Protein AF-0000000074258467 (afdb_homodimer)

pLDDT: mean 89.32, std 15.72, range [19.66, 98.88]

Organism: NCBI:txid2743089

Structure (mmCIF, N/CA/C/O backbone):
data_AF-0000000074258467-model_v1
#
loop_
_entity.id
_entity.type
_entity.pdbx_description
1 polymer 'ABC transporter permease'
#
loop_
_atom_site.group_PDB
_atom_site.id
_atom_site.type_symbol
_atom_site.label_atom_id
_atom_site.label_alt_id
_atom_site.label_comp_id
_atom_site.label_asym_id
_atom_site.label_entity_id
_atom_site.label_seq_id
_atom_site.pdbx_PDB_ins_code
_atom_site.Cartn_x
_atom_site.Cartn_y
_atom_site.Cartn_z
_atom_site.occupancy
_atom_site.B_iso_or_equiv
_atom_site.auth_seq_id
_atom_site.auth_comp_id
_atom_site.auth_asym_id
_atom_site.auth_atom_id
_atom_site.pdbx_PDB_model_num
ATOM 1 N N . MET A 1 1 ? -0.937 32.625 4.477 1 19.66 1 MET A N 1
ATOM 2 C CA . MET A 1 1 ? -0.033 31.562 4.922 1 19.66 1 MET A CA 1
ATOM 3 C C . MET A 1 1 ? -0.543 30.188 4.492 1 19.66 1 MET A C 1
ATOM 5 O O . MET A 1 1 ? -1.487 29.656 5.078 1 19.66 1 MET A O 1
ATOM 9 N N . ALA A 1 2 ? -0.554 29.953 3.209 1 28.67 2 ALA A N 1
ATOM 10 C CA . ALA A 1 2 ? -1.091 28.781 2.52 1 28.67 2 ALA A CA 1
ATOM 11 C C . ALA A 1 2 ? -0.522 27.484 3.105 1 28.67 2 ALA A C 1
ATOM 13 O O . ALA A 1 2 ? 0.697 27.312 3.154 1 28.67 2 ALA A O 1
ATOM 14 N N . GLN A 1 3 ? -1.176 26.891 4.039 1 26.72 3 GLN A N 1
ATOM 15 C CA . GLN A 1 3 ? -0.869 25.609 4.664 1 26.72 3 GLN A CA 1
ATOM 16 C C . GLN A 1 3 ? -0.52 24.547 3.617 1 26.72 3 GLN A C 1
ATOM 18 O O . GLN A 1 3 ? -1.345 24.219 2.762 1 26.72 3 GLN A O 1
ATOM 23 N N . ARG A 1 4 ? 0.768 24.656 3.139 1 30.53 4 ARG A N 1
ATOM 24 C CA . ARG A 1 4 ? 1.252 23.562 2.289 1 30.53 4 ARG A CA 1
ATOM 25 C C . ARG A 1 4 ? 0.864 22.203 2.859 1 30.53 4 ARG A C 1
ATOM 27 O O . ARG A 1 4 ? 1.354 21.812 3.92 1 30.53 4 ARG A O 1
ATOM 34 N N . THR A 1 5 ? -0.295 21.781 2.672 1 30.36 5 THR A N 1
ATOM 35 C CA . THR A 1 5 ? -0.769 20.438 2.941 1 30.36 5 THR A CA 1
ATOM 36 C C . THR A 1 5 ? 0.168 19.391 2.324 1 30.36 5 THR A C 1
ATOM 38 O O . THR A 1 5 ? 0.217 19.25 1.103 1 30.36 5 THR A O 1
ATOM 41 N N . ASP A 1 6 ? 1.406 19.266 2.797 1 30.64 6 ASP A N 1
ATOM 42 C CA . ASP A 1 6 ? 2.406 18.281 2.398 1 30.64 6 ASP A CA 1
ATOM 43 C C . ASP A 1 6 ? 1.812 16.875 2.385 1 30.64 6 ASP A C 1
ATOM 45 O O . ASP A 1 6 ? 1.466 16.328 3.436 1 30.64 6 ASP A O 1
ATOM 49 N N . SER A 1 7 ? 1.067 16.562 1.477 1 33.28 7 SER A N 1
ATOM 50 C CA . SER A 1 7 ? 0.47 15.273 1.165 1 33.28 7 SER A CA 1
ATOM 51 C C . SER A 1 7 ? 1.535 14.188 1.043 1 33.28 7 SER A C 1
ATOM 53 O O . SER A 1 7 ? 2.434 14.289 0.204 1 33.28 7 SER A O 1
ATOM 55 N N . THR A 1 8 ? 1.963 13.539 2.057 1 32.81 8 THR A N 1
ATOM 56 C CA . THR A 1 8 ? 3.012 12.562 2.314 1 32.81 8 THR A CA 1
ATOM 57 C C . THR A 1 8 ? 3.107 11.555 1.169 1 32.81 8 THR A C 1
ATOM 59 O O . THR A 1 8 ? 4.125 11.492 0.476 1 32.81 8 THR A O 1
ATOM 62 N N . TRP A 1 9 ? 2.627 10.289 1.35 1 34.16 9 TRP A N 1
ATOM 63 C CA . TRP A 1 9 ? 3.082 9.086 0.654 1 34.16 9 TRP A CA 1
ATOM 64 C C . TRP A 1 9 ? 2.752 9.164 -0.833 1 34.16 9 TRP A C 1
ATOM 66 O O . TRP A 1 9 ? 3.535 8.711 -1.673 1 34.16 9 TRP A O 1
ATOM 76 N N . GLY A 1 10 ? 1.455 9.57 -1.103 1 39.47 10 GLY A N 1
ATOM 77 C CA . GLY A 1 10 ? 0.885 9.359 -2.424 1 39.47 10 GLY A CA 1
ATOM 78 C C . GLY A 1 10 ? 1.323 10.406 -3.434 1 39.47 10 GLY A C 1
ATOM 79 O O . GLY A 1 10 ? 1.029 10.289 -4.625 1 39.47 10 GLY A O 1
ATOM 80 N N . ASN A 1 11 ? 1.818 11.555 -2.934 1 43.28 11 ASN A N 1
ATOM 81 C CA . ASN A 1 11 ? 1.979 12.602 -3.938 1 43.28 11 ASN A CA 1
ATOM 82 C C . ASN A 1 11 ? 3.424 12.711 -4.414 1 43.28 11 ASN A C 1
ATOM 84 O O . ASN A 1 11 ? 4.344 12.828 -3.605 1 43.28 11 ASN A O 1
ATOM 88 N N . VAL A 1 12 ? 3.645 12.094 -5.496 1 45.22 12 VAL A N 1
ATOM 89 C CA . VAL A 1 12 ? 4.945 12.344 -6.109 1 45.22 12 VAL A CA 1
ATOM 90 C C . VAL A 1 12 ? 5.191 13.844 -6.207 1 45.22 12 VAL A C 1
ATOM 92 O O . VAL A 1 12 ? 4.406 14.57 -6.82 1 45.22 12 VAL A O 1
ATOM 95 N N . PRO A 1 13 ? 6.094 14.32 -5.266 1 49.44 13 PRO A N 1
ATOM 96 C CA . PRO A 1 13 ? 6.371 15.734 -5.523 1 49.44 13 PRO A CA 1
ATOM 97 C C . PRO A 1 13 ? 6.668 16.016 -6.996 1 49.44 13 PRO A C 1
ATOM 99 O O . PRO A 1 13 ? 7.18 15.148 -7.703 1 49.44 13 PRO A O 1
ATOM 102 N N . ASP A 1 14 ? 6.098 17 -7.527 1 52.34 14 ASP A N 1
ATOM 103 C CA . ASP A 1 14 ? 6.367 17.406 -8.898 1 52.34 14 ASP A CA 1
ATOM 104 C C . ASP A 1 14 ? 7.871 17.438 -9.18 1 52.34 14 ASP A C 1
ATOM 106 O O . ASP A 1 14 ? 8.648 17.938 -8.367 1 52.34 14 ASP A O 1
ATOM 110 N N . ALA A 1 15 ? 8.227 16.5 -10.008 1 50.5 15 ALA A N 1
ATOM 111 C CA . ALA A 1 15 ? 9.609 16.641 -10.469 1 50.5 15 ALA A CA 1
ATOM 112 C C . ALA A 1 15 ? 9.945 18.109 -10.75 1 50.5 15 ALA A C 1
ATOM 114 O O . ALA A 1 15 ? 9.266 18.766 -11.539 1 50.5 15 ALA A O 1
ATOM 115 N N . VAL A 1 16 ? 10.648 18.75 -9.875 1 61.91 16 VAL A N 1
ATOM 116 C CA . VAL A 1 16 ? 11.031 20.125 -10.188 1 61.91 16 VAL A CA 1
ATOM 117 C C . VAL A 1 16 ? 12.273 20.141 -11.062 1 61.91 16 VAL A C 1
ATOM 119 O O . VAL A 1 16 ? 13.359 19.75 -10.625 1 61.91 16 VAL A O 1
ATOM 122 N N . TRP A 1 17 ? 11.992 20.047 -12.359 1 69.19 17 TRP A N 1
ATOM 123 C CA . TRP A 1 17 ? 13.094 20.25 -13.297 1 69.19 17 TRP A CA 1
ATOM 124 C C . TRP A 1 17 ? 13.57 21.703 -13.273 1 69.19 17 TRP A C 1
ATOM 126 O O . TRP A 1 17 ? 12.758 22.625 -13.297 1 69.19 17 TRP A O 1
ATOM 136 N N . ASP A 1 18 ? 14.695 21.797 -12.805 1 68.94 18 ASP A N 1
ATOM 137 C CA . ASP A 1 18 ? 15.25 23.141 -12.781 1 68.94 18 ASP A CA 1
ATOM 138 C C . ASP A 1 18 ? 15.523 23.656 -14.188 1 68.94 18 ASP A C 1
ATOM 140 O O . ASP A 1 18 ? 16.688 23.812 -14.586 1 68.94 18 ASP A O 1
ATOM 144 N N . LEU A 1 19 ? 14.516 23.922 -14.828 1 69.56 19 LEU A N 1
ATOM 145 C CA . LEU A 1 19 ? 14.648 24.297 -16.234 1 69.56 19 LEU A CA 1
ATOM 146 C C . LEU A 1 19 ? 15.297 25.672 -16.375 1 69.56 19 LEU A C 1
ATOM 148 O O . LEU A 1 19 ? 15.867 26 -17.406 1 69.56 19 LEU A O 1
ATOM 152 N N . ASP A 1 20 ? 15.195 26.39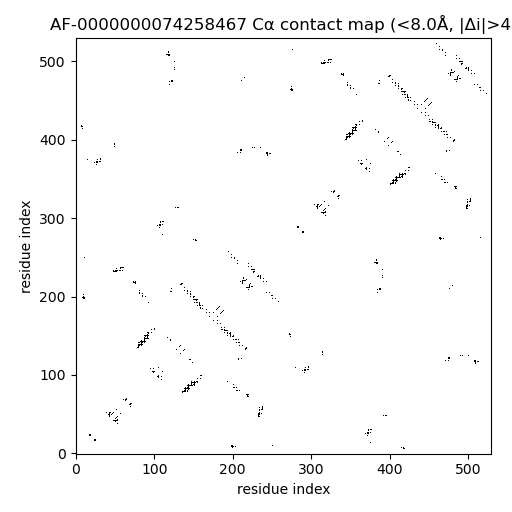1 -15.438 1 74.06 20 ASP A N 1
ATOM 153 C CA . ASP A 1 20 ? 15.688 27.75 -15.523 1 74.06 20 ASP A CA 1
ATOM 154 C C . ASP A 1 20 ? 17.188 27.828 -15.195 1 74.06 20 ASP A C 1
ATOM 156 O O . ASP A 1 20 ? 17.844 28.812 -15.516 1 74.06 20 ASP A O 1
ATOM 160 N N . ASP A 1 21 ? 17.562 26.734 -14.633 1 83.38 21 ASP A N 1
ATOM 161 C CA . ASP A 1 21 ? 18.984 26.672 -14.281 1 83.38 21 ASP A CA 1
ATOM 162 C C . ASP A 1 21 ? 19.688 25.578 -15.062 1 83.38 21 ASP A C 1
ATOM 164 O O . ASP A 1 21 ? 19.531 24.391 -14.766 1 83.38 21 ASP A O 1
ATOM 168 N N . VAL A 1 22 ? 20.469 26 -16.109 1 87.69 22 VAL A N 1
ATOM 169 C CA . VAL A 1 22 ? 21.141 25.078 -17.016 1 87.69 22 VAL A CA 1
ATOM 170 C C . VAL A 1 22 ? 22 24.094 -16.203 1 87.69 22 VAL A C 1
ATOM 172 O O . VAL A 1 22 ? 22.109 22.922 -16.547 1 87.69 22 VAL A O 1
ATOM 175 N N . HIS A 1 23 ? 22.609 24.516 -15.195 1 89.62 23 HIS A N 1
ATOM 176 C CA . HIS A 1 23 ? 23.422 23.656 -14.344 1 89.62 23 HIS A CA 1
ATOM 177 C C . HIS A 1 23 ? 22.578 22.578 -13.688 1 89.62 23 HIS A C 1
ATOM 179 O O . HIS A 1 23 ? 23 21.422 -13.617 1 89.62 23 HIS A O 1
ATOM 185 N N . GLY A 1 24 ? 21.484 23 -13.211 1 91.12 24 GLY A N 1
ATOM 186 C CA . GLY A 1 24 ? 20.562 22.031 -12.617 1 91.12 24 GLY A CA 1
ATOM 187 C C . GLY A 1 24 ? 20.062 21 -13.609 1 91.12 24 GLY A C 1
ATOM 188 O O . GLY A 1 24 ? 20.031 19.797 -13.297 1 91.12 24 GLY A O 1
ATOM 189 N N . LEU A 1 25 ? 19.781 21.453 -14.734 1 91.81 25 LEU A N 1
ATOM 190 C CA . LEU A 1 25 ? 19.297 20.562 -15.781 1 91.81 25 LEU A CA 1
ATOM 191 C C . LEU A 1 25 ? 20.375 19.562 -16.188 1 91.81 25 LEU A C 1
ATOM 193 O O . LEU A 1 25 ? 20.078 18.391 -16.422 1 91.81 25 LEU A O 1
ATOM 197 N N . LEU A 1 26 ? 21.562 20.031 -16.266 1 93.38 26 LEU A N 1
ATOM 198 C CA . LEU A 1 26 ? 22.672 19.156 -16.641 1 93.38 26 LEU A CA 1
ATOM 199 C C . LEU A 1 26 ? 22.906 18.094 -15.57 1 93.38 26 LEU A C 1
ATOM 201 O O . LEU A 1 26 ? 23.219 16.953 -15.898 1 93.38 26 LEU A O 1
ATOM 205 N N . LEU A 1 27 ? 22.734 18.469 -14.383 1 92.88 27 LEU A N 1
ATOM 206 C CA . LEU A 1 27 ? 22.891 17.5 -13.297 1 92.88 27 LEU A CA 1
ATOM 207 C C . LEU A 1 27 ? 21.781 16.453 -13.336 1 92.88 27 LEU A C 1
ATOM 209 O O . LEU A 1 27 ? 22.031 15.273 -13.102 1 92.88 27 LEU A O 1
ATOM 213 N N . GLN A 1 28 ? 20.656 16.875 -13.586 1 93.19 28 GLN A N 1
ATOM 214 C CA . GLN A 1 28 ? 19.516 15.977 -13.633 1 93.19 28 GLN A CA 1
ATOM 215 C C . GLN A 1 28 ? 19.625 15.008 -14.805 1 93.19 28 GLN A C 1
ATOM 217 O O . GLN A 1 28 ? 19.469 13.797 -14.633 1 93.19 28 GLN A O 1
ATOM 222 N N . VAL A 1 29 ? 19.906 15.539 -15.945 1 94.69 29 VAL A N 1
ATOM 223 C CA . VAL A 1 29 ? 20.062 14.711 -17.125 1 94.69 29 VAL A CA 1
ATOM 224 C C . VAL A 1 29 ? 21.281 13.805 -16.969 1 94.69 29 VAL A C 1
ATOM 226 O O . VAL A 1 29 ? 21.266 12.633 -17.344 1 94.69 29 VAL A O 1
ATOM 229 N N . GLY A 1 30 ? 22.297 14.391 -16.406 1 96.19 30 GLY A N 1
ATOM 230 C CA . GLY A 1 30 ? 23.484 13.609 -16.125 1 96.19 30 GLY A CA 1
ATOM 231 C C . GLY A 1 30 ? 23.25 12.469 -15.156 1 96.19 30 GLY A C 1
ATOM 232 O O . GLY A 1 30 ? 23.797 11.375 -15.328 1 96.19 30 GLY A O 1
ATOM 233 N N . ALA A 1 31 ? 22.469 12.734 -14.18 1 95.62 31 ALA A N 1
ATOM 234 C CA . ALA A 1 31 ? 22.141 11.703 -13.195 1 95.62 31 ALA A CA 1
ATOM 235 C C . ALA A 1 31 ? 21.359 10.562 -13.828 1 95.62 31 ALA A C 1
ATOM 237 O O . ALA A 1 31 ? 21.609 9.391 -13.531 1 95.62 31 ALA A O 1
ATOM 238 N N . LEU A 1 32 ? 20.438 10.883 -14.656 1 96.19 32 LEU A N 1
ATOM 239 C CA . LEU A 1 32 ? 19.656 9.867 -15.344 1 96.19 32 LEU A CA 1
ATOM 240 C C . LEU A 1 32 ? 20.516 9.062 -16.297 1 96.19 32 LEU A C 1
ATOM 242 O O . LEU A 1 32 ? 20.406 7.84 -16.375 1 96.19 32 LEU A O 1
ATOM 246 N N . ALA A 1 33 ? 21.359 9.789 -17 1 97.5 33 ALA A N 1
ATOM 247 C CA . ALA A 1 33 ? 22.281 9.117 -17.906 1 97.5 33 ALA A CA 1
ATOM 248 C C . ALA A 1 33 ? 23.234 8.188 -17.156 1 97.5 33 ALA A C 1
ATOM 250 O O . ALA A 1 33 ? 23.5 7.074 -17.609 1 97.5 33 ALA A O 1
ATOM 251 N N . ALA A 1 34 ? 23.688 8.688 -16.047 1 97.69 34 ALA A N 1
ATOM 252 C CA . ALA A 1 34 ? 24.562 7.867 -15.227 1 97.69 34 ALA A CA 1
ATOM 253 C C . ALA A 1 34 ? 23.844 6.625 -14.711 1 97.69 34 ALA A C 1
ATOM 255 O O . ALA A 1 34 ? 24.422 5.539 -14.664 1 97.69 34 ALA A O 1
ATOM 256 N N . PHE A 1 35 ? 22.672 6.781 -14.273 1 97.19 35 PHE A N 1
ATOM 257 C CA . PHE A 1 35 ? 21.875 5.656 -13.805 1 97.19 35 PHE A CA 1
ATOM 258 C C . PHE A 1 35 ? 21.719 4.609 -14.898 1 97.19 35 PHE A C 1
ATOM 260 O O . PHE A 1 35 ? 21.938 3.42 -14.664 1 97.19 35 PHE A O 1
ATOM 267 N N . VAL A 1 36 ? 21.344 5.016 -16.094 1 97.44 36 VAL A N 1
ATOM 268 C CA . VAL A 1 36 ? 21.156 4.105 -17.219 1 97.44 36 VAL A CA 1
ATOM 269 C C . VAL A 1 36 ? 22.484 3.457 -17.594 1 97.44 36 VAL A C 1
ATOM 271 O O . VAL A 1 36 ? 22.531 2.27 -17.922 1 97.44 36 VAL A O 1
ATOM 274 N N . ALA A 1 37 ? 23.547 4.242 -17.578 1 97.88 37 ALA A N 1
ATOM 275 C CA . ALA A 1 37 ? 24.875 3.719 -17.906 1 97.88 37 ALA A CA 1
ATOM 276 C C . ALA A 1 37 ? 25.297 2.639 -16.906 1 97.88 37 ALA A C 1
ATOM 278 O O . ALA A 1 37 ? 25.797 1.587 -17.312 1 97.88 37 ALA A O 1
ATOM 279 N N . VAL A 1 38 ? 25.078 2.91 -15.68 1 97.44 38 VAL A N 1
ATOM 280 C CA . VAL A 1 38 ? 25.406 1.924 -14.664 1 97.44 38 VAL A CA 1
ATOM 281 C C . VAL A 1 38 ? 24.562 0.67 -14.852 1 97.44 38 VAL A C 1
ATOM 283 O O . VAL A 1 38 ? 25.078 -0.45 -14.781 1 97.44 38 VAL A O 1
ATOM 286 N N . TRP A 1 39 ? 23.281 0.861 -15.062 1 97.12 39 TRP A N 1
ATOM 287 C CA . TRP A 1 39 ? 22.375 -0.248 -15.367 1 97.12 39 TRP A CA 1
ATOM 288 C C . TRP A 1 39 ? 22.891 -1.062 -16.547 1 97.12 39 TRP A C 1
ATOM 290 O O . TRP A 1 39 ? 22.984 -2.289 -16.469 1 97.12 39 TRP A O 1
ATOM 300 N N . TRP A 1 40 ? 23.297 -0.391 -17.516 1 97.5 40 TRP A N 1
ATOM 301 C CA . TRP A 1 40 ? 23.75 -1.05 -18.734 1 97.5 40 TRP A CA 1
ATOM 302 C C . TRP A 1 40 ? 25.031 -1.841 -18.484 1 97.5 40 TRP A C 1
ATOM 304 O O . TRP A 1 40 ? 25.156 -2.99 -18.906 1 97.5 40 TRP A O 1
ATOM 314 N N . VAL A 1 41 ? 25.922 -1.305 -17.766 1 97.81 41 VAL A N 1
ATOM 315 C CA . VAL A 1 41 ? 27.188 -1.96 -17.469 1 97.81 41 VAL A CA 1
ATOM 316 C C . VAL A 1 41 ? 26.938 -3.211 -16.625 1 97.81 41 VAL A C 1
ATOM 318 O O . VAL A 1 41 ? 27.516 -4.27 -16.891 1 97.81 41 VAL A O 1
ATOM 321 N N . VAL A 1 42 ? 26.047 -3.084 -15.672 1 97.12 42 VAL A N 1
ATOM 322 C CA . VAL A 1 42 ? 25.734 -4.23 -14.828 1 97.12 42 VAL A CA 1
ATOM 323 C C . VAL A 1 42 ? 25.047 -5.312 -15.648 1 97.12 42 VAL A C 1
ATOM 325 O O . VAL A 1 42 ? 25.312 -6.504 -15.477 1 97.12 42 VAL A O 1
ATOM 328 N N 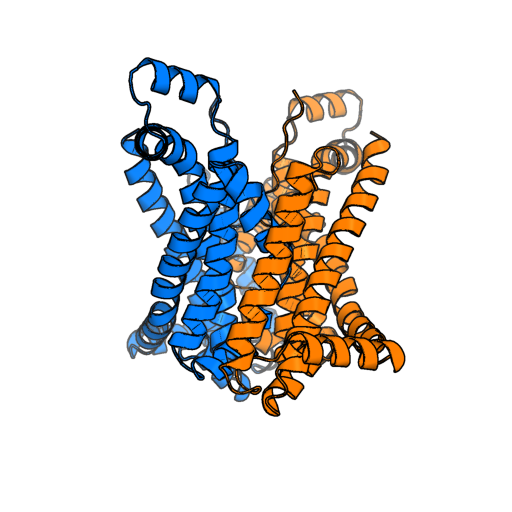. ALA A 1 43 ? 24.156 -4.871 -16.516 1 97.38 43 ALA A N 1
ATOM 329 C CA . ALA A 1 43 ? 23.438 -5.809 -17.375 1 97.38 43 ALA A CA 1
ATOM 330 C C . ALA A 1 43 ? 24.391 -6.551 -18.297 1 97.38 43 ALA A C 1
ATOM 332 O O . ALA A 1 43 ? 24.172 -7.73 -18.609 1 97.38 43 ALA A O 1
ATOM 333 N N . LEU A 1 44 ? 25.438 -5.805 -18.734 1 96.38 44 LEU A N 1
ATOM 334 C CA . LEU A 1 44 ? 26.406 -6.418 -19.641 1 96.38 44 LEU A CA 1
ATOM 335 C C . LEU A 1 44 ? 27.234 -7.473 -18.906 1 96.38 44 LEU A C 1
ATOM 337 O O . LEU A 1 44 ? 27.719 -8.43 -19.516 1 96.38 44 LEU A O 1
ATOM 341 N N . ALA A 1 45 ? 27.344 -7.332 -17.625 1 96.69 45 ALA A N 1
ATOM 342 C CA . ALA A 1 45 ? 28.141 -8.234 -16.812 1 96.69 45 ALA A CA 1
ATOM 343 C C . ALA A 1 45 ? 27.297 -9.359 -16.234 1 96.69 45 ALA A C 1
ATOM 345 O O . ALA A 1 45 ? 27.797 -10.203 -15.484 1 96.69 45 ALA A O 1
ATOM 346 N N . SER A 1 46 ? 26.031 -9.383 -16.578 1 95.88 46 SER A N 1
ATOM 347 C CA . SER A 1 46 ? 25.109 -10.383 -16.047 1 95.88 46 SER A CA 1
ATOM 348 C C . SER A 1 46 ? 24.328 -11.07 -17.141 1 95.88 46 SER A C 1
ATOM 350 O O . SER A 1 46 ? 24.109 -10.484 -18.219 1 95.88 46 SER A O 1
ATOM 352 N N . PRO A 1 47 ? 23.969 -12.305 -16.844 1 96 47 PRO A N 1
ATOM 353 C CA . PRO A 1 47 ? 23.062 -12.938 -17.812 1 96 47 PRO A CA 1
ATOM 354 C C . PRO A 1 47 ? 21.766 -12.156 -18.016 1 96 47 PRO A C 1
ATOM 356 O O . PRO A 1 47 ? 21.266 -11.547 -17.078 1 96 47 PRO A O 1
ATOM 359 N N . ALA A 1 48 ? 21.234 -12.234 -19.203 1 94 48 ALA A N 1
ATOM 360 C CA . ALA A 1 48 ? 20.031 -11.5 -19.578 1 94 48 ALA A CA 1
ATOM 361 C C . ALA A 1 48 ? 18.844 -11.906 -18.703 1 94 48 ALA A C 1
ATOM 363 O O . ALA A 1 48 ? 17.938 -11.109 -18.469 1 94 48 ALA A O 1
ATOM 364 N N . ARG A 1 49 ? 18.875 -13.117 -18.234 1 93.88 49 ARG A N 1
ATOM 365 C CA . ARG A 1 49 ? 17.781 -13.609 -17.406 1 93.88 49 ARG A CA 1
ATOM 366 C C . ARG A 1 49 ? 17.781 -12.938 -16.047 1 93.88 49 ARG A C 1
ATOM 368 O O . ARG A 1 49 ? 16.766 -12.938 -15.344 1 93.88 49 ARG A O 1
ATOM 375 N N . ILE A 1 50 ? 18.906 -12.398 -15.703 1 95.62 50 ILE A N 1
ATOM 376 C CA . ILE A 1 50 ? 19.031 -11.75 -14.406 1 95.62 50 ILE A CA 1
ATOM 377 C C . ILE A 1 50 ? 18.719 -10.258 -14.539 1 95.62 50 ILE A C 1
ATOM 379 O O . ILE A 1 50 ? 18.031 -9.688 -13.695 1 95.62 50 ILE A O 1
ATOM 383 N N . LEU A 1 51 ? 19.25 -9.625 -15.516 1 97.06 51 LEU A N 1
ATOM 384 C CA . LEU A 1 51 ? 19.062 -8.203 -15.766 1 97.06 51 LEU A CA 1
ATOM 385 C C . LEU A 1 51 ? 19.141 -7.895 -17.25 1 97.06 51 LEU A C 1
ATOM 387 O O . LEU A 1 51 ? 20.172 -8.141 -17.891 1 97.06 51 LEU A O 1
ATOM 391 N N . PRO A 1 52 ? 18.062 -7.352 -17.719 1 97.81 52 PRO A N 1
ATOM 392 C CA . PRO A 1 52 ? 18.094 -7.047 -19.156 1 97.81 52 PRO A CA 1
ATOM 393 C C . PRO A 1 52 ? 18.859 -5.766 -19.469 1 97.81 52 PRO A C 1
ATOM 395 O O . PRO A 1 52 ? 19.016 -4.906 -18.594 1 97.81 52 PRO A O 1
ATOM 398 N N . GLU A 1 53 ? 19.25 -5.719 -20.703 1 98.12 53 GLU A N 1
ATOM 399 C CA . GLU A 1 53 ? 19.891 -4.496 -21.188 1 98.12 53 GLU A CA 1
ATOM 400 C C . GLU A 1 53 ? 18.859 -3.434 -21.531 1 98.12 53 GLU A C 1
ATOM 402 O O . GLU A 1 53 ? 17.781 -3.756 -22.047 1 98.12 53 GLU A O 1
ATOM 407 N N . PRO A 1 54 ? 19.266 -2.172 -21.312 1 97.94 54 PRO A N 1
ATOM 408 C CA . PRO A 1 54 ? 18.328 -1.093 -21.625 1 97.94 54 PRO A CA 1
ATOM 409 C C . PRO A 1 54 ? 17.844 -1.123 -23.062 1 97.94 54 PRO A C 1
ATOM 411 O O . PRO A 1 54 ? 16.656 -0.948 -23.328 1 97.94 54 PRO A O 1
ATOM 414 N N . PRO A 1 55 ? 18.672 -1.44 -24.047 1 97.75 55 PRO A N 1
ATOM 415 C CA . PRO A 1 55 ? 18.156 -1.478 -25.422 1 97.75 55 PRO A CA 1
ATOM 416 C C . PRO A 1 55 ? 17.141 -2.586 -25.641 1 97.75 55 PRO A C 1
ATOM 418 O O . PRO A 1 55 ? 16.203 -2.428 -26.438 1 97.75 55 PRO A O 1
ATOM 421 N N . ALA A 1 56 ? 17.312 -3.713 -25.016 1 98.25 56 ALA A N 1
ATOM 422 C CA . ALA A 1 56 ? 16.328 -4.797 -25.125 1 98.25 56 ALA A CA 1
ATOM 423 C C . ALA A 1 56 ? 14.969 -4.367 -24.594 1 98.25 56 ALA A C 1
ATOM 425 O O . ALA A 1 56 ? 13.938 -4.707 -25.172 1 98.25 56 ALA A O 1
ATOM 426 N N . VAL A 1 57 ? 14.984 -3.676 -23.516 1 98.5 57 VAL A N 1
ATOM 427 C CA . VAL A 1 57 ? 13.758 -3.164 -22.922 1 98.5 57 VAL A CA 1
ATOM 428 C C . VAL A 1 57 ? 13.086 -2.188 -23.891 1 98.5 57 VAL A C 1
ATOM 430 O O . VAL A 1 57 ? 11.867 -2.25 -24.094 1 98.5 57 VAL A O 1
ATOM 433 N N . ALA A 1 58 ? 13.906 -1.328 -24.484 1 98.25 58 ALA A N 1
ATOM 434 C CA . ALA A 1 58 ? 13.383 -0.34 -25.422 1 98.25 58 ALA A CA 1
ATOM 435 C C . ALA A 1 58 ? 12.766 -1.016 -26.641 1 98.25 58 ALA A C 1
ATOM 437 O O . ALA A 1 58 ? 11.758 -0.55 -27.172 1 98.25 58 ALA A O 1
ATOM 438 N N . ARG A 1 59 ? 13.328 -2.082 -27.078 1 98.31 59 ARG A N 1
ATOM 439 C CA . ARG A 1 59 ? 12.82 -2.811 -28.234 1 98.31 59 ARG A CA 1
ATOM 440 C C . ARG A 1 59 ? 11.469 -3.443 -27.938 1 98.31 59 ARG A C 1
ATOM 442 O O . ARG A 1 59 ? 10.578 -3.445 -28.781 1 98.31 59 ARG A O 1
ATOM 449 N N . VAL A 1 60 ? 11.367 -3.994 -26.719 1 98.5 60 VAL A N 1
ATOM 450 C CA . VAL A 1 60 ? 10.094 -4.586 -26.312 1 98.5 60 VAL A CA 1
ATOM 451 C C . VAL A 1 60 ? 9 -3.52 -26.328 1 98.5 60 VAL A C 1
ATOM 453 O O . VAL A 1 60 ? 7.914 -3.74 -26.875 1 98.5 60 VAL A O 1
ATOM 456 N N . LEU A 1 61 ? 9.312 -2.383 -25.781 1 98.56 61 LEU A N 1
ATOM 457 C CA . LEU A 1 61 ? 8.336 -1.301 -25.719 1 98.56 61 LEU A CA 1
ATOM 458 C C . LEU A 1 61 ? 7.957 -0.822 -27.109 1 98.56 61 LEU A C 1
ATOM 460 O O . LEU A 1 61 ? 6.773 -0.64 -27.406 1 98.56 61 LEU A O 1
ATOM 464 N N . ALA A 1 62 ? 8.961 -0.686 -27.938 1 98.38 62 ALA A N 1
ATOM 465 C CA . ALA A 1 62 ? 8.711 -0.226 -29.297 1 98.38 62 ALA A CA 1
ATOM 466 C C . ALA A 1 62 ? 7.844 -1.222 -30.062 1 98.38 62 ALA A C 1
ATOM 468 O O . ALA A 1 62 ? 6.906 -0.83 -30.766 1 98.38 62 ALA A O 1
ATOM 469 N N . SER A 1 63 ? 8.148 -2.441 -29.969 1 98.31 63 SER A N 1
ATOM 470 C CA . SER A 1 63 ? 7.406 -3.494 -30.656 1 98.31 63 SER A CA 1
ATOM 471 C C . SER A 1 63 ? 5.969 -3.582 -30.156 1 98.31 63 SER A C 1
ATOM 473 O O . SER A 1 63 ? 5.039 -3.723 -30.953 1 98.31 63 SER A O 1
ATOM 475 N N . ASP A 1 64 ? 5.816 -3.518 -28.812 1 98.38 64 ASP A N 1
ATOM 476 C CA . ASP A 1 64 ? 4.488 -3.699 -28.234 1 98.38 64 ASP A CA 1
ATOM 477 C C . ASP A 1 64 ? 3.615 -2.469 -28.469 1 98.38 64 ASP A C 1
ATOM 479 O O . ASP A 1 64 ? 2.389 -2.574 -28.531 1 98.38 64 ASP A O 1
ATOM 483 N N . VAL A 1 65 ? 4.227 -1.318 -28.625 1 98.31 65 VAL A N 1
ATOM 484 C CA . VAL A 1 65 ? 3.479 -0.127 -29.016 1 98.31 65 VAL A CA 1
ATOM 485 C C . VAL A 1 65 ? 3.02 -0.256 -30.469 1 98.31 65 VAL A C 1
ATOM 487 O O . VAL A 1 65 ? 1.855 -0.001 -30.781 1 98.31 65 VAL A O 1
ATOM 490 N N . ALA A 1 66 ? 3.943 -0.665 -31.312 1 98.06 66 ALA A N 1
ATOM 491 C CA . ALA A 1 66 ? 3.664 -0.778 -32.75 1 98.06 66 ALA A CA 1
ATOM 492 C C . ALA A 1 66 ? 2.59 -1.829 -33 1 98.06 66 ALA A C 1
ATOM 494 O O . ALA A 1 66 ? 1.722 -1.636 -33.875 1 98.06 66 ALA A O 1
ATOM 495 N N . SER A 1 67 ? 2.576 -2.891 -32.312 1 98 67 SER A N 1
ATOM 496 C CA . SER A 1 67 ? 1.634 -3.984 -32.531 1 98 67 SER A CA 1
ATOM 497 C C . SER A 1 67 ? 0.298 -3.705 -31.844 1 98 67 SER A C 1
ATOM 499 O O . SER A 1 67 ? -0.698 -4.375 -32.125 1 98 67 SER A O 1
ATOM 501 N N . GLY A 1 68 ? 0.311 -2.764 -30.875 1 98.25 68 GLY A N 1
ATOM 502 C CA . GLY A 1 68 ? -0.901 -2.459 -30.141 1 98.25 68 GLY A CA 1
ATOM 503 C C . GLY A 1 68 ? -1.048 -3.279 -28.875 1 98.25 68 GLY A C 1
ATOM 504 O O . GLY A 1 68 ? -1.966 -3.051 -28.078 1 98.25 68 GLY A O 1
ATOM 505 N N . GLN A 1 69 ? -0.14 -4.188 -28.641 1 98.19 69 GLN A N 1
ATOM 506 C CA . GLN A 1 69 ? -0.187 -5.055 -27.469 1 98.19 69 GLN A CA 1
ATOM 507 C C . GLN A 1 69 ? -0.171 -4.242 -26.188 1 98.19 69 GLN A C 1
ATOM 509 O O . GLN A 1 69 ? -0.884 -4.562 -25.234 1 98.19 69 GLN A O 1
ATOM 514 N N . LEU A 1 70 ? 0.653 -3.232 -26.172 1 98.5 70 LEU A N 1
ATOM 515 C CA . LEU A 1 70 ? 0.749 -2.377 -25 1 98.5 70 LEU A CA 1
ATOM 516 C C . LEU A 1 70 ? -0.613 -1.79 -24.641 1 98.5 70 LEU A C 1
ATOM 518 O O . LEU A 1 70 ? -1.03 -1.841 -23.484 1 98.5 70 LEU A O 1
ATOM 522 N N . PHE A 1 71 ? -1.351 -1.325 -25.562 1 98.38 71 PHE A N 1
ATOM 523 C CA . PHE A 1 71 ? -2.625 -0.657 -25.328 1 98.38 71 PHE A CA 1
ATOM 524 C C . PHE A 1 71 ? -3.693 -1.66 -24.922 1 98.38 71 PHE A C 1
ATOM 526 O O . PHE A 1 71 ? -4.578 -1.34 -24.125 1 98.38 71 PHE A O 1
ATOM 533 N N . LEU A 1 72 ? -3.576 -2.836 -25.484 1 98.38 72 LEU A N 1
ATOM 534 C CA . LEU A 1 72 ? -4.492 -3.9 -25.094 1 98.38 72 LEU A CA 1
ATOM 535 C C . LEU A 1 72 ? -4.328 -4.238 -23.609 1 98.38 72 LEU A C 1
ATOM 537 O O . LEU A 1 72 ? -5.312 -4.375 -22.891 1 98.38 72 LEU A O 1
ATOM 541 N N . LEU A 1 73 ? -3.129 -4.367 -23.188 1 98.56 73 LEU A N 1
ATOM 542 C CA . LEU A 1 73 ? -2.828 -4.707 -21.797 1 98.56 73 LEU A CA 1
ATOM 543 C C . LEU A 1 73 ? -3.23 -3.57 -20.859 1 98.56 73 LEU A C 1
ATOM 545 O O . LEU A 1 73 ? -3.773 -3.814 -19.781 1 98.56 73 LEU A O 1
ATOM 549 N N . VAL A 1 74 ? -2.973 -2.365 -21.297 1 98.62 74 VAL A N 1
ATOM 550 C CA . VAL A 1 74 ? -3.377 -1.2 -20.516 1 98.62 74 VAL A CA 1
ATOM 551 C C . VAL A 1 74 ? -4.898 -1.183 -20.359 1 98.62 74 VAL A C 1
ATOM 553 O O . VAL A 1 74 ? -5.414 -0.928 -19.266 1 98.62 74 VAL A O 1
ATOM 556 N N . GLY A 1 75 ? -5.578 -1.448 -21.406 1 98.56 75 GLY A N 1
ATOM 557 C CA . GLY A 1 75 ? -7.031 -1.504 -21.359 1 98.56 75 GLY A CA 1
ATOM 558 C C . GLY A 1 75 ? -7.559 -2.549 -20.406 1 98.56 75 GLY A C 1
ATOM 559 O O . GLY A 1 75 ? -8.539 -2.309 -19.703 1 98.56 75 GLY A O 1
ATOM 560 N N . GLN A 1 76 ? -6.934 -3.654 -20.391 1 98.56 76 GLN A N 1
ATOM 561 C CA . GLN A 1 76 ? -7.332 -4.73 -19.484 1 98.56 76 GLN A CA 1
ATOM 562 C C . GLN A 1 76 ? -7.145 -4.32 -18.031 1 98.56 76 GLN A C 1
ATOM 564 O O . GLN A 1 76 ? -8.023 -4.543 -17.188 1 98.56 76 GLN A O 1
ATOM 569 N N . SER A 1 77 ? -6.02 -3.721 -17.703 1 98.75 77 SER A N 1
ATOM 570 C CA . SER A 1 77 ? -5.773 -3.27 -16.344 1 98.75 77 SER A CA 1
ATOM 571 C C . SER A 1 77 ? -6.754 -2.17 -15.93 1 98.75 77 SER A C 1
ATOM 573 O O . SER A 1 77 ? -7.25 -2.158 -14.805 1 98.75 77 SER A O 1
ATOM 575 N N . LEU A 1 78 ? -7.082 -1.266 -16.906 1 98.62 78 LEU A N 1
ATOM 576 C CA . LEU A 1 78 ? -7.973 -0.152 -16.594 1 98.62 78 LEU A CA 1
ATOM 577 C C . LEU A 1 78 ? -9.398 -0.644 -16.359 1 98.62 78 LEU A C 1
ATOM 579 O O . LEU A 1 78 ? -10.156 -0.017 -15.617 1 98.62 78 LEU A O 1
ATOM 583 N N . ARG A 1 79 ? -9.703 -1.753 -16.906 1 98.44 79 ARG A N 1
ATOM 584 C CA . ARG A 1 79 ? -11.047 -2.307 -16.812 1 98.44 79 ARG A CA 1
ATOM 585 C C . ARG A 1 79 ? -11.406 -2.629 -15.367 1 98.44 79 ARG A C 1
ATOM 587 O O . ARG A 1 79 ? -12.578 -2.551 -14.984 1 98.44 79 ARG A O 1
ATOM 594 N N . HIS A 1 80 ? -10.516 -3.049 -14.602 1 98.75 80 HIS A N 1
ATOM 595 C CA . HIS A 1 80 ? -10.812 -3.312 -13.195 1 98.75 80 HIS A CA 1
ATOM 596 C C . HIS A 1 80 ? -10.281 -2.197 -12.305 1 98.75 80 HIS A C 1
ATOM 598 O O . HIS A 1 80 ? -10.82 -1.956 -11.219 1 98.75 80 HIS A O 1
ATOM 604 N N . TYR A 1 81 ? -9.281 -1.439 -12.766 1 98.69 81 TYR A N 1
ATOM 605 C CA . TYR A 1 81 ? -8.727 -0.33 -11.992 1 98.69 81 TYR A CA 1
ATOM 606 C C . TYR A 1 81 ? -9.773 0.757 -11.781 1 98.69 81 TYR A C 1
ATOM 608 O O . TYR A 1 81 ? -10.008 1.188 -10.648 1 98.69 81 TYR A O 1
ATOM 616 N N . VAL A 1 82 ? -10.414 1.173 -12.836 1 98.62 82 VAL A N 1
ATOM 617 C CA . VAL A 1 82 ? -11.289 2.344 -12.812 1 98.62 82 VAL A CA 1
ATOM 618 C C . VAL A 1 82 ? -12.531 2.051 -11.984 1 98.62 82 VAL A C 1
ATOM 620 O O . VAL A 1 82 ? -12.844 2.775 -11.039 1 98.62 82 VAL A O 1
ATOM 623 N N . PRO A 1 83 ? -13.234 0.969 -12.25 1 98.69 83 PRO A N 1
ATOM 624 C CA . PRO A 1 83 ? -14.414 0.726 -11.422 1 98.69 83 PRO A CA 1
ATOM 625 C C . PRO A 1 83 ? -14.062 0.465 -9.953 1 98.69 83 PRO A C 1
ATOM 627 O O . PRO A 1 83 ? -14.789 0.9 -9.055 1 98.69 83 PRO A O 1
ATOM 630 N N . GLY A 1 84 ? -13 -0.263 -9.711 1 98.81 84 GLY A N 1
ATOM 631 C CA . GLY A 1 84 ? -12.594 -0.486 -8.336 1 98.81 84 GLY A CA 1
ATOM 632 C C . GLY A 1 84 ? -12.289 0.799 -7.586 1 98.81 84 GLY A C 1
ATOM 633 O O . GLY A 1 84 ? -12.727 0.977 -6.445 1 98.81 84 GLY A O 1
ATOM 634 N N . LEU A 1 85 ? -11.578 1.683 -8.258 1 98.62 85 LEU A N 1
ATOM 635 C CA . LEU A 1 85 ? -11.219 2.967 -7.676 1 98.62 85 LEU A CA 1
ATOM 636 C C . LEU A 1 85 ? -12.461 3.805 -7.383 1 98.62 85 LEU A C 1
ATOM 638 O O . LEU A 1 85 ? -12.594 4.363 -6.293 1 98.62 85 LEU A O 1
ATOM 642 N N . LEU A 1 86 ? -13.359 3.83 -8.328 1 98.62 86 LEU A N 1
ATOM 643 C CA . LEU A 1 86 ? -14.539 4.684 -8.211 1 98.62 86 LEU A CA 1
ATOM 644 C C . LEU A 1 86 ? -15.508 4.133 -7.168 1 98.62 86 LEU A C 1
ATOM 646 O O . LEU A 1 86 ? -16 4.879 -6.324 1 98.62 86 LEU A O 1
ATOM 650 N N . VAL A 1 87 ? -15.742 2.875 -7.188 1 98.69 87 VAL A N 1
ATOM 651 C CA . VAL A 1 87 ? -16.672 2.26 -6.242 1 98.69 87 VAL A CA 1
ATOM 652 C C . VAL A 1 87 ? -16.094 2.324 -4.832 1 98.69 87 VAL A C 1
ATOM 654 O O . VAL A 1 87 ? -16.766 2.732 -3.893 1 98.69 87 VAL A O 1
ATOM 657 N N . GLY A 1 88 ? -14.828 1.938 -4.703 1 98.81 88 GLY A N 1
ATOM 658 C CA . GLY A 1 88 ? -14.18 1.977 -3.402 1 98.81 88 GLY A CA 1
ATOM 659 C C . GLY A 1 88 ? -14.117 3.371 -2.807 1 98.81 88 GLY A C 1
ATOM 660 O O . GLY A 1 88 ? -14.477 3.57 -1.644 1 98.81 88 GLY A O 1
ATOM 661 N N . SER A 1 89 ? -13.719 4.293 -3.607 1 98.62 89 SER A N 1
ATOM 662 C CA . SER A 1 89 ? -13.609 5.668 -3.135 1 98.62 89 SER A CA 1
ATOM 663 C C . SER A 1 89 ? -14.977 6.246 -2.791 1 98.62 89 SER A C 1
ATOM 665 O O . SER A 1 89 ? -15.133 6.926 -1.773 1 98.62 89 SER A O 1
ATOM 667 N N . GLY A 1 90 ? -15.93 5.961 -3.656 1 98.38 90 GLY A N 1
ATOM 668 C CA . GLY A 1 90 ? -17.281 6.445 -3.389 1 98.38 90 GLY A CA 1
ATOM 669 C C . GLY A 1 90 ? -17.844 5.93 -2.08 1 98.38 90 GLY A C 1
ATOM 670 O O . GLY A 1 90 ? -18.344 6.707 -1.269 1 98.38 90 GLY A O 1
ATOM 671 N N . LEU A 1 91 ? -17.734 4.668 -1.863 1 98.62 91 LEU A N 1
ATOM 672 C CA . LEU A 1 91 ? -18.234 4.055 -0.64 1 98.62 91 LEU A CA 1
ATOM 673 C C . LEU A 1 91 ? -17.422 4.504 0.57 1 98.62 91 LEU A C 1
ATOM 675 O O . LEU A 1 91 ? -17.984 4.719 1.65 1 98.62 91 LEU A O 1
ATOM 679 N N . GLY A 1 92 ? -16.125 4.633 0.399 1 98.62 92 GLY A N 1
ATOM 680 C CA . GLY A 1 92 ? -15.273 5.121 1.47 1 98.62 92 GLY A CA 1
ATOM 681 C C . GLY A 1 92 ? -15.594 6.539 1.895 1 98.62 92 GLY A C 1
ATOM 682 O O . GLY A 1 92 ? -15.68 6.832 3.09 1 98.62 92 GLY A O 1
ATOM 683 N N . ILE A 1 93 ? -15.797 7.344 0.929 1 97.5 93 ILE A N 1
ATOM 684 C CA . ILE A 1 93 ? -16.141 8.734 1.201 1 97.5 93 ILE A CA 1
ATOM 685 C C . ILE A 1 93 ? -17.484 8.805 1.927 1 97.5 93 ILE A C 1
ATOM 687 O O . ILE A 1 93 ? -17.609 9.5 2.938 1 97.5 93 ILE A O 1
ATOM 691 N N . ALA A 1 94 ? -18.453 8.047 1.421 1 97.12 94 ALA A N 1
ATOM 692 C CA . ALA A 1 94 ? -19.766 8.039 2.041 1 97.12 94 ALA A CA 1
ATOM 693 C C . ALA A 1 94 ? -19.688 7.594 3.5 1 97.12 94 ALA A C 1
ATOM 695 O O . ALA A 1 94 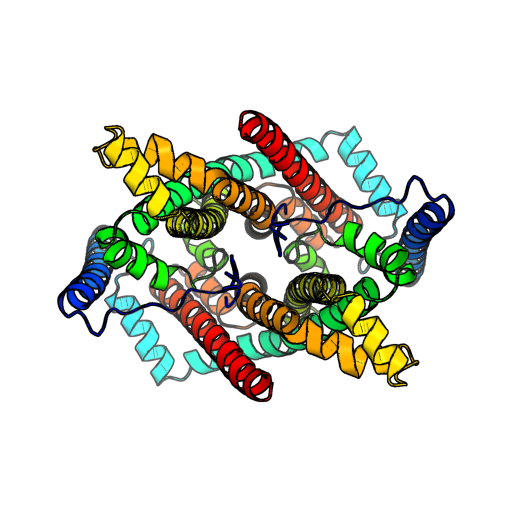? -20.234 8.258 4.387 1 97.12 94 ALA A O 1
ATOM 696 N N . ALA A 1 95 ? -18.984 6.566 3.754 1 97.94 95 ALA A N 1
ATOM 697 C CA . ALA A 1 95 ? -18.859 6.039 5.109 1 97.94 95 ALA A CA 1
ATOM 698 C C . ALA A 1 95 ? -18.031 6.984 5.984 1 97.94 95 ALA A C 1
ATOM 700 O O . ALA A 1 95 ? -18.375 7.215 7.148 1 97.94 95 ALA A O 1
ATOM 701 N N . GLY A 1 96 ? -16.938 7.52 5.426 1 97.25 96 GLY A N 1
ATOM 702 C CA . GLY A 1 96 ? -16.094 8.438 6.172 1 97.25 96 GLY A CA 1
ATOM 703 C C . GLY A 1 96 ? -16.812 9.711 6.574 1 97.25 96 GLY A C 1
ATOM 704 O O . GLY A 1 96 ? -16.656 10.195 7.695 1 97.25 96 GLY A O 1
ATOM 705 N N . VAL A 1 97 ? -17.594 10.203 5.691 1 94.75 97 VAL A N 1
ATOM 706 C CA . VAL A 1 97 ? -18.375 11.398 5.984 1 94.75 97 VAL A CA 1
ATOM 707 C C . VAL A 1 97 ? -19.406 11.094 7.066 1 94.75 97 VAL A C 1
ATOM 709 O O . VAL A 1 97 ? -19.578 11.875 8.008 1 94.75 97 VAL A O 1
ATOM 712 N N . ALA A 1 98 ? -20.062 9.961 6.93 1 94.81 98 ALA A N 1
ATOM 713 C CA . ALA A 1 98 ? -21.047 9.57 7.926 1 94.81 98 ALA A CA 1
ATOM 714 C C . ALA A 1 98 ? -20.422 9.453 9.312 1 94.81 98 ALA A C 1
ATOM 716 O O . ALA A 1 98 ? -20.969 9.961 10.289 1 94.81 98 ALA A O 1
ATOM 717 N N . VAL A 1 99 ? -19.312 8.875 9.43 1 95.19 99 VAL A N 1
ATOM 718 C CA . VAL A 1 99 ? -18.625 8.656 10.703 1 95.19 99 VAL A CA 1
ATOM 719 C C . VAL A 1 99 ? -18.078 9.977 11.234 1 95.19 99 VAL A C 1
ATOM 721 O O . VAL A 1 99 ? -18.109 10.227 12.438 1 95.19 99 VAL A O 1
ATOM 724 N N . GLY A 1 100 ? -17.609 10.766 10.336 1 91.88 100 GLY A N 1
ATOM 725 C CA . GLY A 1 100 ? -17.094 12.062 10.75 1 91.88 100 GLY A CA 1
ATOM 726 C C . GLY A 1 100 ? -18.188 13.016 11.211 1 91.88 100 GLY A C 1
ATOM 727 O O . GLY A 1 100 ? -17.938 13.898 12.031 1 91.88 100 GLY A O 1
ATOM 728 N N . TRP A 1 101 ? -19.375 12.789 10.766 1 89.5 101 TRP A N 1
ATOM 729 C CA . TRP A 1 101 ? -20.469 13.727 10.984 1 89.5 101 TRP A CA 1
ATOM 730 C C . TRP A 1 101 ? -21.281 13.336 12.211 1 89.5 101 TRP A C 1
ATOM 732 O O . TRP A 1 101 ? -21.797 14.203 12.922 1 89.5 101 TRP A O 1
ATOM 742 N N . SER A 1 102 ? -21.438 12.133 12.414 1 90.94 102 SER A N 1
ATOM 743 C CA . SER A 1 102 ? -22.344 11.625 13.438 1 90.94 102 SER A CA 1
ATOM 744 C C . SER A 1 102 ? -21.578 10.875 14.523 1 90.94 102 SER A C 1
ATOM 746 O O . SER A 1 102 ? -20.828 9.945 14.234 1 90.94 102 SER A O 1
ATOM 748 N N . ARG A 1 103 ? -21.906 11.25 15.711 1 90.06 103 ARG A N 1
ATOM 749 C CA . ARG A 1 103 ? -21.297 10.555 16.844 1 90.06 103 ARG A CA 1
ATOM 750 C C . ARG A 1 103 ? -21.766 9.102 16.891 1 90.06 103 ARG A C 1
ATOM 752 O O . ARG A 1 103 ? -20.969 8.211 17.234 1 90.06 103 ARG A O 1
ATOM 759 N N . THR A 1 104 ? -22.969 8.922 16.578 1 92.69 104 THR A N 1
ATOM 760 C CA . THR A 1 104 ? -23.5 7.566 16.562 1 92.69 104 THR A CA 1
ATOM 761 C C . THR A 1 104 ? -22.781 6.719 15.508 1 92.69 104 THR A C 1
ATOM 763 O O . THR A 1 104 ? -22.406 5.574 15.773 1 92.69 104 THR A O 1
ATOM 766 N N . ALA A 1 105 ? -22.562 7.277 14.352 1 95.25 105 ALA A N 1
ATOM 767 C CA . ALA A 1 105 ? -21.844 6.559 13.305 1 95.25 105 ALA A CA 1
ATOM 768 C C . ALA A 1 105 ? -20.406 6.285 13.711 1 95.25 105 ALA A C 1
ATOM 770 O O . ALA A 1 105 ? -19.844 5.23 13.398 1 95.25 105 ALA A O 1
ATOM 771 N N . GLU A 1 106 ? -19.859 7.191 14.352 1 94.62 106 GLU A N 1
ATOM 772 C CA . GLU A 1 106 ? -18.484 7.035 14.852 1 94.62 106 GLU A CA 1
ATOM 773 C C . GLU A 1 106 ? -18.391 5.867 15.828 1 94.62 106 GLU A C 1
ATOM 775 O O . GLU A 1 106 ? -17.469 5.055 15.742 1 94.62 106 GLU A O 1
ATOM 780 N N . LEU A 1 107 ? -19.344 5.766 16.688 1 94.44 107 LEU A N 1
ATOM 781 C CA . LEU A 1 107 ? -19.297 4.758 17.734 1 94.44 107 LEU A CA 1
ATOM 782 C C . LEU A 1 107 ? -19.766 3.4 17.203 1 94.44 107 LEU A C 1
ATOM 784 O O . LEU A 1 107 ? -19.547 2.373 17.859 1 94.44 107 LEU A O 1
ATOM 788 N N . THR A 1 108 ? -20.359 3.361 16.078 1 95.44 108 THR A N 1
ATOM 789 C CA . THR A 1 108 ? -20.812 2.1 15.516 1 95.44 108 THR A CA 1
ATOM 790 C C . THR A 1 108 ? -19.953 1.708 14.312 1 95.44 108 THR A C 1
ATOM 792 O O . THR A 1 108 ? -18.984 0.953 14.461 1 95.44 108 THR A O 1
ATOM 795 N N . LEU A 1 109 ? -20.172 2.441 13.195 1 96.5 109 LEU A N 1
ATOM 796 C CA . LEU A 1 109 ? -19.422 2.152 11.984 1 96.5 109 LEU A CA 1
ATOM 797 C C . LEU A 1 109 ? -17.922 2.389 12.195 1 96.5 109 LEU A C 1
ATOM 799 O O . LEU A 1 109 ? -17.094 1.646 11.672 1 96.5 109 LEU A O 1
ATOM 803 N N . GLY A 1 110 ? -17.672 3.4 12.898 1 95.94 110 GLY A N 1
ATOM 804 C CA . GLY A 1 110 ? -16.281 3.691 13.203 1 95.94 110 GLY A CA 1
ATOM 805 C C . GLY A 1 110 ? -15.594 2.588 13.984 1 95.94 110 GLY A C 1
ATOM 806 O O . GLY A 1 110 ? -14.438 2.252 13.719 1 95.94 110 GLY A O 1
ATOM 807 N N . THR A 1 111 ? -16.281 2.029 14.891 1 94.69 111 THR A N 1
ATOM 808 C CA . THR A 1 111 ? -15.734 0.953 15.719 1 94.69 111 THR A CA 1
ATOM 809 C C . THR A 1 111 ? -15.492 -0.298 14.875 1 94.69 111 THR A C 1
ATOM 811 O O . THR A 1 111 ? -14.445 -0.945 15.008 1 94.69 111 THR A O 1
ATOM 814 N N . VAL A 1 112 ? -16.359 -0.628 14.016 1 95.69 112 VAL A N 1
ATOM 815 C CA . VAL A 1 112 ? -16.219 -1.779 13.133 1 95.69 112 VAL A CA 1
ATOM 816 C C . VAL A 1 112 ? -15.047 -1.548 12.18 1 95.69 112 VAL A C 1
ATOM 818 O O . VAL A 1 112 ? -14.242 -2.455 11.93 1 95.69 112 VAL A O 1
ATOM 821 N N . ALA A 1 113 ? -14.977 -0.338 11.68 1 95.38 113 ALA A N 1
ATOM 822 C CA . ALA A 1 113 ? -13.891 0.023 10.773 1 95.38 113 ALA A CA 1
ATOM 823 C C . ALA A 1 113 ? -12.531 -0.141 11.453 1 95.38 113 ALA A C 1
ATOM 825 O O . ALA A 1 113 ? -11.57 -0.6 10.828 1 95.38 113 ALA A O 1
ATOM 826 N N . GLN A 1 114 ? -12.484 0.156 12.656 1 91.5 114 GLN A N 1
ATOM 827 C CA . GLN A 1 114 ? -11.234 0.069 13.406 1 91.5 114 GLN A CA 1
ATOM 828 C C . GLN A 1 114 ? -10.766 -1.377 13.523 1 91.5 114 GLN A C 1
ATOM 830 O O . GLN A 1 114 ? -9.555 -1.639 13.578 1 91.5 114 GLN A O 1
ATOM 835 N N . VAL A 1 115 ? -11.656 -2.268 13.523 1 90.44 115 VAL A N 1
ATOM 836 C CA . VAL A 1 115 ? -11.328 -3.682 13.664 1 90.44 115 VAL A CA 1
ATOM 837 C C . VAL A 1 115 ? -10.945 -4.262 12.305 1 90.44 115 VAL A C 1
ATOM 839 O O . VAL A 1 115 ? -10.07 -5.129 12.219 1 90.44 115 VAL A O 1
ATOM 842 N N . LEU A 1 116 ? -11.523 -3.811 11.266 1 94.25 116 LEU A N 1
ATOM 843 C CA . LEU A 1 116 ? -11.352 -4.402 9.945 1 94.25 116 LEU A CA 1
ATOM 844 C C . LEU A 1 116 ? -10.188 -3.752 9.203 1 94.25 116 LEU A C 1
ATOM 846 O O . LEU A 1 116 ? -9.562 -4.383 8.344 1 94.25 116 LEU A O 1
ATOM 850 N N . ARG A 1 117 ? -9.867 -2.572 9.555 1 92.81 117 ARG A N 1
ATOM 851 C CA . ARG A 1 117 ? -8.914 -1.75 8.82 1 92.81 117 ARG A CA 1
ATOM 852 C C . ARG A 1 117 ? -7.531 -2.389 8.82 1 92.81 117 ARG A C 1
ATOM 854 O O . ARG A 1 117 ? -6.82 -2.344 7.812 1 92.81 117 ARG A O 1
ATOM 861 N N . PRO A 1 118 ? -7.145 -3.018 9.891 1 93.25 118 PRO A N 1
ATOM 862 C CA . PRO A 1 118 ? -5.781 -3.547 9.953 1 93.25 118 PRO A CA 1
ATOM 863 C C . PRO A 1 118 ? -5.57 -4.742 9.023 1 93.25 118 PRO A C 1
ATOM 865 O O . PRO A 1 118 ? -4.43 -5.133 8.766 1 93.25 118 PRO A O 1
ATOM 868 N N . VAL A 1 119 ? -6.605 -5.328 8.562 1 94.81 119 VAL A N 1
ATOM 869 C CA . VAL A 1 119 ? -6.473 -6.438 7.625 1 94.81 119 VAL A CA 1
ATOM 870 C C . VAL A 1 119 ? -5.996 -5.91 6.27 1 94.81 119 VAL A C 1
ATOM 872 O O . VAL A 1 119 ? -6.688 -5.117 5.629 1 94.81 119 VAL A O 1
ATOM 875 N N . PRO A 1 120 ? -4.871 -6.363 5.836 1 94.69 120 PRO A N 1
ATOM 876 C CA . PRO A 1 120 ? -4.367 -5.867 4.551 1 94.69 120 PRO A CA 1
ATOM 877 C C . PRO A 1 120 ? -5.297 -6.207 3.385 1 94.69 120 PRO A C 1
ATOM 879 O O . PRO A 1 120 ? -5.84 -7.316 3.326 1 94.69 120 PRO A O 1
ATOM 882 N N . PRO A 1 121 ? -5.398 -5.273 2.49 1 95.5 121 PRO A N 1
ATOM 883 C CA . PRO A 1 121 ? -6.277 -5.508 1.343 1 95.5 121 PRO A CA 1
ATOM 884 C C . PRO A 1 121 ? -5.898 -6.762 0.559 1 95.5 121 PRO A C 1
ATOM 886 O O . PRO A 1 121 ? -6.777 -7.484 0.078 1 95.5 121 PRO A O 1
ATOM 889 N N . LEU A 1 122 ? -4.668 -7.109 0.535 1 96.5 122 LEU A N 1
ATOM 890 C CA . LEU A 1 122 ? -4.227 -8.234 -0.288 1 96.5 122 LEU A CA 1
ATOM 891 C C . LEU A 1 122 ? -4.527 -9.562 0.397 1 96.5 122 LEU A C 1
ATOM 893 O O . LEU A 1 122 ? -4.48 -10.617 -0.238 1 96.5 122 LEU A O 1
ATOM 897 N N . ALA A 1 123 ? -4.82 -9.539 1.67 1 97 123 ALA A N 1
ATOM 898 C CA . ALA A 1 123 ? -5.234 -10.75 2.371 1 97 123 ALA A CA 1
ATOM 899 C C . ALA A 1 123 ? -6.598 -11.227 1.884 1 97 123 ALA A C 1
ATOM 901 O O . ALA A 1 123 ? -6.996 -12.367 2.145 1 97 123 ALA A O 1
ATOM 902 N N . TRP A 1 124 ? -7.285 -10.406 1.145 1 97.62 124 TRP A N 1
ATOM 903 C CA . TRP A 1 124 ? -8.617 -10.727 0.644 1 97.62 124 TRP A CA 1
ATOM 904 C C . TRP A 1 124 ? -8.539 -11.445 -0.699 1 97.62 124 TRP A C 1
ATOM 906 O O . TRP A 1 124 ? -9.562 -11.844 -1.259 1 97.62 124 TRP A O 1
ATOM 916 N N . ILE A 1 125 ? -7.383 -11.703 -1.222 1 97.44 125 ILE A N 1
ATOM 917 C CA . ILE A 1 125 ? -7.195 -12.297 -2.539 1 97.44 125 ILE A CA 1
ATOM 918 C C . ILE A 1 125 ? -7.914 -13.648 -2.6 1 97.44 125 ILE A C 1
ATOM 920 O O . ILE A 1 125 ? -8.664 -13.914 -3.539 1 97.44 125 ILE A O 1
ATOM 924 N N . PRO A 1 126 ? -7.773 -14.508 -1.593 1 97.06 126 PRO A N 1
ATOM 925 C CA . PRO A 1 126 ? -8.484 -15.789 -1.657 1 97.06 126 PRO A CA 1
ATOM 926 C C . PRO A 1 126 ? -9.992 -15.617 -1.792 1 97.06 126 PRO A C 1
ATOM 928 O O . PRO A 1 126 ? -10.625 -16.281 -2.615 1 97.06 126 PRO A O 1
ATOM 931 N N . PHE A 1 127 ? -10.547 -14.719 -1.057 1 97.38 127 PHE A N 1
ATOM 932 C CA . PHE A 1 127 ? -11.984 -14.5 -1.119 1 97.38 127 PHE A CA 1
ATOM 933 C C . PHE A 1 127 ? -12.383 -13.852 -2.445 1 97.38 127 PHE A C 1
ATOM 935 O O . PHE A 1 127 ? -13.445 -14.141 -2.986 1 97.38 127 PHE A O 1
ATOM 942 N N . ALA A 1 128 ? -11.539 -12.953 -2.926 1 97.75 128 ALA A N 1
ATOM 943 C CA . ALA A 1 128 ? -11.789 -12.383 -4.246 1 97.75 128 ALA A CA 1
ATOM 944 C C . ALA A 1 128 ? -11.914 -13.477 -5.305 1 97.75 128 ALA A C 1
ATOM 946 O O . ALA A 1 128 ? -12.82 -13.438 -6.137 1 97.75 128 ALA A O 1
ATOM 947 N N . ILE A 1 129 ? -11.031 -14.438 -5.203 1 96.69 129 ILE A N 1
ATOM 948 C CA . ILE A 1 129 ? -11.008 -15.523 -6.176 1 96.69 129 ILE A CA 1
ATOM 949 C C . ILE A 1 129 ? -12.203 -16.438 -5.961 1 96.69 129 ILE A C 1
ATOM 951 O O . ILE A 1 129 ? -12.875 -16.828 -6.918 1 96.69 129 ILE A O 1
ATOM 955 N N . ILE A 1 130 ? -12.508 -16.734 -4.727 1 95.81 130 ILE A N 1
ATOM 956 C CA . ILE A 1 130 ? -13.602 -17.641 -4.391 1 95.81 130 ILE A CA 1
ATOM 957 C C . ILE A 1 130 ? -14.93 -17.016 -4.828 1 95.81 130 ILE A C 1
ATOM 959 O O . ILE A 1 130 ? -15.789 -17.719 -5.383 1 95.81 130 ILE A O 1
ATOM 963 N N . TRP A 1 131 ? -15.094 -15.703 -4.645 1 96.75 131 TRP A N 1
ATOM 964 C CA . TRP A 1 131 ? -16.375 -15.039 -4.875 1 96.75 131 TRP A CA 1
ATOM 965 C C . TRP A 1 131 ? -16.547 -14.672 -6.348 1 96.75 131 TRP A C 1
ATOM 967 O O . TRP A 1 131 ? -17.656 -14.703 -6.879 1 96.75 131 TRP A O 1
ATOM 977 N N . PHE A 1 132 ? -15.398 -14.359 -7.043 1 97 132 PHE A N 1
ATOM 978 C CA . PHE A 1 132 ? -15.562 -13.727 -8.344 1 97 132 PHE A CA 1
ATOM 979 C C . PHE A 1 132 ? -14.75 -14.461 -9.406 1 97 132 PHE A C 1
ATOM 981 O O . PHE A 1 132 ? -14.844 -14.141 -10.594 1 97 132 PHE A O 1
ATOM 988 N N . GLY A 1 133 ? -13.953 -15.438 -9.023 1 95.38 133 GLY A N 1
ATOM 989 C CA . GLY A 1 133 ? -13.055 -16.062 -9.977 1 95.38 133 GLY A CA 1
ATOM 990 C C . GLY A 1 133 ? -11.852 -15.203 -10.32 1 95.38 133 GLY A C 1
ATOM 991 O O . GLY A 1 133 ? -11.672 -14.125 -9.75 1 95.38 133 GLY A O 1
ATOM 992 N N . LEU A 1 134 ? -11.023 -15.734 -11.164 1 94.38 134 LEU A N 1
ATOM 993 C CA . LEU A 1 134 ? -9.836 -15.023 -11.625 1 94.38 134 LEU A CA 1
ATOM 994 C C . LEU A 1 134 ? -10.164 -14.133 -12.82 1 94.38 134 LEU A C 1
ATOM 996 O O . LEU A 1 134 ? -9.812 -14.461 -13.953 1 94.38 134 LEU A O 1
ATOM 1000 N N . ASP A 1 135 ? -10.789 -12.992 -12.492 1 96.5 135 ASP A N 1
ATOM 1001 C CA . ASP A 1 135 ? -11.266 -12.109 -13.555 1 96.5 135 ASP A CA 1
ATOM 1002 C C . ASP A 1 135 ? -11.195 -10.648 -13.125 1 96.5 135 ASP A C 1
ATOM 1004 O O . ASP A 1 135 ? -10.555 -10.32 -12.125 1 96.5 135 ASP A O 1
ATOM 1008 N N . HIS A 1 136 ? -11.789 -9.805 -13.977 1 98.25 136 HIS A N 1
ATOM 1009 C CA . HIS A 1 136 ? -11.781 -8.367 -13.719 1 98.25 136 HIS A CA 1
ATOM 1010 C C . HIS A 1 136 ? -12.516 -8.039 -12.422 1 98.25 136 HIS A C 1
ATOM 1012 O O . HIS A 1 136 ? -12.141 -7.109 -11.703 1 98.25 136 HIS A O 1
ATOM 1018 N N . ALA A 1 137 ? -13.469 -8.812 -12.094 1 98.38 137 ALA A N 1
ATOM 1019 C CA . ALA A 1 137 ? -14.281 -8.539 -10.922 1 98.38 137 ALA A CA 1
ATOM 1020 C C . ALA A 1 137 ? -13.484 -8.734 -9.633 1 98.38 137 ALA A C 1
ATOM 1022 O O . ALA A 1 137 ? -13.602 -7.949 -8.695 1 98.38 137 ALA A O 1
ATOM 1023 N N . SER A 1 138 ? -12.719 -9.844 -9.586 1 98.31 138 SER A N 1
ATOM 1024 C CA . SER A 1 138 ? -11.898 -10.078 -8.406 1 98.31 138 SER A CA 1
ATOM 1025 C C . SER A 1 138 ? -10.859 -8.977 -8.234 1 98.31 138 SER A C 1
ATOM 1027 O O . SER A 1 138 ? -10.641 -8.492 -7.117 1 98.31 138 SER A O 1
ATOM 1029 N N . ALA A 1 139 ? -10.273 -8.539 -9.344 1 98.62 139 ALA A N 1
ATOM 1030 C CA . ALA A 1 139 ? -9.297 -7.453 -9.289 1 98.62 139 ALA A CA 1
ATOM 1031 C C . ALA A 1 139 ? -9.953 -6.145 -8.852 1 98.62 139 ALA A C 1
ATOM 1033 O O . ALA A 1 139 ? -9.406 -5.418 -8.016 1 98.62 139 ALA A O 1
ATOM 1034 N N . ALA A 1 140 ? -11.094 -5.852 -9.367 1 98.88 140 ALA A N 1
ATOM 1035 C CA . ALA A 1 140 ? -11.812 -4.629 -9.016 1 98.88 140 ALA A CA 1
ATOM 1036 C C . ALA A 1 140 ? -12.195 -4.629 -7.539 1 98.88 140 ALA A C 1
ATOM 1038 O O . ALA A 1 140 ? -12.156 -3.588 -6.879 1 98.88 140 ALA A O 1
ATOM 1039 N N . PHE A 1 141 ? -12.609 -5.762 -7.105 1 98.75 141 PHE A N 1
ATOM 1040 C CA . PHE A 1 141 ? -12.961 -5.91 -5.699 1 98.75 141 PHE A CA 1
ATOM 1041 C C . PHE A 1 141 ? -11.781 -5.551 -4.805 1 98.75 141 PHE A C 1
ATOM 1043 O O . PHE A 1 141 ? -11.922 -4.77 -3.861 1 98.75 141 PHE A O 1
ATOM 1050 N N . LEU A 1 142 ? -10.609 -6.07 -5.09 1 98.56 142 LEU A N 1
ATOM 1051 C CA . LEU A 1 142 ? -9.414 -5.793 -4.309 1 98.56 142 LEU A CA 1
ATOM 1052 C C . LEU A 1 142 ? -9.047 -4.316 -4.383 1 98.56 142 LEU A C 1
ATOM 1054 O O . LEU A 1 142 ? -8.711 -3.703 -3.365 1 98.56 142 LEU A O 1
ATOM 1058 N N . VAL A 1 143 ? -9.094 -3.742 -5.547 1 98.75 143 VAL A N 1
ATOM 1059 C CA . VAL A 1 143 ? -8.82 -2.322 -5.746 1 98.75 143 VAL A CA 1
ATOM 1060 C C . VAL A 1 143 ? -9.797 -1.489 -4.918 1 98.75 143 VAL A C 1
ATOM 1062 O O . VAL A 1 143 ? -9.414 -0.488 -4.312 1 98.75 143 VAL A O 1
ATOM 1065 N N . SER A 1 144 ? -11.047 -1.94 -4.898 1 98.81 144 SER A N 1
ATOM 1066 C CA . SER A 1 144 ? -12.062 -1.194 -4.164 1 98.81 144 SER A CA 1
ATOM 1067 C C . SER A 1 144 ? -11.773 -1.19 -2.666 1 98.81 144 SER A C 1
ATOM 1069 O O . SER A 1 144 ? -12.062 -0.213 -1.973 1 98.81 144 SER A O 1
ATOM 1071 N N . ILE A 1 145 ? -11.211 -2.217 -2.168 1 98.38 145 ILE A N 1
ATOM 1072 C CA . ILE A 1 145 ? -10.922 -2.309 -0.742 1 98.38 145 ILE A CA 1
ATOM 1073 C C . ILE A 1 145 ? -9.875 -1.266 -0.355 1 98.38 145 ILE A C 1
ATOM 1075 O O . ILE A 1 145 ? -10.062 -0.522 0.612 1 98.38 145 ILE A O 1
ATOM 1079 N N . VAL A 1 146 ? -8.805 -1.217 -1.111 1 97.5 146 VAL A N 1
ATOM 1080 C CA . VAL A 1 146 ? -7.754 -0.259 -0.791 1 97.5 146 VAL A CA 1
ATOM 1081 C C . VAL A 1 146 ? -8.281 1.164 -0.951 1 97.5 146 VAL A C 1
ATOM 1083 O O . VAL A 1 146 ? -8.039 2.023 -0.099 1 97.5 146 VAL A O 1
ATOM 1086 N N . ALA A 1 147 ? -9 1.386 -1.981 1 98.5 147 ALA A N 1
ATOM 1087 C CA . ALA A 1 147 ? -9.57 2.705 -2.23 1 98.5 147 ALA A CA 1
ATOM 1088 C C . ALA A 1 147 ? -10.57 3.084 -1.136 1 98.5 147 ALA A C 1
ATOM 1090 O O . ALA A 1 147 ? -10.641 4.246 -0.73 1 98.5 147 ALA A O 1
ATOM 1091 N N . PHE A 1 148 ? -11.328 2.139 -0.675 1 98.62 148 PHE A N 1
ATOM 1092 C CA . PHE A 1 148 ? -12.32 2.369 0.371 1 98.62 148 PHE A CA 1
ATOM 1093 C C . PHE A 1 148 ? -11.656 2.895 1.638 1 98.62 148 PHE A C 1
ATOM 1095 O O . PHE A 1 148 ? -12.047 3.943 2.158 1 98.62 148 PHE A O 1
ATOM 1102 N N . TRP A 1 149 ? -10.703 2.213 2.059 1 97.62 149 TRP A N 1
ATOM 1103 C CA . TRP A 1 149 ? -10.117 2.549 3.354 1 97.62 149 TRP A CA 1
ATOM 1104 C C . TRP A 1 149 ? -9.398 3.889 3.293 1 97.62 149 TRP A C 1
ATOM 1106 O O . TRP A 1 149 ? -9.516 4.707 4.207 1 97.62 149 TRP A O 1
ATOM 1116 N N . ILE A 1 150 ? -8.695 4.117 2.25 1 96.81 150 ILE A N 1
ATOM 1117 C CA . ILE A 1 150 ? -7.98 5.379 2.102 1 96.81 150 ILE A CA 1
ATOM 1118 C C . ILE A 1 150 ? -8.977 6.535 2.037 1 96.81 150 ILE A C 1
ATOM 1120 O O . ILE A 1 150 ? -8.828 7.535 2.742 1 96.81 150 ILE A O 1
ATOM 1124 N N . SER A 1 151 ? -9.969 6.344 1.273 1 97.69 151 SER A N 1
ATOM 1125 C CA . SER A 1 151 ? -10.992 7.379 1.123 1 97.69 151 SE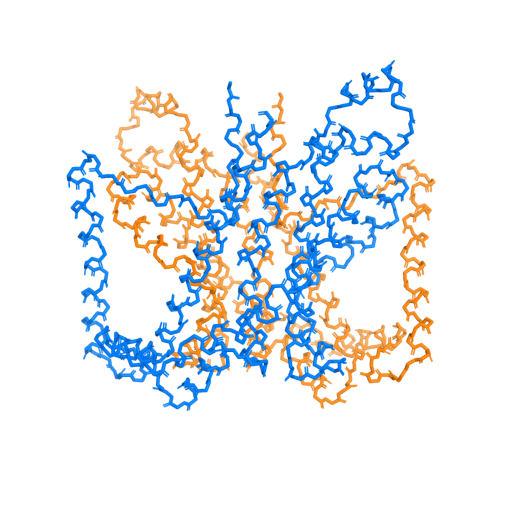R A CA 1
ATOM 1126 C C . SER A 1 151 ? -11.773 7.57 2.414 1 97.69 151 SER A C 1
ATOM 1128 O O . SER A 1 151 ? -12.133 8.695 2.768 1 97.69 151 SER A O 1
ATOM 1130 N N . TYR A 1 152 ? -12.055 6.523 3.131 1 97.88 152 TYR A N 1
ATOM 1131 C CA . TYR A 1 152 ? -12.773 6.551 4.398 1 97.88 152 TYR A CA 1
ATOM 1132 C C . TYR A 1 152 ? -12.055 7.438 5.41 1 97.88 152 TYR A C 1
ATOM 1134 O O . TYR A 1 152 ? -12.656 8.359 5.973 1 97.88 152 TYR A O 1
ATOM 1142 N N . TYR A 1 153 ? -10.836 7.266 5.555 1 95 153 TYR A N 1
ATOM 1143 C CA . TYR A 1 153 ? -10.117 7.957 6.617 1 95 153 TYR A CA 1
ATOM 1144 C C . TYR A 1 153 ? -9.844 9.406 6.238 1 95 153 TYR A C 1
ATOM 1146 O O . TYR A 1 153 ? -9.836 10.289 7.102 1 95 153 TYR A O 1
ATOM 1154 N N . ASN A 1 154 ? -9.602 9.641 4.961 1 95.69 154 ASN A N 1
ATOM 1155 C CA . ASN A 1 154 ? -9.438 11.023 4.535 1 95.69 154 ASN A CA 1
ATOM 1156 C C . ASN A 1 154 ? -10.734 11.812 4.672 1 95.69 154 ASN A C 1
ATOM 1158 O O . ASN A 1 154 ? -10.727 12.969 5.098 1 95.69 154 ASN A O 1
ATOM 1162 N N . ALA A 1 155 ? -11.789 11.125 4.352 1 96.31 155 ALA A N 1
ATOM 1163 C CA . ALA A 1 155 ? -13.094 11.773 4.48 1 96.31 155 ALA A CA 1
ATOM 1164 C C . ALA A 1 155 ? -13.438 12.031 5.941 1 96.31 155 ALA A C 1
ATOM 1166 O O . ALA A 1 155 ? -13.883 13.125 6.301 1 96.31 155 ALA A O 1
ATOM 1167 N N . GLU A 1 156 ? -13.281 11.031 6.734 1 95.5 156 GLU A N 1
ATOM 1168 C CA . GLU A 1 156 ? -13.539 11.172 8.164 1 95.5 156 GLU A CA 1
ATOM 1169 C C . GLU A 1 156 ? -12.703 12.305 8.758 1 95.5 156 GLU A C 1
ATOM 1171 O O . GLU A 1 156 ? -13.227 13.156 9.484 1 95.5 156 GLU A O 1
ATOM 1176 N N . GLY A 1 157 ? -11.445 12.32 8.438 1 93.38 157 GLY A N 1
ATOM 1177 C CA . GLY A 1 157 ? -10.562 13.375 8.914 1 93.38 157 GLY A CA 1
ATOM 1178 C C . GLY A 1 157 ? -10.961 14.75 8.406 1 93.38 157 GLY A C 1
ATOM 1179 O O . GLY A 1 157 ? -10.906 15.734 9.148 1 93.38 157 GLY A O 1
ATOM 1180 N N . GLY A 1 158 ? -11.289 14.812 7.188 1 91.62 158 GLY A N 1
ATOM 1181 C CA . GLY A 1 158 ? -11.734 16.078 6.602 1 91.62 158 GLY A CA 1
ATOM 1182 C C . GLY A 1 158 ? -12.961 16.641 7.285 1 91.62 158 GLY A C 1
ATOM 1183 O O . GLY A 1 158 ? -13.047 17.859 7.5 1 91.62 158 GLY A O 1
ATOM 1184 N N . VAL A 1 159 ? -13.844 15.82 7.602 1 91.5 159 VAL A N 1
ATOM 1185 C CA . VAL A 1 159 ? -15.07 16.25 8.266 1 91.5 159 VAL A CA 1
ATOM 1186 C C . VAL A 1 159 ? -14.758 16.703 9.695 1 91.5 159 VAL A C 1
ATOM 1188 O O . VAL A 1 159 ? -15.242 17.734 10.156 1 91.5 159 VAL A O 1
ATOM 1191 N N . HIS A 1 160 ? -13.938 15.93 10.383 1 89.94 160 HIS A N 1
ATOM 1192 C CA . HIS A 1 160 ? -13.555 16.266 11.75 1 89.94 160 HIS A CA 1
ATOM 1193 C C . HIS A 1 160 ? -12.766 17.562 11.812 1 89.94 160 HIS A C 1
ATOM 1195 O O . HIS A 1 160 ? -12.781 18.266 12.828 1 89.94 160 HIS A O 1
ATOM 1201 N N . GLY A 1 161 ? -12.188 17.844 10.734 1 86.94 161 GLY A N 1
ATOM 1202 C CA . GLY A 1 161 ? -11.336 19.031 10.703 1 86.94 161 GLY A CA 1
ATOM 1203 C C . GLY A 1 161 ? -12.117 20.312 10.453 1 86.94 161 GLY A C 1
ATOM 1204 O O . GLY A 1 161 ? -11.555 21.406 10.539 1 86.94 161 GLY A O 1
ATOM 1205 N N . ILE A 1 162 ? -13.352 20.188 10.242 1 85.19 162 ILE A N 1
ATOM 1206 C CA . ILE A 1 162 ? -14.156 21.359 9.953 1 85.19 162 ILE A CA 1
ATOM 1207 C C . ILE A 1 162 ? -14.383 22.156 11.242 1 85.19 162 ILE A C 1
ATOM 1209 O O . ILE A 1 162 ? -14.727 21.578 12.281 1 85.19 162 ILE A O 1
ATOM 1213 N N . ASP A 1 163 ? -14.156 23.422 11.164 1 78.5 163 ASP A N 1
ATOM 1214 C CA . ASP A 1 163 ? -14.336 24.344 12.281 1 78.5 163 ASP A CA 1
ATOM 1215 C C . ASP A 1 163 ? -15.781 24.359 12.766 1 78.5 163 ASP A C 1
ATOM 1217 O O . ASP A 1 163 ? -16.703 24.672 12 1 78.5 163 ASP A O 1
ATOM 1221 N N . PRO A 1 164 ? -15.891 24.109 13.984 1 79.81 164 PRO A N 1
ATOM 1222 C CA . PRO A 1 164 ? -17.25 24.125 14.531 1 79.81 164 PRO A CA 1
ATOM 1223 C C . PRO A 1 164 ? -17.922 25.484 14.383 1 79.81 164 PRO A C 1
ATOM 1225 O O . PRO A 1 164 ? -19.156 25.562 14.289 1 79.81 164 PRO A O 1
ATOM 1228 N N . GLU A 1 165 ? -17.141 26.469 14.312 1 76.44 165 GLU A N 1
ATOM 1229 C CA . GLU A 1 165 ? -17.688 27.812 14.156 1 76.44 165 GLU A CA 1
ATOM 1230 C C . GLU A 1 165 ? -18.375 27.984 12.805 1 76.44 165 GLU A C 1
ATOM 1232 O O . GLU A 1 165 ? -19.375 28.672 12.703 1 76.44 165 GLU A O 1
ATOM 1237 N N . LEU A 1 166 ? -17.844 27.328 11.812 1 75.25 166 LEU A N 1
ATOM 1238 C CA . LEU A 1 166 ? -18.453 27.391 10.484 1 75.25 166 LEU A CA 1
ATOM 1239 C C . LEU A 1 166 ? -19.797 26.688 10.461 1 75.25 166 LEU A C 1
ATOM 1241 O O . LEU A 1 166 ? -20.719 27.125 9.773 1 75.25 166 LEU A O 1
ATOM 1245 N N . LEU A 1 167 ? -19.906 25.734 11.25 1 75.38 167 LEU A N 1
ATOM 1246 C CA . LEU A 1 167 ? -21.172 24.984 11.328 1 75.38 167 LEU A CA 1
ATOM 1247 C C . LEU A 1 167 ? -22.234 25.797 12.07 1 75.38 167 LEU A C 1
ATOM 1249 O O . LEU A 1 167 ? -23.391 25.797 11.672 1 75.38 167 LEU A O 1
ATOM 1253 N N . GLU A 1 168 ? -21.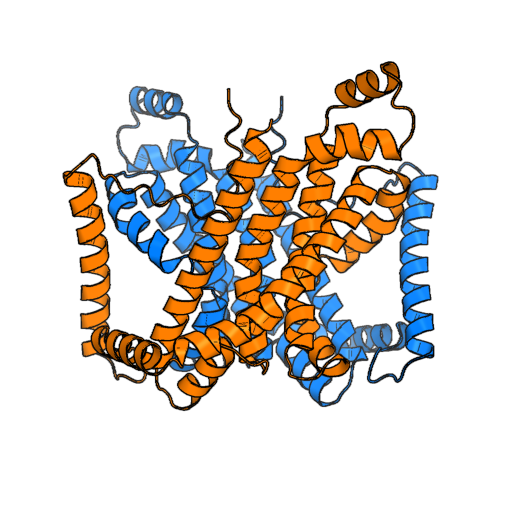812 26.516 13.008 1 75.88 168 GLU A N 1
ATOM 1254 C CA . GLU A 1 168 ? -22.719 27.359 13.773 1 75.88 168 GLU A CA 1
ATOM 1255 C C . GLU A 1 168 ? -23.25 28.516 12.922 1 75.88 168 GLU A C 1
ATOM 1257 O O . GLU A 1 168 ? -24.422 28.844 13 1 75.88 168 GLU A O 1
ATOM 1262 N N . VAL A 1 169 ? -22.344 28.938 12.172 1 72 169 VAL A N 1
ATOM 1263 C CA . VAL A 1 169 ? -22.734 30.047 11.297 1 72 169 VAL A CA 1
ATOM 1264 C C . VAL A 1 169 ? -23.734 29.562 10.266 1 72 169 VAL A C 1
ATOM 1266 O O . VAL A 1 169 ? -24.734 30.234 9.992 1 72 169 VAL A O 1
ATOM 1269 N N . ALA A 1 170 ? -23.516 28.406 9.766 1 72.19 170 ALA A N 1
ATOM 1270 C CA . ALA A 1 170 ? -24.422 27.859 8.758 1 72.19 170 ALA A CA 1
ATOM 1271 C C . ALA A 1 170 ? -25.812 27.594 9.344 1 72.19 170 ALA A C 1
ATOM 1273 O O . ALA A 1 170 ? -26.828 27.844 8.688 1 72.19 170 ALA A O 1
ATOM 1274 N N . ARG A 1 171 ? -25.797 27.172 10.539 1 72.94 171 ARG A N 1
ATOM 1275 C CA . ARG A 1 171 ? -27.062 26.938 11.219 1 72.94 171 ARG A CA 1
ATOM 1276 C C . ARG A 1 171 ? -27.812 28.25 11.461 1 72.94 171 ARG A C 1
ATOM 1278 O O . ARG A 1 171 ? -29.047 28.297 11.328 1 72.94 171 ARG A O 1
ATOM 1285 N N . SER A 1 172 ? -27.031 29.172 11.773 1 75.88 172 SER A N 1
ATOM 1286 C CA . SER A 1 172 ? -27.625 30.484 12.016 1 75.88 172 SER A CA 1
ATOM 1287 C C . SER A 1 172 ? -28.203 31.062 10.734 1 75.88 172 SER A C 1
ATOM 1289 O O . SER A 1 172 ? -29.156 31.859 10.781 1 75.88 172 SER A O 1
ATOM 1291 N N . LEU A 1 173 ? -27.688 30.672 9.633 1 74.69 173 LEU A N 1
ATOM 1292 C CA . LEU A 1 173 ? -28.125 31.203 8.352 1 74.69 173 LEU A CA 1
ATOM 1293 C C . LEU A 1 173 ? -29.25 30.344 7.773 1 74.69 173 LEU A C 1
ATOM 1295 O O . LEU A 1 173 ? -29.703 30.578 6.645 1 74.69 173 LEU A O 1
ATOM 1299 N N . GLY A 1 174 ? -29.719 29.406 8.609 1 71.56 174 GLY A N 1
ATOM 1300 C CA . GLY A 1 174 ? -30.938 28.719 8.234 1 71.56 174 GLY A CA 1
ATOM 1301 C C . GLY A 1 174 ? -30.688 27.297 7.738 1 71.56 174 GLY A C 1
ATOM 1302 O O . GLY A 1 174 ? -31.625 26.625 7.301 1 71.56 174 GLY A O 1
ATOM 1303 N N . THR A 1 175 ? -29.484 27.031 7.543 1 67.31 175 THR A N 1
ATOM 1304 C CA . THR A 1 175 ? -29.25 25.656 7.152 1 67.31 175 THR A CA 1
ATOM 1305 C C . THR A 1 175 ? -29.328 24.719 8.359 1 67.31 175 THR A C 1
ATOM 1307 O O . THR A 1 175 ? -28.344 24.578 9.102 1 67.31 175 THR A O 1
ATOM 1310 N N . ASN A 1 176 ? -30.531 24.219 8.672 1 67.06 176 ASN A N 1
ATOM 1311 C CA . ASN A 1 176 ? -30.719 23.531 9.945 1 67.06 176 ASN A CA 1
ATOM 1312 C C . ASN A 1 176 ? -30.75 22.016 9.758 1 67.06 176 ASN A C 1
ATOM 1314 O O . ASN A 1 176 ? -30.609 21.266 10.727 1 67.06 176 ASN A O 1
ATOM 1318 N N . SER A 1 177 ? -30.922 21.688 8.5 1 72.19 177 SER A N 1
ATOM 1319 C CA . SER A 1 177 ? -31.031 20.25 8.359 1 72.19 177 SER A CA 1
ATOM 1320 C C . SER A 1 177 ? -29.641 19.609 8.227 1 72.19 177 SER A C 1
ATOM 1322 O O . SER A 1 177 ? -28.719 20.219 7.688 1 72.19 177 SER A O 1
ATOM 1324 N N . GLY A 1 178 ? -29.484 18.422 8.875 1 73.44 178 GLY A N 1
ATOM 1325 C CA . GLY A 1 178 ? -28.25 17.656 8.781 1 73.44 178 GLY A CA 1
ATOM 1326 C C . GLY A 1 178 ? -27.766 17.484 7.348 1 73.44 178 GLY A C 1
ATOM 1327 O O . GLY A 1 178 ? -26.578 17.672 7.066 1 73.44 178 GLY A O 1
ATOM 1328 N N . GLN A 1 179 ? -28.688 17.312 6.535 1 76.06 179 GLN A N 1
ATOM 1329 C CA . GLN A 1 179 ? -28.344 17.094 5.133 1 76.06 179 GLN A CA 1
ATOM 1330 C C . GLN A 1 179 ? -27.875 18.391 4.477 1 76.06 179 GLN A C 1
ATOM 1332 O O . GLN A 1 179 ? -26.953 18.375 3.656 1 76.06 179 GLN A O 1
ATOM 1337 N N . GLY A 1 180 ? -28.578 19.453 4.867 1 77 180 GLY A N 1
ATOM 1338 C CA . GLY A 1 180 ? -28.172 20.75 4.336 1 77 180 GLY A CA 1
ATOM 1339 C C . GLY A 1 180 ? -26.766 21.156 4.766 1 77 180 GLY A C 1
ATOM 1340 O O . GLY A 1 180 ? -25.984 21.656 3.955 1 77 180 GLY A O 1
ATOM 1341 N N . LEU A 1 181 ? -26.516 20.891 5.945 1 76.88 181 LEU A N 1
ATOM 1342 C CA . LEU A 1 181 ? -25.219 21.25 6.48 1 76.88 181 LEU A CA 1
ATOM 1343 C C . LEU A 1 181 ? -24.109 20.406 5.852 1 76.88 181 LEU A C 1
ATOM 1345 O O . LEU A 1 181 ? -23.031 20.922 5.539 1 76.88 181 LEU A O 1
ATOM 1349 N N . ILE A 1 182 ? -24.438 19.172 5.668 1 75.81 182 ILE A N 1
ATOM 1350 C CA . ILE A 1 182 ? -23.453 18.281 5.059 1 75.81 182 ILE A CA 1
ATOM 1351 C C . ILE A 1 182 ? -23.141 18.75 3.641 1 75.81 182 ILE A C 1
ATOM 1353 O O . ILE A 1 182 ? -21.969 18.875 3.266 1 75.81 182 ILE A O 1
ATOM 1357 N N . ARG A 1 183 ? -24.094 19.062 2.922 1 79.25 183 ARG A N 1
ATOM 1358 C CA . ARG A 1 183 ? -23.938 19.391 1.51 1 79.25 183 ARG A CA 1
ATOM 1359 C C . ARG A 1 183 ? -23.328 20.781 1.341 1 79.25 183 ARG A C 1
ATOM 1361 O O . ARG A 1 183 ? -22.531 21.016 0.426 1 79.25 183 ARG A O 1
ATOM 1368 N N . ARG A 1 184 ? -23.625 21.688 2.273 1 78.5 184 ARG A N 1
ATOM 1369 C CA . ARG A 1 184 ? -23.281 23.078 2.031 1 78.5 184 ARG A CA 1
ATOM 1370 C C . ARG A 1 184 ? -22.031 23.469 2.816 1 78.5 184 ARG A C 1
ATOM 1372 O O . ARG A 1 184 ? -21.344 24.438 2.465 1 78.5 184 ARG A O 1
ATOM 1379 N N . VAL A 1 185 ? -21.766 22.719 3.781 1 78.5 185 VAL A N 1
ATOM 1380 C CA . VAL A 1 185 ? -20.656 23.156 4.617 1 78.5 185 VAL A CA 1
ATOM 1381 C C . VAL A 1 185 ? -19.641 22.031 4.75 1 78.5 185 VAL A C 1
ATOM 1383 O O . VAL A 1 185 ? -18.469 22.203 4.414 1 78.5 185 VAL A O 1
ATOM 1386 N N . VAL A 1 186 ? -20.109 20.906 5.062 1 82.38 186 VAL A N 1
ATOM 1387 C CA . VAL A 1 186 ? -19.219 19.812 5.43 1 82.38 186 VAL A CA 1
ATOM 1388 C C . VAL A 1 186 ? -18.484 19.312 4.188 1 82.38 186 VAL A C 1
ATOM 1390 O O . VAL A 1 186 ? -17.25 19.234 4.172 1 82.38 186 VAL A O 1
ATOM 1393 N N . LEU A 1 187 ? -19.25 19.047 3.16 1 84.75 187 LEU A N 1
ATOM 1394 C CA . LEU A 1 187 ? -18.641 18.453 1.967 1 84.75 187 LEU A CA 1
ATOM 1395 C C . LEU A 1 187 ? -17.703 19.438 1.281 1 84.75 187 LEU A C 1
ATOM 1397 O O . LEU A 1 187 ? -16.562 19.094 0.968 1 84.75 187 LEU A O 1
ATOM 1401 N N . PRO A 1 188 ? -18.172 20.641 1.145 1 82.5 188 PRO A N 1
ATOM 1402 C CA . PRO A 1 188 ? -17.25 21.625 0.56 1 82.5 188 PRO A CA 1
ATOM 1403 C C . PRO A 1 188 ? -16.016 21.875 1.434 1 82.5 188 PRO A C 1
ATOM 1405 O O . PRO A 1 188 ? -14.922 22.078 0.916 1 82.5 188 PRO A O 1
ATOM 1408 N N . GLY A 1 189 ? -16.219 21.875 2.695 1 83.44 189 GLY A N 1
ATOM 1409 C CA . GLY A 1 189 ? -15.102 22.078 3.609 1 83.44 189 GLY A CA 1
ATOM 1410 C C . GLY A 1 189 ? -14.125 20.906 3.629 1 83.44 189 GLY A C 1
ATOM 1411 O O . GLY A 1 189 ? -12.938 21.094 3.898 1 83.44 189 GLY A O 1
ATOM 1412 N N . ALA A 1 190 ? -14.641 19.719 3.299 1 89.44 190 ALA A N 1
ATOM 1413 C CA . ALA A 1 190 ? -13.82 18.516 3.354 1 89.44 190 ALA A CA 1
ATOM 1414 C C . ALA A 1 190 ? -13.25 18.172 1.979 1 89.44 190 ALA A C 1
ATOM 1416 O O . ALA A 1 190 ? -12.492 17.219 1.834 1 89.44 190 ALA A O 1
ATOM 1417 N N . LEU A 1 191 ? -13.516 18.953 0.979 1 89.06 191 LEU A N 1
ATOM 1418 C CA . LEU A 1 191 ? -13.188 18.641 -0.409 1 89.06 191 LEU A CA 1
ATOM 1419 C C . LEU A 1 191 ? -11.688 18.453 -0.583 1 89.06 191 LEU A C 1
ATOM 1421 O O . LEU A 1 191 ? -11.25 17.516 -1.252 1 89.06 191 LEU A O 1
ATOM 1425 N N . PRO A 1 192 ? -10.867 19.328 0.026 1 88.19 192 PRO A N 1
ATOM 1426 C CA . PRO A 1 192 ? -9.43 19.109 -0.122 1 88.19 192 PRO A CA 1
ATOM 1427 C C . PRO A 1 192 ? -8.977 17.75 0.4 1 88.19 192 PRO A C 1
ATOM 1429 O O . PRO A 1 192 ? -8.18 17.078 -0.248 1 88.19 192 PRO A O 1
ATOM 1432 N N . ASP A 1 193 ? -9.547 17.344 1.475 1 91.62 193 ASP A N 1
ATOM 1433 C CA . ASP A 1 193 ? -9.203 16.047 2.049 1 91.62 193 ASP A CA 1
ATOM 1434 C C . ASP A 1 193 ? -9.758 14.906 1.195 1 91.62 193 ASP A C 1
ATOM 1436 O O . ASP A 1 193 ? -9.133 13.844 1.095 1 91.62 193 ASP A O 1
ATOM 1440 N N . LEU A 1 194 ? -10.914 15.148 0.665 1 94.19 194 LEU A N 1
ATOM 1441 C CA . LEU A 1 194 ? -11.492 14.133 -0.209 1 94.19 194 LEU A CA 1
ATOM 1442 C C . LEU A 1 194 ? -10.625 13.93 -1.45 1 94.19 194 LEU A C 1
ATOM 1444 O O . LEU A 1 194 ? -10.406 12.797 -1.879 1 94.19 194 LEU A O 1
ATOM 1448 N N . PHE A 1 195 ? -10.133 15 -2.021 1 92.69 195 PHE A N 1
ATOM 1449 C CA . PHE A 1 195 ? -9.273 14.906 -3.197 1 92.69 195 PHE A CA 1
ATOM 1450 C C . PHE A 1 195 ? -7.938 14.273 -2.844 1 92.69 195 PHE A C 1
ATOM 1452 O O . PHE A 1 195 ? -7.395 13.477 -3.613 1 92.69 195 PHE A O 1
ATOM 1459 N N . THR A 1 196 ? -7.438 14.672 -1.699 1 91.88 196 THR A N 1
ATOM 1460 C CA . THR A 1 196 ? -6.195 14.062 -1.236 1 91.88 196 THR A CA 1
ATOM 1461 C C . THR A 1 196 ? -6.363 12.555 -1.083 1 91.88 196 THR A C 1
ATOM 1463 O O . THR A 1 196 ? -5.5 11.781 -1.504 1 91.88 196 THR A O 1
ATOM 1466 N N . GLY A 1 197 ? -7.477 12.18 -0.504 1 95 197 GLY A N 1
ATOM 1467 C CA . GLY A 1 197 ? -7.777 10.758 -0.367 1 95 197 GLY A CA 1
ATOM 1468 C C . GLY A 1 197 ? -7.918 10.047 -1.699 1 95 197 GLY A C 1
ATOM 1469 O O . GLY A 1 197 ? -7.375 8.953 -1.884 1 95 197 GLY A O 1
ATOM 1470 N N . PHE A 1 198 ? -8.578 10.695 -2.604 1 96.38 198 PHE A N 1
ATOM 1471 C CA . PHE A 1 198 ? -8.789 10.086 -3.912 1 96.38 198 PHE A CA 1
ATOM 1472 C C . PHE A 1 198 ? -7.465 9.945 -4.66 1 96.38 198 PHE A C 1
ATOM 1474 O O . PHE A 1 198 ? -7.211 8.914 -5.285 1 96.38 198 PHE A O 1
ATOM 1481 N N . ARG A 1 199 ? -6.672 10.945 -4.641 1 95.06 199 ARG A N 1
ATOM 1482 C CA . ARG A 1 199 ? -5.371 10.914 -5.301 1 95.06 199 ARG A CA 1
ATOM 1483 C C . ARG A 1 199 ? -4.484 9.82 -4.711 1 95.06 199 ARG A C 1
ATOM 1485 O O . ARG A 1 199 ? -3.857 9.055 -5.449 1 95.06 199 ARG A O 1
ATOM 1492 N N . THR A 1 200 ? -4.5 9.727 -3.424 1 94.06 200 THR A N 1
ATOM 1493 C CA . THR A 1 200 ? -3.723 8.703 -2.742 1 94.06 200 THR A CA 1
ATOM 1494 C C . THR A 1 200 ? -4.227 7.309 -3.109 1 94.06 200 THR A C 1
ATOM 1496 O O . THR A 1 200 ? -3.432 6.41 -3.387 1 94.06 200 THR A O 1
ATOM 1499 N N . ALA A 1 201 ? -5.496 7.191 -3.098 1 97.31 201 ALA A N 1
ATOM 1500 C CA . ALA A 1 201 ? -6.098 5.914 -3.465 1 97.31 201 ALA A CA 1
ATOM 1501 C C . ALA A 1 201 ? -5.754 5.539 -4.906 1 97.31 201 ALA A C 1
ATOM 1503 O O . ALA A 1 201 ? -5.445 4.383 -5.195 1 97.31 201 ALA A O 1
ATOM 1504 N N . ALA A 1 202 ? -5.832 6.551 -5.758 1 97.19 202 ALA A N 1
ATOM 1505 C CA . ALA A 1 202 ? -5.543 6.312 -7.172 1 97.19 202 ALA A CA 1
ATOM 1506 C C . ALA A 1 202 ? -4.113 5.809 -7.359 1 97.19 202 ALA A C 1
ATOM 1508 O O . ALA A 1 202 ? -3.865 4.934 -8.195 1 97.19 202 ALA A O 1
ATOM 1509 N N . GLY A 1 203 ? -3.234 6.344 -6.645 1 94.44 203 GLY A N 1
ATOM 1510 C CA . GLY A 1 203 ? -1.851 5.902 -6.715 1 94.44 203 GLY A CA 1
ATOM 1511 C C . GLY A 1 203 ? -1.635 4.523 -6.125 1 94.44 203 GLY A C 1
ATOM 1512 O O . GLY A 1 203 ? -1.035 3.656 -6.762 1 94.44 203 GLY A O 1
ATOM 1513 N N . GLN A 1 204 ? -2.178 4.273 -4.934 1 94.12 204 GLN A N 1
ATOM 1514 C CA . GLN A 1 204 ? -1.968 3.02 -4.215 1 94.12 204 GLN A CA 1
ATOM 1515 C C . GLN A 1 204 ? -2.689 1.863 -4.898 1 94.12 204 GLN A C 1
ATOM 1517 O O . GLN A 1 204 ? -2.268 0.71 -4.793 1 94.12 204 GLN A O 1
ATOM 1522 N N . ALA A 1 205 ? -3.688 2.18 -5.578 1 97.44 205 ALA A N 1
ATOM 1523 C CA . ALA A 1 205 ? -4.484 1.162 -6.258 1 97.44 205 ALA A CA 1
ATOM 1524 C C . ALA A 1 205 ? -3.652 0.424 -7.305 1 97.44 205 ALA A C 1
ATOM 1526 O O . ALA A 1 205 ? -3.896 -0.753 -7.582 1 97.44 205 ALA A O 1
ATOM 1527 N N . TRP A 1 206 ? -2.693 1.068 -7.887 1 96.62 206 TRP A N 1
ATOM 1528 C CA . TRP A 1 206 ? -1.868 0.421 -8.898 1 96.62 206 TRP A CA 1
ATOM 1529 C C . TRP A 1 206 ? -1.075 -0.735 -8.297 1 96.62 206 TRP A C 1
ATOM 1531 O O . TRP A 1 206 ? -0.83 -1.741 -8.969 1 96.62 206 TRP A O 1
ATOM 1541 N N . MET A 1 207 ? -0.646 -0.606 -7.066 1 95.12 207 MET A N 1
ATOM 1542 C CA . MET A 1 207 ? 0.039 -1.702 -6.387 1 95.12 207 MET A CA 1
ATOM 1543 C C . MET A 1 207 ? -0.875 -2.914 -6.254 1 95.12 207 MET A C 1
ATOM 1545 O O . MET A 1 207 ? -0.447 -4.051 -6.477 1 95.12 207 MET A O 1
ATOM 1549 N N . VAL A 1 208 ? -2.098 -2.652 -5.934 1 97.12 208 VAL A N 1
ATOM 1550 C CA . VAL A 1 208 ? -3.074 -3.719 -5.746 1 97.12 208 VAL A CA 1
ATOM 1551 C C . VAL A 1 208 ? -3.424 -4.344 -7.094 1 97.12 208 VAL A C 1
ATOM 1553 O O . VAL A 1 208 ? -3.605 -5.559 -7.195 1 97.12 208 VAL A O 1
ATOM 1556 N N . VAL A 1 209 ? -3.488 -3.525 -8.125 1 97.69 209 VAL A N 1
ATOM 1557 C CA . VAL A 1 209 ? -3.742 -4.012 -9.477 1 97.69 209 VAL A CA 1
ATOM 1558 C C . VAL A 1 209 ? -2.646 -4.996 -9.891 1 97.69 209 VAL A C 1
ATOM 1560 O O . VAL A 1 209 ? -2.936 -6.09 -10.383 1 97.69 209 VAL A O 1
ATOM 1563 N N . VAL A 1 210 ? -1.442 -4.59 -9.664 1 96.94 210 VAL A N 1
ATOM 1564 C CA . VAL A 1 210 ? -0.317 -5.449 -10.016 1 96.94 210 VAL A CA 1
ATOM 1565 C C . VAL A 1 210 ? -0.425 -6.773 -9.266 1 96.94 210 VAL A C 1
ATOM 1567 O O . VAL A 1 210 ? -0.28 -7.844 -9.859 1 96.94 210 VAL A O 1
ATOM 1570 N N . ALA A 1 211 ? -0.718 -6.711 -8 1 96.44 211 ALA A N 1
ATOM 1571 C CA . ALA A 1 211 ? -0.83 -7.922 -7.188 1 96.44 211 ALA A CA 1
ATOM 1572 C C . ALA A 1 211 ? -1.934 -8.836 -7.715 1 96.44 211 ALA A C 1
ATOM 1574 O O . ALA A 1 211 ? -1.728 -10.039 -7.875 1 96.44 211 ALA A O 1
ATOM 1575 N N . ALA A 1 212 ? -3.066 -8.273 -7.996 1 97.25 212 ALA A N 1
ATOM 1576 C CA . ALA A 1 212 ? -4.207 -9.039 -8.492 1 97.25 212 ALA A CA 1
ATOM 1577 C C . ALA A 1 212 ? -3.879 -9.711 -9.82 1 97.25 212 ALA A C 1
ATOM 1579 O O . ALA A 1 212 ? -4.266 -10.859 -10.062 1 97.25 212 ALA A O 1
ATOM 1580 N N . GLU A 1 213 ? -3.191 -9.016 -10.625 1 97.88 213 GLU A N 1
ATOM 1581 C CA . GLU A 1 213 ? -2.883 -9.508 -11.969 1 97.88 213 GLU A CA 1
ATOM 1582 C C . GLU A 1 213 ? -1.772 -10.555 -11.93 1 97.88 213 GLU A C 1
ATOM 1584 O O . GLU A 1 213 ? -1.745 -11.469 -12.758 1 97.88 213 GLU A O 1
ATOM 1589 N N . LEU A 1 214 ? -0.864 -10.445 -11 1 96.12 214 LEU A N 1
ATOM 1590 C CA . LEU A 1 214 ? 0.169 -11.461 -10.828 1 96.12 214 LEU A CA 1
ATOM 1591 C C . LEU A 1 214 ? -0.445 -12.805 -10.422 1 96.12 214 LEU A C 1
ATOM 1593 O O . LEU A 1 214 ? 0.092 -13.859 -10.758 1 96.12 214 LEU A O 1
ATOM 1597 N N . ILE A 1 215 ? -1.541 -12.688 -9.758 1 92.94 215 ILE A N 1
ATOM 1598 C CA . ILE A 1 215 ? -2.16 -13.906 -9.25 1 92.94 215 ILE A CA 1
ATOM 1599 C C . ILE A 1 215 ? -3.088 -14.492 -10.305 1 92.94 215 ILE A C 1
ATOM 1601 O O . ILE A 1 215 ? -3.303 -15.703 -10.344 1 92.94 215 ILE A O 1
ATOM 1605 N N . GLY A 1 216 ? -3.684 -13.547 -11.18 1 92.31 216 GLY A N 1
ATOM 1606 C CA . GLY A 1 216 ? -4.434 -14.25 -12.211 1 92.31 216 GLY A CA 1
ATOM 1607 C C . GLY A 1 216 ? -5.34 -13.336 -13.008 1 92.31 216 GLY A C 1
ATOM 1608 O O . GLY A 1 216 ? -5.781 -13.695 -14.109 1 92.31 216 GLY A O 1
ATOM 1609 N N . ALA A 1 217 ? -5.68 -12.219 -12.547 1 96.56 217 ALA A N 1
ATOM 1610 C CA . ALA A 1 217 ? -6.508 -11.297 -13.32 1 96.56 217 ALA A CA 1
ATOM 1611 C C . ALA A 1 217 ? -5.781 -10.836 -14.57 1 96.56 217 ALA A C 1
ATOM 1613 O O . ALA A 1 217 ? -4.555 -10.711 -14.578 1 96.56 217 ALA A O 1
ATOM 1614 N N . PRO A 1 218 ? -6.559 -10.586 -15.586 1 97.69 218 PRO A N 1
ATOM 1615 C CA . PRO A 1 218 ? -5.926 -10.133 -16.828 1 97.69 218 PRO A CA 1
ATOM 1616 C C . PRO A 1 218 ? -5.328 -8.734 -16.719 1 97.69 218 PRO A C 1
ATOM 1618 O O . PRO A 1 218 ? -5.848 -7.895 -15.969 1 97.69 218 PRO A O 1
ATOM 1621 N N . GLY A 1 219 ? -4.234 -8.469 -17.5 1 98.44 219 GLY A N 1
ATOM 1622 C CA . GLY A 1 219 ? -3.656 -7.133 -17.547 1 98.44 219 GLY A CA 1
ATOM 1623 C C . GLY A 1 219 ? -2.141 -7.141 -17.609 1 98.44 219 GLY A C 1
ATOM 1624 O O . GLY A 1 219 ? -1.535 -8.148 -17.969 1 98.44 219 GLY A O 1
ATOM 1625 N N . ILE A 1 220 ? -1.575 -6.09 -17.375 1 98.5 220 ILE A N 1
ATOM 1626 C CA . ILE A 1 220 ? -0.138 -5.855 -17.469 1 98.5 220 ILE A CA 1
ATOM 1627 C C . ILE A 1 220 ? 0.6 -6.789 -16.5 1 98.5 220 ILE A C 1
ATOM 1629 O O . ILE A 1 220 ? 1.614 -7.391 -16.875 1 98.5 220 ILE A O 1
ATOM 1633 N N . GLY A 1 221 ? 0.08 -6.906 -15.32 1 97.75 221 GLY A N 1
ATOM 1634 C CA . GLY A 1 221 ? 0.715 -7.754 -14.328 1 97.75 221 GLY A CA 1
ATOM 1635 C C . GLY A 1 221 ? 0.774 -9.211 -14.734 1 97.75 221 GLY A C 1
ATOM 1636 O O . GLY A 1 221 ? 1.772 -9.891 -14.484 1 97.75 221 GLY A O 1
ATOM 1637 N N . ARG A 1 222 ? -0.253 -9.703 -15.32 1 97.25 222 ARG A N 1
ATOM 1638 C CA . ARG A 1 222 ? -0.257 -11.078 -15.797 1 97.25 222 ARG A CA 1
ATOM 1639 C C . ARG A 1 222 ? 0.782 -11.281 -16.891 1 97.25 222 ARG A C 1
ATOM 1641 O O . ARG A 1 222 ? 1.473 -12.305 -16.922 1 97.25 222 ARG A O 1
ATOM 1648 N N . HIS A 1 223 ? 0.774 -10.32 -17.766 1 97.38 223 HIS A N 1
ATOM 1649 C CA . HIS A 1 223 ? 1.77 -10.375 -18.844 1 97.38 223 HIS A CA 1
ATOM 1650 C C . HIS A 1 223 ? 3.186 -10.375 -18.266 1 97.38 223 HIS A C 1
ATOM 1652 O O . HIS A 1 223 ? 4.043 -11.133 -18.734 1 97.38 223 HIS A O 1
ATOM 1658 N N . LEU A 1 224 ? 3.361 -9.539 -17.281 1 96.5 224 LEU A N 1
ATOM 1659 C CA . LEU A 1 224 ? 4.625 -9.484 -16.562 1 96.5 224 LEU A CA 1
ATOM 1660 C C . LEU A 1 224 ? 4.957 -10.844 -15.938 1 96.5 224 LEU A C 1
ATOM 1662 O O . LEU A 1 224 ? 6.094 -11.305 -16.031 1 96.5 224 LEU A O 1
ATOM 1666 N N . TRP A 1 225 ? 4.055 -11.469 -15.391 1 95.88 225 TRP A N 1
ATOM 1667 C CA . TRP A 1 225 ? 4.242 -12.75 -14.727 1 95.88 225 TRP A CA 1
ATOM 1668 C C . TRP A 1 225 ? 4.586 -13.844 -15.734 1 95.88 225 TRP A C 1
ATOM 1670 O O . TRP A 1 225 ? 5.5 -14.641 -15.508 1 95.88 225 TRP A O 1
ATOM 1680 N N . GLU A 1 226 ? 3.867 -13.867 -16.797 1 96.94 226 GLU A N 1
ATOM 1681 C CA . GLU A 1 226 ? 4.121 -14.844 -17.844 1 96.94 226 GLU A CA 1
ATOM 1682 C C . GLU A 1 226 ? 5.52 -14.68 -18.438 1 96.94 226 GLU A C 1
ATOM 1684 O O . GLU A 1 226 ? 6.223 -15.664 -18.672 1 96.94 226 GLU A O 1
ATOM 1689 N N . ALA A 1 227 ? 5.871 -13.445 -18.656 1 97.56 227 ALA A N 1
ATOM 1690 C CA . ALA A 1 227 ? 7.207 -13.164 -19.188 1 97.56 227 ALA A CA 1
ATOM 1691 C C . ALA A 1 227 ? 8.281 -13.625 -18.203 1 97.56 227 ALA A C 1
ATOM 1693 O O . ALA A 1 227 ? 9.328 -14.133 -18.625 1 97.56 227 ALA A O 1
ATOM 1694 N N . SER A 1 228 ? 8.008 -13.438 -16.953 1 95.94 228 SER A N 1
ATOM 1695 C CA . SER A 1 228 ? 8.953 -13.859 -15.922 1 95.94 228 SER A CA 1
ATOM 1696 C C . SER A 1 228 ? 9.141 -15.375 -15.922 1 95.94 228 SER A C 1
ATOM 1698 O O . SER A 1 228 ? 10.25 -15.867 -15.695 1 95.94 228 SER A O 1
ATOM 1700 N N . ASN A 1 229 ? 8.094 -16.125 -16.188 1 94.56 229 ASN A N 1
ATOM 1701 C CA . ASN A 1 229 ? 8.148 -17.594 -16.219 1 94.56 229 ASN A CA 1
ATOM 1702 C C . ASN A 1 229 ? 9.023 -18.094 -17.359 1 94.56 229 ASN A C 1
ATOM 1704 O O . ASN A 1 229 ? 9.555 -19.188 -17.312 1 94.56 229 ASN A O 1
ATOM 1708 N N . PHE A 1 230 ? 9.148 -17.234 -18.297 1 94.31 230 PHE A N 1
ATOM 1709 C CA . PHE A 1 230 ? 10 -17.562 -19.438 1 94.31 230 PHE A CA 1
ATOM 1710 C C . PHE A 1 230 ? 11.352 -16.859 -19.328 1 94.31 230 PHE A C 1
ATOM 1712 O O . PHE A 1 230 ? 12.141 -16.875 -20.266 1 94.31 230 PHE A O 1
ATOM 1719 N N . LEU A 1 231 ? 11.562 -16.156 -18.266 1 95.38 231 LEU A N 1
ATOM 1720 C CA . LEU A 1 231 ? 12.781 -15.438 -17.922 1 95.38 231 LEU A CA 1
ATOM 1721 C C . LEU A 1 231 ? 13.062 -14.336 -18.938 1 95.38 231 LEU A C 1
ATOM 1723 O O . LEU A 1 231 ? 14.227 -14.023 -19.219 1 95.38 231 LEU A O 1
ATOM 1727 N N . SER A 1 232 ? 11.984 -13.898 -19.562 1 97.56 232 SER A N 1
ATOM 1728 C CA . SER A 1 232 ? 12.07 -12.719 -20.406 1 97.56 232 SER A CA 1
ATOM 1729 C C . SER A 1 232 ? 12.055 -11.438 -19.578 1 97.56 232 SER A C 1
ATOM 1731 O O . SER A 1 232 ? 11.07 -10.688 -19.609 1 97.56 232 SER A O 1
ATOM 1733 N N . THR A 1 233 ? 13.219 -11.109 -19.078 1 98 233 THR A N 1
ATOM 1734 C CA . THR A 1 233 ? 13.305 -10.016 -18.125 1 98 233 THR A CA 1
ATOM 1735 C C . THR A 1 233 ? 13.195 -8.664 -18.828 1 98 233 THR A C 1
ATOM 1737 O O . THR A 1 233 ? 12.852 -7.66 -18.188 1 98 233 THR A O 1
ATOM 1740 N N . ASP A 1 234 ? 13.477 -8.648 -20.094 1 98.38 234 ASP A N 1
ATOM 1741 C CA . ASP A 1 234 ? 13.289 -7.414 -20.859 1 98.38 234 ASP A CA 1
ATOM 1742 C C . ASP A 1 234 ? 11.828 -6.992 -20.875 1 98.38 234 ASP A C 1
ATOM 1744 O O . ASP A 1 234 ? 11.508 -5.82 -20.672 1 98.38 234 ASP A O 1
ATOM 1748 N N . VAL A 1 235 ? 10.961 -8.008 -21.031 1 98.44 235 VAL A N 1
ATOM 1749 C CA . VAL A 1 235 ? 9.523 -7.742 -21 1 98.44 235 VAL A CA 1
ATOM 1750 C C . VAL A 1 235 ? 9.102 -7.316 -19.594 1 98.44 235 VAL A C 1
ATOM 1752 O O . VAL A 1 235 ? 8.297 -6.398 -19.438 1 98.44 235 VAL A O 1
ATOM 1755 N N . VAL A 1 236 ? 9.664 -7.902 -18.594 1 98.31 236 VAL A N 1
ATOM 1756 C CA . VAL A 1 236 ? 9.32 -7.605 -17.219 1 98.31 236 VAL A CA 1
ATOM 1757 C C . VAL A 1 236 ? 9.648 -6.145 -16.906 1 98.31 236 VAL A C 1
ATOM 1759 O O . VAL A 1 236 ? 8.789 -5.395 -16.438 1 98.31 236 VAL A O 1
ATOM 1762 N N . VAL A 1 237 ? 10.844 -5.707 -17.203 1 98.25 237 VAL A N 1
ATOM 1763 C CA . VAL A 1 237 ? 11.266 -4.34 -16.922 1 98.25 237 VAL A CA 1
ATOM 1764 C C . VAL A 1 237 ? 10.453 -3.357 -17.766 1 98.25 237 VAL A C 1
ATOM 1766 O O . VAL A 1 237 ? 10.062 -2.295 -17.281 1 98.25 237 VAL A O 1
ATOM 1769 N N . ALA A 1 238 ? 10.242 -3.719 -19.016 1 98.44 238 ALA A N 1
ATOM 1770 C CA . ALA A 1 238 ? 9.453 -2.857 -19.906 1 98.44 238 ALA A CA 1
ATOM 1771 C C . ALA A 1 238 ? 8.094 -2.547 -19.297 1 98.44 238 ALA A C 1
ATOM 1773 O O . ALA A 1 238 ? 7.68 -1.386 -19.25 1 98.44 238 ALA A O 1
ATOM 1774 N N . TYR A 1 239 ? 7.461 -3.527 -18.766 1 98.31 239 TYR A N 1
ATOM 1775 C CA . TYR A 1 239 ? 6.094 -3.33 -18.297 1 98.31 239 TYR A CA 1
ATOM 1776 C C . TYR A 1 239 ? 6.074 -2.814 -16.859 1 98.31 239 TYR A C 1
ATOM 1778 O O . TYR A 1 239 ? 5.078 -2.238 -16.422 1 98.31 239 TYR A O 1
ATOM 1786 N N . MET A 1 240 ? 7.168 -3 -16.094 1 97.94 240 MET A N 1
ATOM 1787 C CA . MET A 1 240 ? 7.336 -2.242 -14.859 1 97.94 240 MET A CA 1
ATOM 1788 C C . MET A 1 240 ? 7.34 -0.742 -15.141 1 97.94 240 MET A C 1
ATOM 1790 O O . MET A 1 240 ? 6.703 0.029 -14.414 1 97.94 240 MET A O 1
ATOM 1794 N N . LEU A 1 241 ? 8.031 -0.384 -16.172 1 97.31 241 LEU A N 1
ATOM 1795 C CA . LEU A 1 241 ? 8.102 1.021 -16.562 1 97.31 241 LEU A CA 1
ATOM 1796 C C . LEU A 1 241 ? 6.738 1.525 -17.031 1 97.31 241 LEU A C 1
ATOM 1798 O O . LEU A 1 241 ? 6.355 2.658 -16.719 1 97.31 241 LEU A O 1
ATOM 1802 N N . VAL A 1 242 ? 6.023 0.697 -17.734 1 98.12 242 VAL A N 1
ATOM 1803 C CA . VAL A 1 242 ? 4.699 1.075 -18.203 1 98.12 242 VAL A CA 1
ATOM 1804 C C . VAL A 1 242 ? 3.785 1.355 -17.016 1 98.12 242 VAL A C 1
ATOM 1806 O O . VAL A 1 242 ? 3.064 2.357 -17 1 98.12 242 VAL A O 1
ATOM 1809 N N . ILE A 1 243 ? 3.812 0.512 -16.031 1 97.56 243 ILE A N 1
ATOM 1810 C CA . ILE A 1 243 ? 2.992 0.712 -14.844 1 97.56 243 ILE A CA 1
ATOM 1811 C C . ILE A 1 243 ? 3.393 2.014 -14.156 1 97.56 243 ILE A C 1
ATOM 1813 O O . ILE A 1 243 ? 2.535 2.752 -13.664 1 97.56 243 ILE A O 1
ATOM 1817 N N . GLY A 1 244 ? 4.684 2.258 -14.07 1 96.62 244 GLY A N 1
ATOM 1818 C CA . GLY A 1 244 ? 5.152 3.521 -13.523 1 96.62 244 GLY A CA 1
ATOM 1819 C C . GLY A 1 244 ? 4.605 4.73 -14.258 1 96.62 244 GLY A C 1
ATOM 1820 O O . GLY A 1 244 ? 4.172 5.699 -13.633 1 96.62 244 GLY A O 1
ATOM 1821 N N . VAL A 1 245 ? 4.602 4.652 -15.555 1 96.31 245 VAL A N 1
ATOM 1822 C CA . VAL A 1 245 ? 4.082 5.738 -16.375 1 96.31 245 VAL A CA 1
ATOM 1823 C C . VAL A 1 245 ? 2.584 5.906 -16.125 1 96.31 245 VAL A C 1
ATOM 1825 O O . VAL A 1 245 ? 2.086 7.031 -16.047 1 96.31 245 VAL A O 1
ATOM 1828 N N . LEU A 1 246 ? 1.883 4.82 -16.031 1 96.75 246 LEU A N 1
ATOM 1829 C CA . LEU A 1 246 ? 0.451 4.875 -15.758 1 96.75 246 LEU A CA 1
ATOM 1830 C C . LEU A 1 246 ? 0.184 5.504 -14.398 1 96.75 246 LEU A C 1
ATOM 1832 O O . LEU A 1 246 ? -0.77 6.27 -14.242 1 96.75 246 LEU A O 1
ATOM 1836 N N . PHE A 1 247 ? 0.982 5.16 -13.516 1 94.31 247 PHE A N 1
ATOM 1837 C CA . PHE A 1 247 ? 0.892 5.781 -12.195 1 94.31 247 PHE A CA 1
ATOM 1838 C C . PHE A 1 247 ? 1.039 7.297 -12.305 1 94.31 247 PHE A C 1
ATOM 1840 O O . PHE A 1 247 ? 0.225 8.047 -11.758 1 94.31 247 PHE A O 1
ATOM 1847 N N . LEU A 1 248 ? 2.016 7.746 -13.016 1 93.56 248 LEU A N 1
ATOM 1848 C CA . LEU A 1 248 ? 2.275 9.172 -13.18 1 93.56 248 LEU A CA 1
ATOM 1849 C C . LEU A 1 248 ? 1.134 9.852 -13.922 1 93.56 248 LEU A C 1
ATOM 1851 O O . LEU A 1 248 ? 0.73 10.961 -13.57 1 93.56 248 LEU A O 1
ATOM 1855 N N . LEU A 1 249 ? 0.677 9.172 -14.891 1 95.19 249 LEU A N 1
ATOM 1856 C CA . LEU A 1 249 ? -0.423 9.727 -15.672 1 95.19 249 LEU A CA 1
ATOM 1857 C C . LEU A 1 249 ? -1.68 9.867 -14.82 1 95.19 249 LEU A C 1
ATOM 1859 O O . LEU A 1 249 ? -2.393 10.867 -14.914 1 95.19 249 LEU A O 1
ATOM 1863 N N . THR A 1 250 ? -1.952 8.875 -14.047 1 95.38 250 THR A N 1
ATOM 1864 C CA . THR A 1 250 ? -3.115 8.922 -13.164 1 95.38 250 THR A CA 1
ATOM 1865 C C . THR A 1 250 ? -2.973 10.039 -12.141 1 95.38 250 THR A C 1
ATOM 1867 O O . THR A 1 250 ? -3.93 10.773 -11.867 1 95.38 250 THR A O 1
ATOM 1870 N N . ASP A 1 251 ? -1.838 10.125 -11.617 1 92.44 251 ASP A N 1
ATOM 1871 C CA . ASP A 1 251 ? -1.565 11.188 -10.656 1 92.44 251 ASP A CA 1
ATOM 1872 C C . ASP A 1 251 ? -1.804 12.57 -11.273 1 92.44 251 ASP A C 1
ATOM 1874 O O . ASP A 1 251 ? -2.424 13.43 -10.656 1 92.44 251 ASP A O 1
ATOM 1878 N N . ARG A 1 252 ? -1.347 12.781 -12.461 1 91.38 252 ARG A N 1
ATOM 1879 C CA . ARG A 1 252 ? -1.505 14.055 -13.164 1 91.38 252 ARG A CA 1
ATOM 1880 C C . ARG A 1 252 ? -2.971 14.32 -13.484 1 91.38 252 ARG A C 1
ATOM 1882 O O . ARG A 1 252 ? -3.438 15.461 -13.383 1 91.38 252 ARG A O 1
ATOM 1889 N N . LEU A 1 253 ? -3.615 13.305 -13.867 1 93.62 253 LEU A N 1
ATOM 1890 C CA . LEU A 1 253 ? -5.027 13.445 -14.211 1 93.62 253 LEU A CA 1
ATOM 1891 C C . LEU A 1 253 ? -5.844 13.867 -12.992 1 93.62 253 LEU A C 1
ATOM 1893 O O . LEU A 1 253 ? -6.711 14.734 -13.094 1 93.62 253 LEU A O 1
ATOM 1897 N N . VAL A 1 254 ? -5.562 13.266 -11.859 1 92.31 254 VAL A N 1
ATOM 1898 C CA . VAL A 1 254 ? -6.289 13.609 -10.641 1 92.31 254 VAL A CA 1
ATOM 1899 C C . VAL A 1 254 ? -5.977 15.047 -10.234 1 92.31 254 VAL A C 1
ATOM 1901 O O . VAL A 1 254 ? -6.875 15.789 -9.836 1 92.31 254 VAL A O 1
ATOM 1904 N N . LEU A 1 255 ? -4.785 15.477 -10.43 1 89.19 255 LEU A N 1
ATOM 1905 C CA . LEU A 1 255 ? -4.395 16.844 -10.094 1 89.19 255 LEU A CA 1
ATOM 1906 C C . LEU A 1 255 ? -5.102 17.844 -10.992 1 89.19 255 LEU A C 1
ATOM 1908 O O . LEU A 1 255 ? -5.5 18.922 -10.531 1 89.19 255 LEU A O 1
ATOM 1912 N N . LEU A 1 256 ? -5.234 17.5 -12.203 1 88.75 256 LEU A N 1
ATOM 1913 C CA . LEU A 1 256 ? -5.914 18.375 -13.148 1 88.75 256 LEU A CA 1
ATOM 1914 C C . LEU A 1 256 ? -7.383 18.547 -12.773 1 88.75 256 LEU A C 1
ATOM 1916 O O . LEU A 1 256 ? -7.922 19.656 -12.844 1 88.75 256 LEU A O 1
ATOM 1920 N N . VAL A 1 257 ? -7.922 17.469 -12.336 1 87.56 257 VAL A N 1
ATOM 1921 C CA . VAL A 1 257 ? -9.32 17.516 -11.93 1 87.56 257 VAL A CA 1
ATOM 1922 C C . VAL A 1 257 ? -9.461 18.328 -10.641 1 87.56 257 VAL A C 1
ATOM 1924 O O . VAL A 1 257 ? -10.406 19.109 -10.5 1 87.56 257 VAL A O 1
ATOM 1927 N N . GLN A 1 258 ? -8.57 18.125 -9.766 1 87.06 258 GLN A N 1
ATOM 1928 C CA . GLN A 1 258 ? -8.57 18.875 -8.508 1 87.06 258 GLN A CA 1
ATOM 1929 C C . GLN A 1 258 ? -8.469 20.375 -8.75 1 87.06 258 GLN A C 1
ATOM 1931 O O . GLN A 1 258 ? -9.188 21.156 -8.141 1 87.06 258 GLN A O 1
ATOM 1936 N N . ARG A 1 259 ? -7.656 20.812 -9.609 1 85.5 259 ARG A N 1
ATOM 1937 C CA . ARG A 1 259 ? -7.445 22.219 -9.914 1 85.5 259 ARG A CA 1
ATOM 1938 C C . ARG A 1 259 ? -8.695 22.844 -10.523 1 85.5 259 ARG A C 1
ATOM 1940 O O . ARG A 1 259 ? -9.047 23.984 -10.211 1 85.5 259 ARG A O 1
ATOM 1947 N N . ARG A 1 260 ? -9.328 22.156 -11.25 1 83.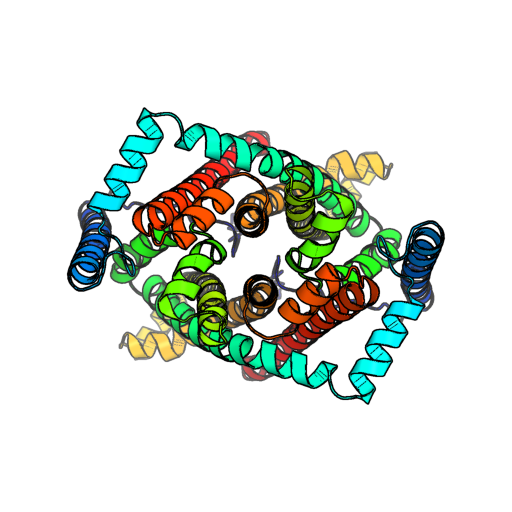44 260 ARG A N 1
ATOM 1948 C CA . ARG A 1 260 ? -10.531 22.656 -11.906 1 83.44 260 ARG A CA 1
ATOM 1949 C C . ARG A 1 260 ? -11.695 22.734 -10.914 1 83.44 260 ARG A C 1
ATOM 1951 O O . ARG A 1 260 ? -12.492 23.672 -10.969 1 83.44 260 ARG A O 1
ATOM 1958 N N . ALA A 1 261 ? -11.688 21.766 -10.07 1 78.88 261 ALA A N 1
ATOM 1959 C CA . ALA A 1 261 ? -12.781 21.703 -9.102 1 78.88 261 ALA A CA 1
ATOM 1960 C C . ALA A 1 261 ? -12.594 22.734 -7.996 1 78.88 261 ALA A C 1
ATOM 1962 O O . ALA A 1 261 ? -13.562 23.297 -7.484 1 78.88 261 ALA A O 1
ATOM 1963 N N . LEU A 1 262 ? -11.383 23 -7.656 1 71.62 262 LEU A N 1
ATOM 1964 C CA . LEU A 1 262 ? -11.117 23.906 -6.547 1 71.62 262 LEU A CA 1
ATOM 1965 C C . LEU A 1 262 ? -10.961 25.344 -7.039 1 71.62 262 LEU A C 1
ATOM 1967 O O . LEU A 1 262 ? -10.945 26.281 -6.238 1 71.62 262 LEU A O 1
ATOM 1971 N N . ARG A 1 263 ? -10.758 25.594 -8.227 1 63.97 263 ARG A N 1
ATOM 1972 C CA . ARG A 1 263 ? -10.742 26.953 -8.766 1 63.97 263 ARG A CA 1
ATOM 1973 C C . ARG A 1 263 ? -12.094 27.625 -8.562 1 63.97 263 ARG A C 1
ATOM 1975 O O . ARG A 1 263 ? -12.164 28.859 -8.477 1 63.97 263 ARG A O 1
ATOM 1982 N N . TRP A 1 264 ? -12.992 26.859 -8.547 1 50.66 264 TRP A N 1
ATOM 1983 C CA . TRP A 1 264 ? -14.273 27.531 -8.344 1 50.66 264 TRP A CA 1
ATOM 1984 C C . TRP A 1 264 ? -14.445 27.969 -6.891 1 50.66 264 TRP A C 1
ATOM 1986 O O . TRP A 1 264 ? -15.438 28.594 -6.531 1 50.66 264 TRP A O 1
ATOM 1996 N N . ARG A 1 265 ? -13.344 27.672 -6.086 1 49.69 265 ARG A N 1
ATOM 1997 C CA . ARG A 1 265 ? -13.5 28.219 -4.738 1 49.69 265 ARG A CA 1
ATOM 1998 C C . ARG A 1 265 ? -12.672 29.484 -4.559 1 49.69 265 ARG A C 1
ATOM 2000 O O . ARG A 1 265 ? -11.617 29.641 -5.18 1 49.69 265 ARG A O 1
ATOM 2007 N N . MET B 1 1 ? 0.244 25.422 20.625 1 20.05 1 MET B N 1
ATOM 2008 C CA . MET B 1 1 ? -0.674 24.984 19.578 1 20.05 1 MET B CA 1
ATOM 2009 C C . MET B 1 1 ? -0.124 23.75 18.859 1 20.05 1 MET B C 1
ATOM 2011 O O . MET B 1 1 ? 0.812 23.859 18.062 1 20.05 1 MET B O 1
ATOM 2015 N N . ALA B 1 2 ? -0.078 22.641 19.547 1 28.97 2 ALA B N 1
ATOM 2016 C CA . ALA B 1 2 ? 0.52 21.375 19.156 1 28.97 2 ALA B CA 1
ATOM 2017 C C . ALA B 1 2 ? -0.001 20.922 17.797 1 28.97 2 ALA B C 1
ATOM 2019 O O . ALA B 1 2 ? -1.212 20.797 17.609 1 28.97 2 ALA B O 1
ATOM 2020 N N . GLN B 1 3 ? 0.66 21.203 16.75 1 26.72 3 GLN B N 1
ATOM 2021 C CA . GLN B 1 3 ? 0.396 20.766 15.391 1 26.72 3 GLN B CA 1
ATOM 2022 C C . GLN B 1 3 ? 0.095 19.266 15.336 1 26.72 3 GLN B C 1
ATOM 2024 O O . GLN B 1 3 ? 0.939 18.453 15.695 1 26.72 3 GLN B O 1
ATOM 2029 N N . ARG B 1 4 ? -1.19 18.953 15.719 1 30.58 4 ARG B N 1
ATOM 2030 C CA . ARG B 1 4 ? -1.62 17.578 15.5 1 30.58 4 ARG B CA 1
ATOM 2031 C C . ARG B 1 4 ? -1.209 17.094 14.117 1 30.58 4 ARG B C 1
ATOM 2033 O O . ARG B 1 4 ? -1.743 17.547 13.109 1 30.58 4 ARG B O 1
ATOM 2040 N N . THR B 1 5 ? -0.038 16.719 13.938 1 30.45 5 THR B N 1
ATOM 2041 C CA . THR B 1 5 ? 0.48 16.016 12.766 1 30.45 5 THR B CA 1
ATOM 2042 C C . THR B 1 5 ? -0.398 14.82 12.414 1 30.45 5 THR B C 1
ATOM 2044 O O . THR B 1 5 ? -0.385 13.805 13.117 1 30.45 5 THR B O 1
ATOM 2047 N N . ASP B 1 6 ? -1.66 15.016 12.008 1 30.8 6 ASP B N 1
ATOM 2048 C CA . ASP B 1 6 ? -2.615 14.008 11.562 1 30.8 6 ASP B CA 1
ATOM 2049 C C . ASP B 1 6 ? -1.993 13.094 10.508 1 30.8 6 ASP B C 1
ATOM 2051 O O . ASP B 1 6 ? -1.667 13.539 9.406 1 30.8 6 ASP B O 1
ATOM 2055 N N . SER B 1 7 ? -1.193 12.266 10.875 1 33.19 7 SER B N 1
ATOM 2056 C CA . SER B 1 7 ? -0.546 11.203 10.102 1 33.19 7 SER B CA 1
ATOM 2057 C C . SER B 1 7 ? -1.574 10.336 9.383 1 33.19 7 SER B C 1
ATOM 2059 O O . SER B 1 7 ? -2.449 9.75 10.023 1 33.19 7 SER B O 1
ATOM 2061 N N . THR B 1 8 ? -1.99 10.625 8.227 1 32.88 8 THR B N 1
ATOM 2062 C CA . THR B 1 8 ? -3.006 10.109 7.312 1 32.88 8 THR B CA 1
ATOM 2063 C C . THR B 1 8 ? -3.061 8.586 7.375 1 32.88 8 THR B C 1
ATOM 2065 O O . THR B 1 8 ? -4.055 8.008 7.824 1 32.88 8 THR B O 1
ATOM 2068 N N . TRP B 1 9 ? -2.557 7.84 6.312 1 34.56 9 TRP B N 1
ATOM 2069 C CA . TRP B 1 9 ? -2.957 6.492 5.914 1 34.56 9 TRP B CA 1
ATOM 2070 C C . TRP B 1 9 ? -2.572 5.473 6.977 1 34.56 9 TRP B C 1
ATOM 2072 O O . TRP B 1 9 ? -3.307 4.508 7.219 1 34.56 9 TRP B O 1
ATOM 2082 N N . GLY B 1 10 ? -1.297 5.621 7.473 1 39.97 10 GLY B N 1
ATOM 2083 C CA . GLY B 1 10 ? -0.676 4.539 8.227 1 39.97 10 GLY B CA 1
ATOM 2084 C C . GLY B 1 10 ? -1.109 4.496 9.68 1 39.97 10 GLY B C 1
ATOM 2085 O O . GLY B 1 10 ? -0.786 3.553 10.398 1 39.97 10 GLY B O 1
ATOM 2086 N N . ASN B 1 11 ? -1.632 5.625 10.188 1 43.38 11 ASN B N 1
ATOM 2087 C CA . ASN B 1 11 ? -1.803 5.602 11.641 1 43.38 11 ASN B CA 1
ATOM 2088 C C . ASN B 1 11 ? -3.244 5.289 12.031 1 43.38 11 ASN B C 1
ATOM 2090 O O . ASN B 1 11 ? -4.176 5.938 11.547 1 43.38 11 ASN B O 1
ATOM 2094 N N . VAL B 1 12 ? -3.445 4.07 12.32 1 45.66 12 VAL B N 1
ATOM 2095 C CA . VAL B 1 12 ? -4.746 3.758 12.906 1 45.66 12 VAL B CA 1
ATOM 2096 C C . VAL B 1 12 ? -5.035 4.703 14.07 1 45.66 12 VAL B C 1
ATOM 2098 O O . VAL B 1 12 ? -4.262 4.77 15.023 1 45.66 12 VAL B O 1
ATOM 2101 N N . PRO B 1 13 ? -5.957 5.684 13.766 1 50 13 PRO B N 1
ATOM 2102 C CA . PRO B 1 13 ? -6.273 6.449 14.977 1 50 13 PRO B CA 1
ATOM 2103 C C . PRO B 1 13 ? -6.559 5.555 16.188 1 50 13 PRO B C 1
ATOM 2105 O O . PRO B 1 13 ? -7.027 4.426 16.016 1 50 13 PRO B O 1
ATOM 2108 N N . ASP B 1 14 ? -6.016 5.863 17.281 1 52.59 14 ASP B N 1
ATOM 2109 C CA . ASP B 1 14 ? -6.277 5.121 18.5 1 52.59 14 ASP B CA 1
ATOM 2110 C C . ASP B 1 14 ? -7.773 4.875 18.688 1 52.59 14 ASP B C 1
ATOM 2112 O O . ASP B 1 14 ? -8.586 5.781 18.5 1 52.59 14 ASP B O 1
ATOM 2116 N N . ALA B 1 15 ? -8.086 3.617 18.547 1 50.97 15 ALA B N 1
ATOM 2117 C CA . ALA B 1 15 ? -9.461 3.316 18.938 1 50.97 15 ALA B CA 1
ATOM 2118 C C . ALA B 1 15 ? -9.859 4.078 20.203 1 50.97 15 ALA B C 1
ATOM 2120 O O . ALA B 1 15 ? -9.188 3.973 21.234 1 50.97 15 ALA B O 1
ATOM 2121 N N . VAL B 1 16 ? -10.609 5.121 20.078 1 62.22 16 VAL B N 1
ATOM 2122 C CA . VAL B 1 16 ? -11.031 5.812 21.297 1 62.22 16 VAL B CA 1
ATOM 2123 C C . VAL B 1 16 ? -12.266 5.125 21.875 1 62.22 16 VAL B C 1
ATOM 2125 O O . VAL B 1 16 ? -13.344 5.145 21.281 1 62.22 16 VAL B O 1
ATOM 2128 N N . TRP B 1 17 ? -11.961 4.125 22.703 1 70.06 17 TRP B N 1
ATOM 2129 C CA . TRP B 1 17 ? -13.062 3.539 23.469 1 70.06 17 TRP B CA 1
ATOM 2130 C C . TRP B 1 17 ? -13.586 4.523 24.516 1 70.06 17 TRP B C 1
ATOM 2132 O O . TRP B 1 17 ? -12.805 5.164 25.219 1 70.06 17 TRP B O 1
ATOM 2142 N N . ASP B 1 18 ? -14.719 4.883 24.266 1 69.06 18 ASP B N 1
ATOM 2143 C CA . ASP B 1 18 ? -15.32 5.801 25.219 1 69.06 18 ASP B CA 1
ATOM 2144 C C . ASP B 1 18 ? -15.586 5.109 26.562 1 69.06 18 ASP B C 1
ATOM 2146 O O . ASP B 1 18 ? -16.734 4.887 26.938 1 69.06 18 ASP B O 1
ATOM 2150 N N . LEU B 1 19 ? -14.555 4.871 27.188 1 70 19 LEU B N 1
ATOM 2151 C CA . LEU B 1 19 ? -14.672 4.098 28.422 1 70 19 LEU B CA 1
ATOM 2152 C C . LEU B 1 19 ? -15.352 4.91 29.516 1 70 19 LEU B C 1
ATOM 2154 O O . LEU B 1 19 ? -15.906 4.344 30.469 1 70 19 LEU B O 1
ATOM 2158 N N . ASP B 1 20 ? -15.297 6.082 29.406 1 74.69 20 ASP B N 1
ATOM 2159 C CA . ASP B 1 20 ? -15.828 6.938 30.469 1 74.69 20 ASP B CA 1
ATOM 2160 C C . ASP B 1 20 ? -17.328 7.168 30.281 1 74.69 20 ASP B C 1
ATOM 2162 O O . ASP B 1 20 ? -18.016 7.586 31.203 1 74.69 20 ASP B O 1
ATOM 2166 N N . ASP B 1 21 ? -17.703 6.816 29.109 1 83.62 21 ASP B N 1
ATOM 2167 C CA . ASP B 1 21 ? -19.109 6.98 28.797 1 83.62 21 ASP B CA 1
ATOM 2168 C C . ASP B 1 21 ? -19.781 5.633 28.516 1 83.62 21 ASP B C 1
ATOM 2170 O O . ASP B 1 21 ? -19.578 5.051 27.453 1 83.62 21 ASP B O 1
ATOM 2174 N N . VAL B 1 22 ? -20.562 5.129 29.531 1 87.88 22 VAL B N 1
ATOM 2175 C CA . VAL B 1 22 ? -21.188 3.82 29.453 1 87.88 22 VAL B CA 1
ATOM 2176 C C . VAL B 1 22 ? -22.031 3.725 28.172 1 87.88 22 VAL B C 1
ATOM 2178 O O . VAL B 1 22 ? -22.094 2.666 27.547 1 87.88 22 VAL B O 1
ATOM 2181 N N . HIS B 1 23 ? -22.672 4.73 27.797 1 89.88 23 HIS B N 1
ATOM 2182 C CA . HIS B 1 23 ? -23.469 4.738 26.578 1 89.88 23 HIS B CA 1
ATOM 2183 C C . HIS B 1 23 ? -22.594 4.52 25.344 1 89.88 23 HIS B C 1
ATOM 2185 O O . HIS B 1 23 ? -22.969 3.773 24.438 1 89.88 23 HIS B O 1
ATOM 2191 N N . GLY B 1 24 ? -21.5 5.184 25.344 1 91.25 24 GLY B N 1
ATOM 2192 C CA . GLY B 1 24 ? -20.562 5 24.25 1 91.25 24 GLY B CA 1
ATOM 2193 C C . GLY B 1 24 ? -20.016 3.588 24.172 1 91.25 24 GLY B C 1
ATOM 2194 O O . GLY B 1 24 ? -19.953 3.01 23.078 1 91.25 24 GLY B O 1
ATOM 2195 N N . LEU B 1 25 ? -19.734 3.084 25.266 1 92 25 LEU B N 1
ATOM 2196 C CA . LEU B 1 25 ? -19.203 1.727 25.328 1 92 25 LEU B CA 1
ATOM 2197 C C . LEU B 1 25 ? -20.25 0.716 24.859 1 92 25 LEU B C 1
ATOM 2199 O O . LEU B 1 25 ? -19.906 -0.24 24.141 1 92 25 LEU B O 1
ATOM 2203 N N . LEU B 1 26 ? -21.438 0.932 25.234 1 93.5 26 LEU B N 1
ATOM 2204 C CA . LEU B 1 26 ? -22.516 0.033 24.844 1 93.5 26 LEU B CA 1
ATOM 2205 C C . LEU B 1 26 ? -22.734 0.083 23.328 1 93.5 26 LEU B C 1
ATOM 2207 O O . LEU B 1 26 ? -23 -0.944 22.703 1 93.5 26 LEU B O 1
ATOM 2211 N N . LEU B 1 27 ? -22.609 1.209 22.797 1 93 27 LEU B N 1
ATOM 2212 C CA . LEU B 1 27 ? -22.75 1.347 21.344 1 93 27 LEU B CA 1
ATOM 2213 C C . LEU B 1 27 ? -21.594 0.659 20.625 1 93 27 LEU B C 1
ATOM 2215 O O . LEU B 1 27 ? -21.812 0.015 19.594 1 93 27 LEU B O 1
ATOM 2219 N N . GLN B 1 28 ? -20.484 0.799 21.109 1 93.31 28 GLN B N 1
ATOM 2220 C CA . GLN B 1 28 ? -19.297 0.193 20.5 1 93.31 28 GLN B CA 1
ATOM 2221 C C . GLN B 1 28 ? -19.359 -1.329 20.578 1 93.31 28 GLN B C 1
ATOM 2223 O O . GLN B 1 28 ? -19.172 -2.016 19.562 1 93.31 28 GLN B O 1
ATOM 2228 N N . VAL B 1 29 ? -19.641 -1.811 21.734 1 94.75 29 VAL B N 1
ATOM 2229 C CA . VAL B 1 29 ? -19.766 -3.252 21.922 1 94.75 29 VAL B CA 1
ATOM 2230 C C . VAL B 1 29 ? -20.953 -3.783 21.141 1 94.75 29 VAL B C 1
ATOM 2232 O O . VAL B 1 29 ? -20.875 -4.855 20.531 1 94.75 29 VAL B O 1
ATOM 2235 N N . GLY B 1 30 ? -22 -3.016 21.172 1 96.25 30 GLY B N 1
ATOM 2236 C CA . GLY B 1 30 ? -23.172 -3.383 20.391 1 96.25 30 GLY B CA 1
ATOM 2237 C C . GLY B 1 30 ? -22.906 -3.434 18.906 1 96.25 30 GLY B C 1
ATOM 2238 O O . GLY B 1 30 ? -23.406 -4.316 18.203 1 96.25 30 GLY B O 1
ATOM 2239 N N . ALA B 1 31 ? -22.156 -2.51 18.453 1 95.62 31 ALA B N 1
ATOM 2240 C CA . ALA B 1 31 ? -21.812 -2.467 17.031 1 95.62 31 ALA B CA 1
ATOM 2241 C C . ALA B 1 31 ? -20.984 -3.68 16.625 1 95.62 31 ALA B C 1
ATOM 2243 O O . ALA B 1 31 ? -21.203 -4.266 15.562 1 95.62 31 ALA B O 1
ATOM 2244 N N . LEU B 1 32 ? -20.062 -4.043 17.438 1 96.19 32 LEU B N 1
ATOM 2245 C CA . LEU B 1 32 ? -19.219 -5.211 17.156 1 96.19 32 LEU B CA 1
ATOM 2246 C C . LEU B 1 32 ? -20.047 -6.492 17.203 1 96.19 32 LEU B C 1
ATOM 2248 O O . LEU B 1 32 ? -19.891 -7.371 16.359 1 96.19 32 LEU B O 1
ATOM 2252 N N . ALA B 1 33 ? -20.906 -6.535 18.203 1 97.5 33 ALA B N 1
ATOM 2253 C CA . ALA B 1 33 ? -21.797 -7.688 18.312 1 97.5 33 ALA B CA 1
ATOM 2254 C C . ALA B 1 33 ? -22.719 -7.793 17.109 1 97.5 33 ALA B C 1
ATOM 2256 O O . ALA B 1 33 ? -22.953 -8.891 16.594 1 97.5 33 ALA B O 1
ATOM 2257 N N . ALA B 1 34 ? -23.203 -6.664 16.719 1 97.75 34 ALA B N 1
ATOM 2258 C CA . ALA B 1 34 ? -24.078 -6.641 15.547 1 97.75 34 ALA B CA 1
ATOM 2259 C C . ALA B 1 34 ? -23.328 -7.078 14.297 1 97.75 34 ALA B C 1
ATOM 2261 O O . ALA B 1 34 ? -23.859 -7.801 13.461 1 97.75 34 ALA B O 1
ATOM 2262 N N . PHE B 1 35 ? -22.156 -6.609 14.125 1 97.19 35 PHE B N 1
ATOM 2263 C CA . PHE B 1 35 ? -21.344 -6.996 12.992 1 97.19 35 PHE B CA 1
ATOM 2264 C C . PHE B 1 35 ? -21.125 -8.508 12.961 1 97.19 35 PHE B C 1
ATOM 2266 O O . PHE B 1 35 ? -21.312 -9.141 11.922 1 97.19 35 PHE B O 1
ATOM 2273 N N . VAL B 1 36 ? -20.75 -9.094 14.07 1 97.44 36 VAL B N 1
ATOM 2274 C CA . VAL B 1 36 ? -20.5 -10.531 14.164 1 97.44 36 VAL B CA 1
ATOM 2275 C C . VAL B 1 36 ? -21.797 -11.297 13.93 1 97.44 36 VAL B C 1
ATOM 2277 O O . VAL B 1 36 ? -21.812 -12.336 13.273 1 97.44 36 VAL B O 1
ATOM 2280 N N . ALA B 1 37 ? -22.906 -10.781 14.477 1 97.94 37 ALA B N 1
ATOM 2281 C CA . ALA B 1 37 ? -24.203 -11.422 14.297 1 97.94 37 ALA B CA 1
ATOM 2282 C C . ALA B 1 37 ? -24.609 -11.438 12.828 1 97.94 37 ALA B C 1
ATOM 2284 O O . ALA B 1 37 ? -25.078 -12.461 12.32 1 97.94 37 ALA B O 1
ATOM 2285 N N . VAL B 1 38 ? -24.422 -10.344 12.195 1 97.44 38 VAL B N 1
ATOM 2286 C CA . VAL B 1 38 ? -24.75 -10.266 10.773 1 97.44 38 VAL B CA 1
ATOM 2287 C C . VAL B 1 38 ? -23.844 -11.219 9.992 1 97.44 38 VAL B C 1
ATOM 2289 O O . VAL B 1 38 ? -24.328 -11.945 9.109 1 97.44 38 VAL B O 1
ATOM 2292 N N . TRP B 1 39 ? -22.578 -11.203 10.289 1 97.12 39 TRP B N 1
ATOM 2293 C CA . TRP B 1 39 ? -21.625 -12.141 9.688 1 97.12 39 TRP B CA 1
ATOM 2294 C C . TRP B 1 39 ? -22.094 -13.578 9.875 1 97.12 39 TRP B C 1
ATOM 2296 O O . TRP B 1 39 ? -22.156 -14.359 8.922 1 97.12 39 TRP B O 1
ATOM 2306 N N . TRP B 1 40 ? -22.5 -13.867 11.031 1 97.56 40 TRP B N 1
ATOM 2307 C CA . TRP B 1 40 ? -22.906 -15.227 11.359 1 97.56 40 TRP B CA 1
ATOM 2308 C C . TRP B 1 40 ? -24.172 -15.617 10.586 1 97.56 40 TRP B C 1
ATOM 2310 O O . TRP B 1 40 ? -24.25 -16.719 10.031 1 97.56 40 TRP B O 1
ATOM 2320 N N . VAL B 1 41 ? -25.094 -14.758 10.492 1 97.81 41 VAL B N 1
ATOM 2321 C CA . VAL B 1 41 ? -26.344 -15.023 9.789 1 97.81 41 VAL B CA 1
ATOM 2322 C C . VAL B 1 41 ? -26.062 -15.242 8.305 1 97.81 41 VAL B C 1
ATOM 2324 O O . VAL B 1 41 ? -26.609 -16.172 7.695 1 97.81 41 VAL B O 1
ATOM 2327 N N . VAL B 1 42 ? -25.188 -14.422 7.77 1 97.12 42 VAL B N 1
ATOM 2328 C CA . VAL B 1 42 ? -24.859 -14.562 6.355 1 97.12 42 VAL B CA 1
ATOM 2329 C C . VAL B 1 42 ? -24.109 -15.875 6.125 1 97.12 42 VAL B C 1
ATOM 2331 O O . VAL B 1 42 ? -24.344 -16.562 5.125 1 97.12 42 VAL B O 1
ATOM 2334 N N . ALA B 1 43 ? -23.219 -16.188 7.055 1 97.38 43 ALA B N 1
ATOM 2335 C CA . ALA B 1 43 ? -22.453 -17.422 6.953 1 97.38 43 ALA B CA 1
ATOM 2336 C C . ALA B 1 43 ? -23.375 -18.656 7.016 1 97.38 43 ALA B C 1
ATOM 2338 O O . ALA B 1 43 ? -23.109 -19.656 6.352 1 97.38 43 ALA B O 1
ATOM 2339 N N . LEU B 1 44 ? -24.453 -18.5 7.84 1 96.38 44 LEU B N 1
ATOM 2340 C CA . LEU B 1 44 ? -25.391 -19.609 7.98 1 96.38 44 LEU B CA 1
ATOM 2341 C C . LEU B 1 44 ? -26.188 -19.812 6.695 1 96.38 44 LEU B C 1
ATOM 2343 O O . LEU B 1 44 ? -26.625 -20.922 6.402 1 96.38 44 LEU B O 1
ATOM 2347 N N . ALA B 1 45 ? -26.312 -18.781 5.934 1 96.75 45 ALA B N 1
ATOM 2348 C CA . ALA B 1 45 ? -27.109 -18.812 4.707 1 96.75 45 ALA B CA 1
ATOM 2349 C C . ALA B 1 45 ? -26.219 -19.109 3.498 1 96.75 45 ALA B C 1
ATOM 2351 O O . ALA B 1 45 ? -26.703 -19.141 2.361 1 96.75 45 ALA B O 1
ATOM 2352 N N . SER B 1 46 ? -24.953 -19.359 3.736 1 95.81 46 SER B N 1
ATOM 2353 C CA . SER B 1 46 ? -24 -19.594 2.648 1 95.81 46 SER B CA 1
ATOM 2354 C C . SER B 1 46 ? -23.172 -20.844 2.906 1 95.81 46 SER B C 1
ATOM 2356 O O . SER B 1 46 ? -22.953 -21.234 4.059 1 95.81 46 SER B O 1
ATOM 2358 N N . PRO B 1 47 ? -22.766 -21.453 1.793 1 96 47 PRO B N 1
ATOM 2359 C CA . PRO B 1 47 ? -21.844 -22.562 2 1 96 47 PRO B CA 1
ATOM 2360 C C . PRO B 1 47 ? -20.562 -22.141 2.729 1 96 47 PRO B C 1
ATOM 2362 O O . PRO B 1 47 ? -20.094 -21.016 2.547 1 96 47 PRO B O 1
ATOM 2365 N N . ALA B 1 48 ? -20.016 -23.047 3.484 1 93.94 48 ALA B N 1
ATOM 2366 C CA . ALA B 1 48 ? -18.828 -22.781 4.293 1 93.94 48 ALA B CA 1
ATOM 2367 C C . ALA B 1 48 ? -17.641 -22.375 3.416 1 93.94 48 ALA B C 1
ATOM 2369 O O . ALA B 1 48 ? -16.766 -21.625 3.857 1 93.94 48 ALA B O 1
ATOM 2370 N N . ARG B 1 49 ? -17.641 -22.844 2.209 1 93.75 49 ARG B N 1
ATOM 2371 C CA . ARG B 1 49 ? -16.547 -22.547 1.3 1 93.75 49 ARG B CA 1
ATOM 2372 C C . ARG B 1 49 ? -16.594 -21.078 0.872 1 93.75 49 ARG B C 1
ATOM 2374 O O . ARG B 1 49 ? -15.586 -20.531 0.413 1 93.75 49 ARG B O 1
ATOM 2381 N N . ILE B 1 50 ? -17.734 -20.5 1.025 1 95.5 50 ILE B N 1
ATOM 2382 C CA . ILE B 1 50 ? -17.906 -19.109 0.622 1 95.5 50 ILE B CA 1
ATOM 2383 C C . ILE B 1 50 ? -17.656 -18.188 1.812 1 95.5 50 ILE B C 1
ATOM 2385 O O . ILE B 1 50 ? -16.984 -17.156 1.673 1 95.5 50 ILE B O 1
ATOM 2389 N N . LEU B 1 51 ? -18.188 -18.484 2.93 1 97.06 51 LEU B N 1
ATOM 2390 C CA . LEU B 1 51 ? -18.031 -17.703 4.148 1 97.06 51 LEU B CA 1
ATOM 2391 C C . LEU B 1 51 ? -18.109 -18.594 5.383 1 97.06 51 LEU B C 1
ATOM 2393 O O . LEU B 1 51 ? -19.125 -19.25 5.617 1 97.06 51 LEU B O 1
ATOM 2397 N N . PRO B 1 52 ? -17.031 -18.547 6.117 1 97.81 52 PRO B N 1
ATOM 2398 C CA . PRO B 1 52 ? -17.047 -19.391 7.309 1 97.81 52 PRO B CA 1
ATOM 2399 C C . PRO B 1 52 ? -17.859 -18.781 8.461 1 97.81 52 PRO B C 1
ATOM 2401 O O . PRO B 1 52 ? -18.062 -17.578 8.5 1 97.81 52 PRO B O 1
ATOM 2404 N N . GLU B 1 53 ? -18.234 -19.672 9.328 1 98.12 53 GLU B N 1
ATOM 2405 C CA . GLU B 1 53 ? -18.906 -19.219 10.539 1 98.12 53 GLU B CA 1
ATOM 2406 C C . GLU B 1 53 ? -17.891 -18.719 11.578 1 98.12 53 GLU B C 1
ATOM 2408 O O . GLU B 1 53 ? -16.797 -19.281 11.695 1 98.12 53 GLU B O 1
ATOM 2413 N N . PRO B 1 54 ? -18.359 -17.719 12.344 1 97.94 54 PRO B N 1
ATOM 2414 C CA . PRO B 1 54 ? -17.438 -17.188 13.359 1 97.94 54 PRO B CA 1
ATOM 2415 C C . PRO B 1 54 ? -16.938 -18.25 14.328 1 97.94 54 PRO B C 1
ATOM 2417 O O . PRO B 1 54 ? -15.75 -18.297 14.648 1 97.94 54 PRO B O 1
ATOM 2420 N N . PRO B 1 55 ? -17.734 -19.219 14.742 1 97.75 55 PRO B N 1
ATOM 2421 C CA . PRO B 1 55 ? -17.203 -20.234 15.648 1 97.75 55 PRO B CA 1
ATOM 2422 C C . PRO B 1 55 ? -16.141 -21.109 14.992 1 97.75 55 PRO B C 1
ATOM 2424 O O . PRO B 1 55 ? -15.211 -21.562 15.664 1 97.75 55 PRO B O 1
ATOM 2427 N N . ALA B 1 56 ? -16.281 -21.422 13.75 1 98.25 56 ALA B N 1
ATOM 2428 C CA . ALA B 1 56 ? -15.273 -22.203 13.039 1 98.25 56 ALA B CA 1
ATOM 2429 C C . ALA B 1 56 ? -13.938 -21.469 13.008 1 98.25 56 ALA B C 1
ATOM 2431 O O . ALA B 1 56 ? -12.883 -22.094 13.164 1 98.25 56 ALA B O 1
ATOM 2432 N N . VAL B 1 57 ? -13.992 -20.203 12.789 1 98.5 57 VAL B N 1
ATOM 2433 C CA . VAL B 1 57 ? -12.789 -19.375 12.781 1 98.5 57 VAL B CA 1
ATOM 2434 C C . VAL B 1 57 ? -12.133 -19.406 14.164 1 98.5 57 VAL B C 1
ATOM 2436 O O . VAL B 1 57 ? -10.914 -19.562 14.273 1 98.5 57 VAL B O 1
ATOM 2439 N N . ALA B 1 58 ? -12.969 -19.297 15.188 1 98.25 58 ALA B N 1
ATOM 2440 C CA . ALA B 1 58 ? -12.461 -19.312 16.562 1 98.25 58 ALA B CA 1
ATOM 2441 C C . ALA B 1 58 ? -11.805 -20.641 16.891 1 98.25 58 ALA B C 1
ATOM 2443 O O . ALA B 1 58 ? -10.805 -20.688 17.609 1 98.25 58 ALA B O 1
ATOM 2444 N N . ARG B 1 59 ? -12.328 -21.703 16.391 1 98.31 59 ARG B N 1
ATOM 2445 C CA . ARG B 1 59 ? -11.781 -23.031 16.641 1 98.31 59 ARG B CA 1
ATOM 2446 C C . ARG B 1 59 ? -10.414 -23.188 15.992 1 98.31 59 ARG B C 1
ATOM 2448 O O . ARG B 1 59 ? -9.508 -23.797 16.578 1 98.31 59 ARG B O 1
ATOM 2455 N N . VAL B 1 60 ? -10.305 -22.656 14.773 1 98.5 60 VAL B N 1
ATOM 2456 C CA . VAL B 1 60 ? -9.023 -22.719 14.078 1 98.5 60 VAL B CA 1
ATOM 2457 C C . VAL B 1 60 ? -7.965 -21.969 14.891 1 98.5 60 VAL B C 1
ATOM 2459 O O . VAL B 1 60 ? -6.863 -22.484 15.109 1 98.5 60 VAL B O 1
ATOM 2462 N N . LEU B 1 61 ? -8.328 -20.812 15.359 1 98.56 61 LEU B N 1
ATOM 2463 C CA . LEU B 1 61 ? -7.391 -20 16.125 1 98.56 61 LEU B CA 1
ATOM 2464 C C . LEU B 1 61 ? -7.004 -20.688 17.422 1 98.56 61 LEU B C 1
ATOM 2466 O O . LEU B 1 61 ? -5.824 -20.75 17.781 1 98.56 61 LEU B O 1
ATOM 2470 N N . ALA B 1 62 ? -7.992 -21.234 18.062 1 98.38 62 ALA B N 1
ATOM 2471 C CA . ALA B 1 62 ? -7.742 -21.922 19.328 1 98.38 62 ALA B CA 1
ATOM 2472 C C . ALA B 1 62 ? -6.832 -23.125 19.125 1 98.38 62 ALA B C 1
ATOM 2474 O O . ALA B 1 62 ? -5.895 -23.344 19.906 1 98.38 62 ALA B O 1
ATOM 2475 N N . SER B 1 63 ? -7.098 -23.891 18.156 1 98.38 63 SER B N 1
ATOM 2476 C CA . SER B 1 63 ? -6.316 -25.078 17.859 1 98.38 63 SER B CA 1
ATOM 2477 C C . SER B 1 63 ? -4.883 -24.734 17.469 1 98.38 63 SER B C 1
ATOM 2479 O O . SER B 1 63 ? -3.936 -25.375 17.922 1 98.38 63 SER B O 1
ATOM 2481 N N . ASP B 1 64 ? -4.742 -23.688 16.609 1 98.44 64 ASP B N 1
ATOM 2482 C CA . ASP B 1 64 ? -3.42 -23.344 16.109 1 98.44 64 ASP B CA 1
ATOM 2483 C C . ASP B 1 64 ? -2.586 -22.641 17.172 1 98.44 64 ASP B C 1
ATOM 2485 O O . ASP B 1 64 ? -1.355 -22.719 17.156 1 98.44 64 ASP B O 1
ATOM 2489 N N . VAL B 1 65 ? -3.23 -22 18.141 1 98.31 65 VAL B N 1
ATOM 2490 C CA . VAL B 1 65 ? -2.52 -21.469 19.281 1 98.31 65 VAL B CA 1
ATOM 2491 C C . VAL B 1 65 ? -2.035 -22.594 20.188 1 98.31 65 VAL B C 1
ATOM 2493 O O . VAL B 1 65 ? -0.875 -22.625 20.594 1 98.31 65 VAL B O 1
ATOM 2496 N N . ALA B 1 66 ? -2.932 -23.531 20.453 1 98.06 66 ALA B N 1
ATOM 2497 C CA . ALA B 1 66 ? -2.625 -24.656 21.328 1 98.06 66 ALA B CA 1
ATOM 2498 C C . ALA B 1 66 ? -1.511 -25.516 20.766 1 98.06 66 ALA B C 1
ATOM 2500 O O . ALA B 1 66 ? -0.635 -25.984 21.5 1 98.06 66 ALA B O 1
ATOM 2501 N N . SER B 1 67 ? -1.471 -25.734 19.5 1 98 67 SER B N 1
ATOM 2502 C CA . SER B 1 67 ? -0.489 -26.594 18.859 1 98 67 SER B CA 1
ATOM 2503 C C . SER B 1 67 ? 0.825 -25.859 18.609 1 98 67 SER B C 1
ATOM 2505 O O . SER B 1 67 ? 1.848 -26.484 18.328 1 98 67 SER B O 1
ATOM 2507 N N . GLY B 1 68 ? 0.765 -24.516 18.656 1 98.25 68 GLY B N 1
ATOM 2508 C CA . GLY B 1 68 ? 1.955 -23.719 18.406 1 98.25 68 GLY B CA 1
ATOM 2509 C C . GLY B 1 68 ? 2.109 -23.344 16.938 1 98.25 68 GLY B C 1
ATOM 2510 O O . GLY B 1 68 ? 3.008 -22.578 16.578 1 98.25 68 GLY B O 1
ATOM 2511 N N . GLN B 1 69 ? 1.219 -23.812 16.109 1 98.19 69 GLN B N 1
ATOM 2512 C CA . GLN B 1 69 ? 1.277 -23.547 14.672 1 98.19 69 GLN B CA 1
ATOM 2513 C C . GLN B 1 69 ? 1.214 -22.047 14.398 1 98.19 69 GLN B C 1
ATOM 2515 O O . GLN B 1 69 ? 1.923 -21.531 13.523 1 98.19 69 GLN B O 1
ATOM 2520 N N . LEU B 1 70 ? 0.354 -21.391 15.117 1 98.5 70 LEU B N 1
ATOM 2521 C CA . LEU B 1 70 ? 0.211 -19.953 14.945 1 98.5 70 LEU B CA 1
ATOM 2522 C C . LEU B 1 70 ? 1.546 -19.25 15.156 1 98.5 70 LEU B C 1
ATOM 2524 O O . LEU B 1 70 ? 1.945 -18.406 14.344 1 98.5 70 LEU B O 1
ATOM 2528 N N . PHE B 1 71 ? 2.287 -19.594 16.141 1 98.38 71 PHE B N 1
ATOM 2529 C CA . PHE B 1 71 ? 3.533 -18.922 16.484 1 98.38 71 PHE B CA 1
ATOM 2530 C C . PHE B 1 71 ? 4.629 -19.25 15.477 1 98.38 71 PHE B C 1
ATOM 2532 O O . PHE B 1 71 ? 5.488 -18.422 15.188 1 98.38 71 PHE B O 1
ATOM 2539 N N . LEU B 1 72 ? 4.559 -20.469 15 1 98.38 72 LEU B N 1
ATOM 2540 C CA . LEU B 1 72 ? 5.504 -20.875 13.961 1 98.38 72 LEU B CA 1
ATOM 2541 C C . LEU B 1 72 ? 5.324 -20.016 12.711 1 98.38 72 LEU B C 1
ATOM 2543 O O . LEU B 1 72 ? 6.301 -19.547 12.133 1 98.38 72 LEU B O 1
ATOM 2547 N N . LEU B 1 73 ? 4.117 -19.812 12.312 1 98.62 73 LEU B N 1
ATOM 2548 C CA . LEU B 1 73 ? 3.807 -19.031 11.125 1 98.62 73 LEU B CA 1
ATOM 2549 C C . LEU B 1 73 ? 4.156 -17.562 11.328 1 98.62 73 LEU B C 1
ATOM 2551 O O . LEU B 1 73 ? 4.691 -16.922 10.43 1 98.62 73 LEU B O 1
ATOM 2555 N N . VAL B 1 74 ? 3.877 -17.078 12.508 1 98.62 74 VAL B N 1
ATOM 2556 C CA . VAL B 1 74 ? 4.23 -15.703 12.844 1 98.62 74 VAL B CA 1
ATOM 2557 C C . VAL B 1 74 ? 5.746 -15.523 12.773 1 98.62 74 VAL B C 1
ATOM 2559 O O . VAL B 1 74 ? 6.238 -14.531 12.227 1 98.62 74 VAL B O 1
ATOM 2562 N N . GLY B 1 75 ? 6.457 -16.453 13.297 1 98.56 75 GLY B N 1
ATOM 2563 C CA . GLY B 1 75 ? 7.91 -16.406 13.25 1 98.56 75 GLY B CA 1
ATOM 2564 C C . GLY B 1 75 ? 8.453 -16.391 11.836 1 98.56 75 GLY B C 1
ATOM 2565 O O . GLY B 1 75 ? 9.422 -15.672 11.547 1 98.56 75 GLY B O 1
ATOM 2566 N N . GLN B 1 76 ? 7.863 -17.156 10.992 1 98.56 76 GLN B N 1
ATOM 2567 C CA . GLN B 1 76 ? 8.281 -17.188 9.602 1 98.56 76 GLN B CA 1
ATOM 2568 C C . GLN B 1 76 ? 8.062 -15.852 8.914 1 98.56 76 GLN B C 1
ATOM 2570 O O . GLN B 1 76 ? 8.938 -15.359 8.203 1 98.56 76 GLN B O 1
ATOM 2575 N N . SER B 1 77 ? 6.91 -15.242 9.125 1 98.75 77 SER B N 1
ATOM 2576 C CA . SER B 1 77 ? 6.629 -13.938 8.531 1 98.75 77 SER B CA 1
ATOM 2577 C C . SER B 1 77 ? 7.562 -12.867 9.086 1 98.75 77 SER B C 1
ATOM 2579 O O . SER B 1 77 ? 8.039 -12.008 8.336 1 98.75 77 SER B O 1
ATOM 2581 N N . LEU B 1 78 ? 7.871 -12.961 10.406 1 98.62 78 LEU B N 1
ATOM 2582 C CA . LEU B 1 78 ? 8.719 -11.953 11.031 1 98.62 78 LEU B CA 1
ATOM 2583 C C . LEU B 1 78 ? 10.156 -12.062 10.531 1 98.62 78 LEU B C 1
ATOM 2585 O O . LEU B 1 78 ? 10.883 -11.062 10.5 1 98.62 78 LEU B O 1
ATOM 2589 N N . ARG B 1 79 ? 10.508 -13.203 10.094 1 98.44 79 ARG B N 1
ATOM 2590 C CA . ARG B 1 79 ? 11.875 -13.461 9.641 1 98.44 79 ARG B CA 1
ATOM 2591 C C . ARG B 1 79 ? 12.227 -12.602 8.43 1 98.44 79 ARG B C 1
ATOM 2593 O O . ARG B 1 79 ? 13.383 -12.219 8.25 1 98.44 79 ARG B O 1
ATOM 2600 N N . HIS B 1 80 ? 11.328 -12.359 7.594 1 98.75 80 HIS B N 1
ATOM 2601 C CA . HIS B 1 80 ? 11.617 -11.492 6.457 1 98.75 80 HIS B CA 1
ATOM 2602 C C . HIS B 1 80 ? 11.031 -10.102 6.66 1 98.75 80 HIS B C 1
ATOM 2604 O O . HIS B 1 80 ? 11.539 -9.125 6.109 1 98.75 80 HIS B O 1
ATOM 2610 N N . TYR B 1 81 ? 10.016 -9.969 7.52 1 98.69 81 TYR B N 1
ATOM 2611 C CA . TYR B 1 81 ? 9.414 -8.664 7.805 1 98.69 81 TYR B CA 1
ATOM 2612 C C . TYR B 1 81 ? 10.422 -7.738 8.477 1 98.69 81 TYR B C 1
ATOM 2614 O O . TYR B 1 81 ? 10.625 -6.605 8.031 1 98.69 81 TYR B O 1
ATOM 2622 N N . VAL B 1 82 ? 11.062 -8.211 9.5 1 98.62 82 VAL B N 1
ATOM 2623 C CA . VAL B 1 82 ? 11.891 -7.371 10.367 1 98.62 82 VAL B CA 1
ATOM 2624 C C . VAL B 1 82 ? 13.133 -6.914 9.602 1 98.62 82 VAL B C 1
ATOM 2626 O O . VAL B 1 82 ? 13.406 -5.715 9.5 1 98.62 82 VAL B O 1
ATOM 2629 N N . PRO B 1 83 ? 13.875 -7.816 8.992 1 98.69 83 PRO B N 1
ATOM 2630 C CA . PRO B 1 83 ? 15.055 -7.328 8.266 1 98.69 83 PRO B CA 1
ATOM 2631 C C . PRO B 1 83 ? 14.688 -6.438 7.082 1 98.69 83 PRO B C 1
ATOM 2633 O O . PRO B 1 83 ? 15.383 -5.457 6.805 1 98.69 83 PRO B O 1
ATOM 2636 N N . GLY B 1 84 ? 13.648 -6.789 6.359 1 98.81 84 GLY B N 1
ATOM 2637 C CA . GLY B 1 84 ? 13.227 -5.938 5.258 1 98.81 84 GLY B CA 1
ATOM 2638 C C . GLY B 1 84 ? 12.867 -4.527 5.695 1 98.81 84 GLY B C 1
ATOM 2639 O O . GLY B 1 84 ? 13.281 -3.555 5.062 1 98.81 84 GLY B O 1
ATOM 2640 N N . LEU B 1 85 ? 12.141 -4.457 6.801 1 98.62 85 LEU B N 1
ATOM 2641 C CA . LEU B 1 85 ? 11.727 -3.17 7.344 1 98.62 85 LEU B CA 1
ATOM 2642 C C . LEU B 1 85 ? 12.93 -2.35 7.785 1 98.62 85 LEU B C 1
ATOM 2644 O O . LEU B 1 85 ? 13.031 -1.163 7.461 1 98.62 85 LEU B O 1
ATOM 2648 N N . LEU B 1 86 ? 13.852 -2.99 8.445 1 98.56 86 LEU B N 1
ATOM 2649 C CA . LEU B 1 86 ? 14.992 -2.287 9.016 1 98.56 86 LEU B CA 1
ATOM 2650 C C . LEU B 1 86 ? 15.969 -1.858 7.922 1 98.56 86 LEU B C 1
ATOM 2652 O O . LEU B 1 86 ? 16.422 -0.715 7.906 1 98.56 86 LEU B O 1
ATOM 2656 N N . VAL B 1 87 ? 16.234 -2.717 7.012 1 98.69 87 VAL B N 1
ATOM 2657 C CA . VAL B 1 87 ? 17.172 -2.406 5.938 1 98.69 87 VAL B CA 1
ATOM 2658 C C . VAL B 1 87 ? 16.578 -1.341 5.023 1 98.69 87 VAL B C 1
ATOM 2660 O O . VAL B 1 87 ? 17.234 -0.349 4.695 1 98.69 87 VAL B O 1
ATOM 2663 N N . GLY B 1 88 ? 15.328 -1.55 4.633 1 98.81 88 GLY B N 1
ATOM 2664 C CA . GLY B 1 88 ? 14.656 -0.587 3.771 1 98.81 88 GLY B CA 1
ATOM 2665 C C . GLY B 1 88 ? 14.539 0.79 4.398 1 98.81 88 GLY B C 1
ATOM 2666 O O . GLY B 1 88 ? 14.867 1.796 3.764 1 98.81 88 GLY B O 1
ATOM 2667 N N . SER B 1 89 ? 14.125 0.805 5.609 1 98.62 89 SER B N 1
ATOM 2668 C CA . SER B 1 89 ? 13.961 2.078 6.305 1 98.62 89 SER B CA 1
ATOM 2669 C C . SER B 1 89 ? 15.297 2.77 6.516 1 98.62 89 SER B C 1
ATOM 2671 O O . SER B 1 89 ? 15.414 3.982 6.332 1 98.62 89 SER B O 1
ATOM 2673 N N . GLY B 1 90 ? 16.281 1.976 6.902 1 98.38 90 GLY B N 1
ATOM 2674 C CA . GLY B 1 90 ? 17.594 2.549 7.102 1 98.38 90 GLY B CA 1
ATOM 2675 C C . GLY B 1 90 ? 18.172 3.184 5.848 1 98.38 90 GLY B C 1
ATOM 2676 O O . GLY B 1 90 ? 18.641 4.324 5.879 1 98.38 90 GLY B O 1
ATOM 2677 N N . LEU B 1 91 ? 18.094 2.49 4.766 1 98.62 91 LEU B N 1
ATOM 2678 C CA . LEU B 1 91 ? 18.594 2.996 3.496 1 98.62 91 LEU B CA 1
ATOM 2679 C C . LEU B 1 91 ? 17.75 4.164 2.998 1 98.62 91 LEU B C 1
ATOM 2681 O O . LEU B 1 91 ? 18.281 5.125 2.436 1 98.62 91 LEU B O 1
ATOM 2685 N N . GLY B 1 92 ? 16.453 4.074 3.186 1 98.62 92 GLY B N 1
ATOM 2686 C CA . GLY B 1 92 ? 15.555 5.16 2.807 1 98.62 92 GLY B CA 1
ATOM 2687 C C . GLY B 1 92 ? 15.828 6.445 3.572 1 98.62 92 GLY B C 1
ATOM 2688 O O . GLY B 1 92 ? 15.883 7.523 2.98 1 98.62 92 GLY B O 1
ATOM 2689 N N . ILE B 1 93 ? 16.016 6.285 4.816 1 97.5 93 ILE B N 1
ATOM 2690 C CA . ILE B 1 93 ? 16.312 7.438 5.664 1 97.5 93 ILE B CA 1
ATOM 2691 C C . ILE B 1 93 ? 17.641 8.062 5.242 1 97.5 93 ILE B C 1
ATOM 2693 O O . ILE B 1 93 ? 17.719 9.281 5.07 1 97.5 93 ILE B O 1
ATOM 2697 N N . ALA B 1 94 ? 18.625 7.215 5.047 1 97.19 94 ALA B N 1
ATOM 2698 C CA . ALA B 1 94 ? 19.938 7.711 4.641 1 97.19 94 ALA B CA 1
ATOM 2699 C C . ALA B 1 94 ? 19.859 8.477 3.326 1 97.19 94 ALA B C 1
ATOM 2701 O O . ALA B 1 94 ? 20.359 9.594 3.219 1 97.19 94 ALA B O 1
ATOM 2702 N N . ALA B 1 95 ? 19.188 7.945 2.387 1 97.94 95 ALA B N 1
ATOM 2703 C CA . ALA B 1 95 ? 19.047 8.578 1.078 1 97.94 95 ALA B CA 1
ATOM 2704 C C . ALA B 1 95 ? 18.188 9.836 1.166 1 97.94 95 ALA B C 1
ATOM 2706 O O . ALA B 1 95 ? 18.5 10.859 0.552 1 97.94 95 ALA B O 1
ATOM 2707 N N . GLY B 1 96 ? 17.094 9.75 1.932 1 97.31 96 GLY B N 1
ATOM 2708 C CA . GLY B 1 96 ? 16.203 10.891 2.092 1 97.31 96 GLY B CA 1
ATOM 2709 C C . GLY B 1 96 ? 16.875 12.07 2.768 1 97.31 96 GLY B C 1
ATOM 2710 O O . GLY B 1 96 ? 16.672 13.219 2.365 1 97.31 96 GLY B O 1
ATOM 2711 N N . VAL B 1 97 ? 17.641 11.781 3.73 1 94.75 97 VAL B N 1
ATOM 2712 C CA . VAL B 1 97 ? 18.375 12.828 4.43 1 94.75 97 VAL B CA 1
ATOM 2713 C C . VAL B 1 97 ? 19.391 13.461 3.49 1 94.75 97 VAL B C 1
ATOM 2715 O O . VAL B 1 97 ? 19.531 14.68 3.434 1 94.75 97 VAL B O 1
ATOM 2718 N N . ALA B 1 98 ? 20.094 12.609 2.764 1 94.88 98 ALA B N 1
ATOM 2719 C CA . ALA B 1 98 ? 21.094 13.117 1.817 1 94.88 98 ALA B CA 1
ATOM 2720 C C . ALA B 1 98 ? 20.438 14.039 0.788 1 94.88 98 ALA B C 1
ATOM 2722 O O . ALA B 1 98 ? 20.969 15.125 0.51 1 94.88 98 ALA B O 1
ATOM 2723 N N . VAL B 1 99 ? 19.359 13.703 0.265 1 95.19 99 VAL B N 1
ATOM 2724 C CA . VAL B 1 99 ? 18.656 14.461 -0.77 1 95.19 99 VAL B CA 1
ATOM 2725 C C . VAL B 1 99 ? 18.062 15.734 -0.165 1 95.19 99 VAL B C 1
ATOM 2727 O O . VAL B 1 99 ? 18.078 16.797 -0.796 1 95.19 99 VAL B O 1
ATOM 2730 N N . GLY B 1 100 ? 17.578 15.586 1.017 1 91.94 100 GLY B N 1
ATOM 2731 C CA . GLY B 1 100 ? 17.016 16.75 1.681 1 91.94 100 GLY B CA 1
ATOM 2732 C C . GLY B 1 100 ? 18.062 17.781 2.088 1 91.94 100 GLY B C 1
ATOM 2733 O O . GLY B 1 100 ? 17.766 18.969 2.184 1 91.94 100 GLY B O 1
ATOM 2734 N N . TRP B 1 101 ? 19.266 17.344 2.248 1 89.38 101 TRP B N 1
ATOM 2735 C CA . TRP B 1 101 ? 20.328 18.172 2.811 1 89.38 101 TRP B CA 1
ATOM 2736 C C . TRP B 1 101 ? 21.141 18.844 1.706 1 89.38 101 TRP B C 1
ATOM 2738 O O . TRP B 1 101 ? 21.609 19.969 1.869 1 89.38 101 TRP B O 1
ATOM 2748 N N . SER B 1 102 ? 21.312 18.172 0.673 1 90.88 102 SER B N 1
ATOM 2749 C CA . SER B 1 102 ? 22.234 18.609 -0.378 1 90.88 102 SER B CA 1
ATOM 2750 C C . 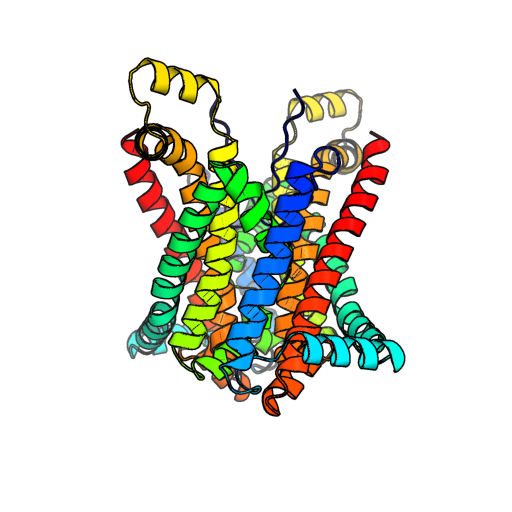SER B 1 102 ? 21.484 18.875 -1.682 1 90.88 102 SER B C 1
ATOM 2752 O O . SER B 1 102 ? 20.766 18.016 -2.176 1 90.88 102 SER B O 1
ATOM 2754 N N . ARG B 1 103 ? 21.781 20 -2.199 1 90.12 103 ARG B N 1
ATOM 2755 C CA . ARG B 1 103 ? 21.188 20.344 -3.486 1 90.12 103 ARG B CA 1
ATOM 2756 C C . ARG B 1 103 ? 21.703 19.422 -4.586 1 90.12 103 ARG B C 1
ATOM 2758 O O . ARG B 1 103 ? 20.938 19.031 -5.48 1 90.12 103 ARG B O 1
ATOM 2765 N N . THR B 1 104 ? 22.922 19.109 -4.484 1 92.69 104 THR B N 1
ATOM 2766 C CA . THR B 1 104 ? 23.484 18.188 -5.469 1 92.69 104 THR B CA 1
ATOM 2767 C C . THR B 1 104 ? 22.812 16.828 -5.391 1 92.69 104 THR B C 1
ATOM 2769 O O . THR B 1 104 ? 22.484 16.234 -6.418 1 92.69 104 THR B O 1
ATOM 2772 N N . ALA B 1 105 ? 22.594 16.344 -4.203 1 95.31 105 ALA B N 1
ATOM 2773 C CA . ALA B 1 105 ? 21.922 15.062 -4.031 1 95.31 105 ALA B CA 1
ATOM 2774 C C . ALA B 1 105 ? 20.484 15.133 -4.535 1 95.31 105 ALA B C 1
ATOM 2776 O O . ALA B 1 105 ? 19.969 14.172 -5.109 1 95.31 105 ALA B O 1
ATOM 2777 N N . GLU B 1 106 ? 19.891 16.203 -4.305 1 94.69 106 GLU B N 1
ATOM 2778 C CA . GLU B 1 106 ? 18.531 16.406 -4.777 1 94.69 106 GLU B CA 1
ATOM 2779 C C . GLU B 1 106 ? 18.469 16.344 -6.301 1 94.69 106 GLU B C 1
ATOM 2781 O O . GLU B 1 106 ? 17.578 15.695 -6.855 1 94.69 106 GLU B O 1
ATOM 2786 N N . LEU B 1 107 ? 19.406 16.938 -6.945 1 94.44 107 LEU B N 1
ATOM 2787 C CA . LEU B 1 107 ? 19.391 17.031 -8.398 1 94.44 107 LEU B CA 1
ATOM 2788 C C . LEU B 1 107 ? 19.891 15.734 -9.031 1 94.44 107 LEU B C 1
ATOM 2790 O O . LEU B 1 107 ? 19.703 15.508 -10.234 1 94.44 107 LEU B O 1
ATOM 2794 N N . THR B 1 108 ? 20.516 14.898 -8.289 1 95.44 108 THR B N 1
ATOM 2795 C CA . THR B 1 108 ? 21.016 13.641 -8.828 1 95.44 108 THR B CA 1
ATOM 2796 C C . THR B 1 108 ? 20.188 12.469 -8.32 1 95.44 108 THR B C 1
ATOM 2798 O O . THR B 1 108 ? 19.25 12.031 -8.992 1 95.44 108 THR B O 1
ATOM 2801 N N . LEU B 1 109 ? 20.375 12.148 -7.016 1 96.5 109 LEU B N 1
ATOM 2802 C CA . LEU B 1 109 ? 19.656 11.039 -6.422 1 96.5 109 LEU B CA 1
ATOM 2803 C C . LEU B 1 109 ? 18.156 11.305 -6.422 1 96.5 109 LEU B C 1
ATOM 2805 O O . LEU B 1 109 ? 17.344 10.391 -6.629 1 96.5 109 LEU B O 1
ATOM 2809 N N . GLY B 1 110 ? 17.844 12.492 -6.152 1 96 110 GLY B N 1
ATOM 2810 C CA . GLY B 1 110 ? 16.438 12.875 -6.168 1 96 110 GLY B CA 1
ATOM 2811 C C . GLY B 1 110 ? 15.789 12.68 -7.527 1 96 110 GLY B C 1
ATOM 2812 O O . GLY B 1 110 ? 14.648 12.219 -7.613 1 96 110 GLY B O 1
ATOM 2813 N N . THR B 1 111 ? 16.5 12.992 -8.531 1 94.75 111 THR B N 1
ATOM 2814 C CA . THR B 1 111 ? 15.984 12.852 -9.891 1 94.75 111 THR B CA 1
ATOM 2815 C C . THR B 1 111 ? 15.789 11.375 -10.25 1 94.75 111 THR B C 1
ATOM 2817 O O . THR B 1 111 ? 14.773 11.008 -10.836 1 94.75 111 THR B O 1
ATOM 2820 N N . VAL B 1 112 ? 16.688 10.547 -9.898 1 95.81 112 VAL B N 1
ATOM 2821 C CA . VAL B 1 112 ? 16.578 9.117 -10.148 1 95.81 112 VAL B CA 1
ATOM 2822 C C . VAL B 1 112 ? 15.414 8.531 -9.352 1 95.81 112 VAL B C 1
ATOM 2824 O O . VAL B 1 112 ? 14.648 7.715 -9.867 1 95.81 112 VAL B O 1
ATOM 2827 N N . ALA B 1 113 ? 15.305 8.984 -8.133 1 95.5 113 ALA B N 1
ATOM 2828 C CA . ALA B 1 113 ? 14.219 8.523 -7.27 1 95.5 113 ALA B CA 1
ATOM 2829 C C . ALA B 1 113 ? 12.859 8.867 -7.875 1 95.5 113 ALA B C 1
ATOM 2831 O O . ALA B 1 113 ? 11.922 8.062 -7.805 1 95.5 113 ALA B O 1
ATOM 2832 N N . GLN B 1 114 ? 12.797 9.945 -8.469 1 91.56 114 GLN B N 1
ATOM 2833 C CA . GLN B 1 114 ? 11.547 10.398 -9.062 1 91.56 114 GLN B CA 1
ATOM 2834 C C . GLN B 1 114 ? 11.117 9.484 -10.211 1 91.56 114 GLN B C 1
ATOM 2836 O O . GLN B 1 114 ? 9.922 9.312 -10.461 1 91.56 114 GLN B O 1
ATOM 2841 N N . VAL B 1 115 ? 12.039 8.914 -10.852 1 90.62 115 VAL B N 1
ATOM 2842 C CA . VAL B 1 115 ? 11.758 8.047 -11.992 1 90.62 115 VAL B CA 1
ATOM 2843 C C . VAL B 1 115 ? 11.406 6.641 -11.5 1 90.62 115 VAL B C 1
ATOM 2845 O O . VAL B 1 115 ? 10.562 5.965 -12.086 1 90.62 115 VAL B O 1
ATOM 2848 N N . LEU B 1 116 ? 11.984 6.203 -10.461 1 94.38 116 LEU B N 1
ATOM 2849 C CA . LEU B 1 116 ? 11.852 4.828 -10 1 94.38 116 LEU B CA 1
ATOM 2850 C C . LEU B 1 116 ? 10.68 4.684 -9.039 1 94.38 116 LEU B C 1
ATOM 2852 O O . LEU B 1 116 ? 10.086 3.609 -8.93 1 94.38 116 LEU B O 1
ATOM 2856 N N . ARG B 1 117 ? 10.32 5.727 -8.406 1 93 117 ARG B N 1
ATOM 2857 C CA . ARG B 1 117 ? 9.344 5.715 -7.32 1 93 117 ARG B CA 1
ATOM 2858 C C . ARG B 1 117 ? 7.984 5.234 -7.809 1 93 117 ARG B C 1
ATOM 2860 O O . ARG B 1 117 ? 7.289 4.496 -7.105 1 93 117 ARG B O 1
ATOM 2867 N N . PRO B 1 118 ? 7.605 5.59 -9 1 93.44 118 PRO B N 1
ATOM 2868 C CA . PRO B 1 118 ? 6.258 5.23 -9.453 1 93.44 118 PRO B CA 1
ATOM 2869 C C . PRO B 1 118 ? 6.102 3.734 -9.703 1 93.44 118 PRO B C 1
ATOM 2871 O O . PRO B 1 118 ? 4.977 3.24 -9.828 1 93.44 118 PRO B O 1
ATOM 2874 N N . VAL B 1 119 ? 7.156 3.027 -9.82 1 94.94 119 VAL B N 1
ATOM 2875 C CA . VAL B 1 119 ? 7.074 1.581 -10 1 94.94 119 VAL B CA 1
ATOM 2876 C C . VAL B 1 119 ? 6.594 0.926 -8.703 1 94.94 119 VAL B C 1
ATOM 2878 O O . VAL B 1 119 ? 7.262 1.017 -7.672 1 94.94 119 VAL B O 1
ATOM 2881 N N . PRO B 1 120 ? 5.492 0.255 -8.766 1 94.75 120 PRO B N 1
ATOM 2882 C CA . PRO B 1 120 ? 4.992 -0.374 -7.539 1 94.75 120 PRO B CA 1
ATOM 2883 C C . PRO B 1 120 ? 5.945 -1.43 -6.988 1 94.75 120 PRO B C 1
ATOM 2885 O O . PRO B 1 120 ? 6.527 -2.203 -7.754 1 94.75 120 PRO B O 1
ATOM 2888 N N . PRO B 1 121 ? 6.035 -1.444 -5.691 1 95.62 121 PRO B N 1
ATOM 2889 C CA . PRO B 1 121 ? 6.938 -2.418 -5.07 1 95.62 121 PRO B CA 1
ATOM 2890 C C . PRO B 1 121 ? 6.613 -3.857 -5.473 1 95.62 121 PRO B C 1
ATOM 2892 O O . PRO B 1 121 ? 7.527 -4.668 -5.66 1 95.62 121 PRO B O 1
ATOM 2895 N N . LEU B 1 122 ? 5.395 -4.152 -5.727 1 96.62 122 LEU B N 1
ATOM 2896 C CA . LEU B 1 122 ? 5.008 -5.531 -6 1 96.62 122 LEU B CA 1
ATOM 2897 C C . LEU B 1 122 ? 5.34 -5.914 -7.441 1 96.62 122 LEU B C 1
ATOM 2899 O O . LEU B 1 122 ? 5.34 -7.098 -7.789 1 96.62 122 LEU B O 1
ATOM 2903 N N . ALA B 1 123 ? 5.621 -4.953 -8.281 1 97.06 123 ALA B N 1
ATOM 2904 C CA . ALA B 1 123 ? 6.059 -5.242 -9.641 1 97.06 123 ALA B CA 1
ATOM 2905 C C . ALA B 1 123 ? 7.449 -5.879 -9.648 1 97.06 123 ALA B C 1
ATOM 2907 O O . ALA B 1 123 ? 7.875 -6.445 -10.656 1 97.06 123 ALA B O 1
ATOM 2908 N N . TRP B 1 124 ? 8.117 -5.84 -8.523 1 97.69 124 TRP B N 1
ATOM 2909 C CA . TRP B 1 124 ? 9.469 -6.379 -8.406 1 97.69 124 TRP B CA 1
ATOM 2910 C C . TRP B 1 124 ? 9.43 -7.859 -8.023 1 97.69 124 TRP B C 1
ATOM 2912 O O . TRP B 1 124 ? 10.477 -8.508 -7.922 1 97.69 124 TRP B O 1
ATOM 2922 N N . ILE B 1 125 ? 8.289 -8.453 -7.883 1 97.44 125 ILE B N 1
ATOM 2923 C CA . ILE B 1 125 ? 8.148 -9.836 -7.434 1 97.44 125 ILE B CA 1
ATOM 2924 C C . ILE B 1 125 ? 8.906 -10.766 -8.375 1 97.44 125 ILE B C 1
ATOM 2926 O O . ILE B 1 125 ? 9.68 -11.617 -7.922 1 97.44 125 ILE B O 1
ATOM 2930 N N . PRO B 1 126 ? 8.781 -10.609 -9.688 1 97.19 126 PRO B N 1
ATOM 2931 C CA . PRO B 1 126 ? 9.539 -11.5 -10.578 1 97.19 126 PRO B CA 1
ATOM 2932 C C . PRO B 1 126 ? 11.039 -11.438 -10.336 1 97.19 126 PRO B C 1
ATOM 2934 O O . PRO B 1 126 ? 11.703 -12.469 -10.266 1 97.19 126 PRO B O 1
ATOM 2937 N N . PHE B 1 127 ? 11.562 -10.266 -10.164 1 97.44 127 PHE B N 1
ATOM 2938 C CA . PHE B 1 127 ? 12.992 -10.117 -9.938 1 97.44 127 PHE B CA 1
ATOM 2939 C C . PHE B 1 127 ? 13.383 -10.648 -8.562 1 97.44 127 PHE B C 1
ATOM 2941 O O . PHE B 1 127 ? 14.469 -11.203 -8.391 1 97.44 127 PHE B O 1
ATOM 2948 N N . ALA B 1 128 ? 12.516 -10.414 -7.586 1 97.75 128 ALA B N 1
ATOM 2949 C CA . ALA B 1 128 ? 12.766 -10.992 -6.27 1 97.75 128 ALA B CA 1
ATOM 2950 C C . ALA B 1 128 ? 12.945 -12.508 -6.355 1 97.75 128 ALA B C 1
ATOM 2952 O O . ALA B 1 128 ? 13.859 -13.062 -5.75 1 97.75 128 ALA B O 1
ATOM 2953 N N . ILE B 1 129 ? 12.102 -13.117 -7.148 1 96.75 129 ILE B N 1
ATOM 2954 C CA . ILE B 1 129 ? 12.125 -14.562 -7.289 1 96.75 129 ILE B CA 1
ATOM 2955 C C . ILE B 1 129 ? 13.352 -14.984 -8.094 1 96.75 129 ILE B C 1
ATOM 2957 O O . ILE B 1 129 ? 14.047 -15.93 -7.719 1 96.75 129 ILE B O 1
ATOM 2961 N N . ILE B 1 130 ? 13.641 -14.266 -9.133 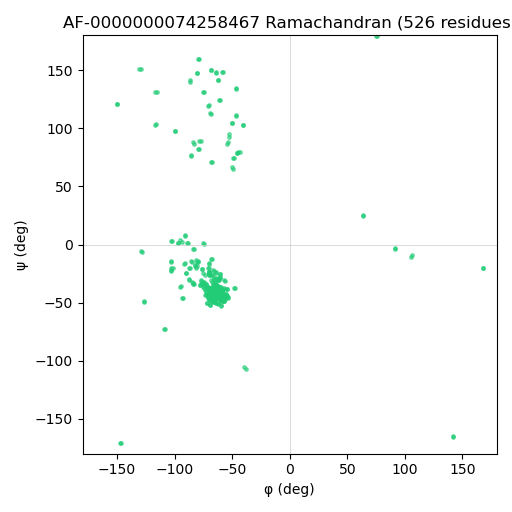1 95.94 130 ILE B N 1
ATOM 2962 C CA . ILE B 1 130 ? 14.758 -14.602 -10.016 1 95.94 130 ILE B CA 1
ATOM 2963 C C . ILE B 1 130 ? 16.078 -14.461 -9.25 1 95.94 130 ILE B C 1
ATOM 2965 O O . ILE B 1 130 ? 16.969 -15.305 -9.367 1 95.94 130 ILE B O 1
ATOM 2969 N N . TRP B 1 131 ? 16.188 -13.422 -8.414 1 96.81 131 TRP B N 1
ATOM 2970 C CA . TRP B 1 131 ? 17.453 -13.094 -7.746 1 96.81 131 TRP B CA 1
ATOM 2971 C C . TRP B 1 131 ? 17.625 -13.93 -6.484 1 96.81 131 TRP B C 1
ATOM 2973 O O . TRP B 1 131 ? 18.75 -14.305 -6.133 1 96.81 131 TRP B O 1
ATOM 2983 N N . PHE B 1 132 ? 16.484 -14.266 -5.789 1 97 132 PHE B N 1
ATOM 2984 C CA . PHE B 1 132 ? 16.641 -14.789 -4.441 1 97 132 PHE B CA 1
ATOM 2985 C C . PHE B 1 132 ? 15.883 -16.094 -4.27 1 97 132 PHE B C 1
ATOM 2987 O O . PHE B 1 132 ? 15.984 -16.75 -3.232 1 97 132 PHE B O 1
ATOM 2994 N N . GLY B 1 133 ? 15.109 -16.5 -5.258 1 95.38 133 GLY B N 1
ATOM 2995 C CA . GLY B 1 133 ? 14.25 -17.656 -5.09 1 95.38 133 GLY B CA 1
ATOM 2996 C C . GLY B 1 133 ? 13.023 -17.375 -4.246 1 95.38 133 GLY B C 1
ATOM 2997 O O . GLY B 1 133 ? 12.797 -16.234 -3.83 1 95.38 133 GLY B O 1
ATOM 2998 N N . LEU B 1 134 ? 12.219 -18.375 -4.074 1 94.38 134 LEU B N 1
ATOM 2999 C CA . LEU B 1 134 ? 11.016 -18.281 -3.262 1 94.38 134 LEU B CA 1
ATOM 3000 C C . LEU B 1 134 ? 11.32 -18.547 -1.793 1 94.38 134 LEU B C 1
ATOM 3002 O O . LEU B 1 134 ? 10.984 -19.609 -1.269 1 94.38 134 LEU B O 1
ATOM 3006 N N . ASP B 1 135 ? 11.922 -17.516 -1.163 1 96.44 135 ASP B N 1
ATOM 3007 C CA . ASP B 1 135 ? 12.367 -17.688 0.216 1 96.44 135 ASP B CA 1
ATOM 3008 C C . ASP B 1 135 ? 12.25 -16.375 0.998 1 96.44 135 ASP B C 1
ATOM 3010 O O . ASP B 1 135 ? 11.578 -15.445 0.554 1 96.44 135 ASP B O 1
ATOM 3014 N N . HIS B 1 136 ? 12.82 -16.422 2.205 1 98.25 136 HIS B N 1
ATOM 3015 C CA . HIS B 1 136 ? 12.766 -15.258 3.084 1 98.25 136 HIS B CA 1
ATOM 3016 C C . HIS B 1 136 ? 13.469 -14.055 2.461 1 98.25 136 HIS B C 1
ATOM 3018 O O . HIS B 1 136 ? 13.055 -12.914 2.658 1 98.25 136 HIS B O 1
ATOM 3024 N N . ALA B 1 137 ? 14.445 -14.305 1.688 1 98.38 137 ALA B N 1
ATOM 3025 C CA . ALA B 1 137 ? 15.234 -13.227 1.106 1 98.38 137 ALA B CA 1
ATOM 3026 C C . ALA B 1 137 ? 14.422 -12.445 0.08 1 98.38 137 ALA B C 1
ATOM 3028 O O . ALA B 1 137 ? 14.5 -11.211 0.026 1 98.38 137 ALA B O 1
ATOM 3029 N N . SER B 1 138 ? 13.695 -13.188 -0.78 1 98.31 138 SER B N 1
ATOM 3030 C CA . SER B 1 138 ? 12.859 -12.5 -1.762 1 98.31 138 SER B CA 1
ATOM 3031 C C . SER B 1 138 ? 11.789 -11.656 -1.083 1 98.31 138 SER B C 1
ATOM 3033 O O . SER B 1 138 ? 11.539 -10.523 -1.485 1 98.31 138 SER B O 1
ATOM 3035 N N . ALA B 1 139 ? 11.203 -12.203 -0.018 1 98.62 139 ALA B N 1
ATOM 3036 C CA . ALA B 1 139 ? 10.188 -11.469 0.727 1 98.62 139 ALA B CA 1
ATOM 3037 C C . ALA B 1 139 ? 10.797 -10.234 1.402 1 98.62 139 ALA B C 1
ATOM 3039 O O . ALA B 1 139 ? 10.211 -9.148 1.365 1 98.62 139 ALA B O 1
ATOM 3040 N N . ALA B 1 140 ? 11.93 -10.383 1.988 1 98.88 140 ALA B N 1
ATOM 3041 C CA . ALA B 1 140 ? 12.602 -9.273 2.658 1 98.88 140 ALA B CA 1
ATOM 3042 C C . ALA B 1 140 ? 12.961 -8.172 1.666 1 98.88 140 ALA B C 1
ATOM 3044 O O . ALA B 1 140 ? 12.875 -6.98 1.987 1 98.88 140 ALA B O 1
ATOM 3045 N N . PHE B 1 141 ? 13.406 -8.594 0.545 1 98.75 141 PHE B N 1
ATOM 3046 C CA . PHE B 1 141 ? 13.742 -7.648 -0.511 1 98.75 141 PHE B CA 1
ATOM 3047 C C . PHE B 1 141 ? 12.531 -6.785 -0.868 1 98.75 141 PHE B C 1
ATOM 3049 O O . PHE B 1 141 ? 12.641 -5.559 -0.935 1 98.75 141 PHE B O 1
ATOM 3056 N N . LEU B 1 142 ? 11.391 -7.391 -1.074 1 98.62 142 LEU B N 1
ATOM 3057 C CA . LEU B 1 142 ? 10.172 -6.668 -1.416 1 98.62 142 LEU B CA 1
ATOM 3058 C C . LEU B 1 142 ? 9.75 -5.738 -0.281 1 98.62 142 LEU B C 1
ATOM 3060 O O . LEU B 1 142 ? 9.383 -4.586 -0.52 1 98.62 142 LEU B O 1
ATOM 3064 N N . VAL B 1 143 ? 9.797 -6.203 0.928 1 98.75 143 VAL B N 1
ATOM 3065 C CA . VAL B 1 143 ? 9.484 -5.402 2.105 1 98.75 143 VAL B CA 1
ATOM 3066 C C . VAL B 1 143 ? 10.422 -4.195 2.176 1 98.75 143 VAL B C 1
ATOM 3068 O O . VAL B 1 143 ? 9.992 -3.086 2.498 1 98.75 143 VAL B O 1
ATOM 3071 N N . SER B 1 144 ? 11.68 -4.445 1.854 1 98.81 144 SER B N 1
ATOM 3072 C CA . SER B 1 144 ? 12.664 -3.363 1.924 1 98.81 144 SER B CA 1
ATOM 3073 C C . SER B 1 144 ? 12.344 -2.268 0.912 1 98.81 144 SER B C 1
ATOM 3075 O O . SER B 1 144 ? 12.594 -1.088 1.17 1 98.81 144 SER B O 1
ATOM 3077 N N . ILE B 1 145 ? 11.812 -2.613 -0.194 1 98.38 145 ILE B N 1
ATOM 3078 C CA . ILE B 1 145 ? 11.516 -1.633 -1.231 1 98.38 145 ILE B CA 1
ATOM 3079 C C . ILE B 1 145 ? 10.43 -0.679 -0.739 1 98.38 145 ILE B C 1
ATOM 3081 O O . ILE B 1 145 ? 10.57 0.542 -0.843 1 98.38 145 ILE B O 1
ATOM 3085 N N . VAL B 1 146 ? 9.367 -1.242 -0.201 1 97.56 146 VAL B N 1
ATOM 3086 C CA . VAL B 1 146 ? 8.281 -0.394 0.271 1 97.56 146 VAL B CA 1
ATOM 3087 C C . VAL B 1 146 ? 8.766 0.469 1.435 1 97.56 146 VAL B C 1
ATOM 3089 O O . VAL B 1 146 ? 8.477 1.667 1.486 1 97.56 146 VAL B O 1
ATOM 3092 N N . ALA B 1 147 ? 9.477 -0.123 2.301 1 98.5 147 ALA B N 1
ATOM 3093 C CA . ALA B 1 147 ? 10.008 0.605 3.451 1 98.5 147 ALA B CA 1
ATOM 3094 C C . ALA B 1 147 ? 10.977 1.7 3.006 1 98.5 147 ALA B C 1
ATOM 3096 O O . ALA B 1 147 ? 11 2.785 3.59 1 98.5 147 ALA B O 1
ATOM 3097 N N . PHE B 1 148 ? 11.766 1.431 2 1 98.62 148 PHE B N 1
ATOM 3098 C CA . PHE B 1 148 ? 12.734 2.389 1.477 1 98.62 148 PHE B CA 1
ATOM 3099 C C . PHE B 1 148 ? 12.031 3.654 0.997 1 98.62 148 PHE B C 1
ATOM 3101 O O . PHE B 1 148 ? 12.375 4.762 1.421 1 98.62 148 PHE B O 1
ATOM 3108 N N . TRP B 1 149 ? 11.094 3.473 0.201 1 97.62 149 TRP B N 1
ATOM 3109 C CA . TRP B 1 149 ? 10.477 4.633 -0.437 1 97.62 149 TRP B CA 1
ATOM 3110 C C . TRP B 1 149 ? 9.711 5.469 0.58 1 97.62 149 TRP B C 1
ATOM 3112 O O . TRP B 1 149 ? 9.789 6.699 0.567 1 97.62 149 TRP B O 1
ATOM 3122 N N . ILE B 1 150 ? 9.023 4.828 1.448 1 96.88 150 ILE B N 1
ATOM 3123 C CA . ILE B 1 150 ? 8.266 5.547 2.467 1 96.88 150 ILE B CA 1
ATOM 3124 C C . ILE B 1 150 ? 9.219 6.316 3.377 1 96.88 150 ILE B C 1
ATOM 3126 O O . ILE B 1 150 ? 9.016 7.504 3.637 1 96.88 150 ILE B O 1
ATOM 3130 N N . SER B 1 151 ? 10.227 5.66 3.766 1 97.69 151 SER B N 1
ATOM 3131 C CA . SER B 1 151 ? 11.211 6.285 4.645 1 97.69 151 SER B CA 1
ATOM 3132 C C . SER B 1 151 ? 11.969 7.395 3.926 1 97.69 151 SER B C 1
ATOM 3134 O O . SER B 1 151 ? 12.273 8.43 4.52 1 97.69 151 SER B O 1
ATOM 3136 N N . TYR B 1 152 ? 12.273 7.223 2.672 1 97.88 152 TYR B N 1
ATOM 3137 C CA . TYR B 1 152 ? 12.969 8.203 1.844 1 97.88 152 TYR B CA 1
ATOM 3138 C C . TYR B 1 152 ? 12.211 9.523 1.802 1 97.88 152 TYR B C 1
ATOM 3140 O O . TYR B 1 152 ? 12.766 10.578 2.109 1 97.88 152 TYR B O 1
ATOM 3148 N N . TYR B 1 153 ? 10.992 9.469 1.564 1 95.06 153 TYR B N 1
ATOM 3149 C CA . TYR B 1 153 ? 10.234 10.688 1.343 1 95.06 153 TYR B CA 1
ATOM 3150 C C . TYR B 1 153 ? 9.922 11.383 2.664 1 95.06 153 TYR B C 1
ATOM 3152 O O . TYR B 1 153 ? 9.875 12.617 2.73 1 95.06 153 TYR B O 1
ATOM 3160 N N . ASN B 1 154 ? 9.695 10.586 3.695 1 95.81 154 ASN B N 1
ATOM 3161 C CA . ASN B 1 154 ? 9.484 11.203 5 1 95.81 154 ASN B CA 1
ATOM 3162 C C . ASN B 1 154 ? 10.758 11.883 5.508 1 95.81 154 ASN B C 1
ATOM 3164 O O . ASN B 1 154 ? 10.695 12.977 6.074 1 95.81 154 ASN B O 1
ATOM 3168 N N . ALA B 1 155 ? 11.836 11.219 5.23 1 96.31 155 ALA B N 1
ATOM 3169 C CA . ALA B 1 155 ? 13.117 11.797 5.641 1 96.31 155 ALA B CA 1
ATOM 3170 C C . ALA B 1 155 ? 13.422 13.062 4.844 1 96.31 155 ALA B C 1
ATOM 3172 O O . ALA B 1 155 ? 13.828 14.078 5.414 1 96.31 155 ALA B O 1
ATOM 3173 N N . GLU B 1 156 ? 13.289 12.961 3.564 1 95.56 156 GLU B N 1
ATOM 3174 C CA . GLU B 1 156 ? 13.523 14.125 2.707 1 95.56 156 GLU B CA 1
ATOM 3175 C C . GLU B 1 156 ? 12.641 15.297 3.123 1 95.56 156 GLU B C 1
ATOM 3177 O O . GLU B 1 156 ? 13.125 16.422 3.27 1 95.56 156 GLU B O 1
ATOM 3182 N N . GLY B 1 157 ? 11.391 15.023 3.332 1 93.44 157 GLY B N 1
ATOM 3183 C CA . GLY B 1 157 ? 10.469 16.062 3.775 1 93.44 157 GLY B CA 1
ATOM 3184 C C . GLY B 1 157 ? 10.828 16.625 5.137 1 93.44 157 GLY B C 1
ATOM 3185 O O . GLY B 1 157 ? 10.719 17.844 5.355 1 93.44 157 GLY B O 1
ATOM 3186 N N . GLY B 1 158 ? 11.172 15.781 6.023 1 91.69 158 GLY B N 1
ATOM 3187 C CA . GLY B 1 158 ? 11.578 16.219 7.348 1 91.69 158 GLY B CA 1
ATOM 3188 C C . GLY B 1 158 ? 12.773 17.156 7.332 1 91.69 158 GLY B C 1
ATOM 3189 O O . GLY B 1 158 ? 12.812 18.125 8.078 1 91.69 158 GLY B O 1
ATOM 3190 N N . VAL B 1 159 ? 13.68 16.859 6.527 1 91.62 159 VAL B N 1
ATOM 3191 C CA . VAL B 1 159 ? 14.883 17.688 6.414 1 91.62 159 VAL B CA 1
ATOM 3192 C C . VAL B 1 159 ? 14.531 19.016 5.77 1 91.62 159 VAL B C 1
ATOM 3194 O O . VAL B 1 159 ? 14.977 20.078 6.23 1 91.62 159 VAL B O 1
ATOM 3197 N N . HIS B 1 160 ? 13.727 18.984 4.727 1 90.06 160 HIS B N 1
ATOM 3198 C CA . HIS B 1 160 ? 13.312 20.203 4.039 1 90.06 160 HIS B CA 1
ATOM 3199 C C . HIS B 1 160 ? 12.492 21.094 4.953 1 90.06 160 HIS B C 1
ATOM 3201 O O . HIS B 1 160 ? 12.461 22.312 4.773 1 90.06 160 HIS B O 1
ATOM 3207 N N . GLY B 1 161 ? 11.914 20.484 5.883 1 86.88 161 GLY B N 1
ATOM 3208 C CA . GLY B 1 161 ? 11.031 21.219 6.766 1 86.88 161 GLY B CA 1
ATOM 3209 C C . GLY B 1 161 ? 11.773 21.922 7.891 1 86.88 161 GLY B C 1
ATOM 3210 O O . GLY B 1 161 ? 11.18 22.719 8.625 1 86.88 161 GLY B O 1
ATOM 3211 N N . ILE B 1 162 ? 13.016 21.719 7.949 1 85.19 162 ILE B N 1
ATOM 3212 C CA . ILE B 1 162 ? 13.789 22.344 9.023 1 85.19 162 ILE B CA 1
ATOM 3213 C C . ILE B 1 162 ? 13.977 23.828 8.734 1 85.19 162 ILE B C 1
ATOM 3215 O O . ILE B 1 162 ? 14.32 24.219 7.617 1 85.19 162 ILE B O 1
ATOM 3219 N N . ASP B 1 163 ? 13.711 24.625 9.703 1 78.62 163 ASP B N 1
ATOM 3220 C CA . ASP B 1 163 ? 13.836 26.078 9.625 1 78.62 163 ASP B CA 1
ATOM 3221 C C . ASP B 1 163 ? 15.281 26.5 9.336 1 78.62 163 ASP B C 1
ATOM 3223 O O . ASP B 1 163 ? 16.188 26.172 10.109 1 78.62 163 ASP B O 1
ATOM 3227 N N . PRO B 1 164 ? 15.383 27.219 8.336 1 79.88 164 PRO B N 1
ATOM 3228 C CA . PRO B 1 164 ? 16.734 27.672 8.008 1 79.88 164 PRO B CA 1
ATOM 3229 C C . PRO B 1 164 ? 17.359 28.5 9.125 1 79.88 164 PRO B C 1
ATOM 3231 O O . PRO B 1 164 ? 18.578 28.531 9.266 1 79.88 164 PRO B O 1
ATOM 3234 N N . GLU B 1 165 ? 16.547 29.078 9.867 1 76.81 165 GLU B N 1
ATOM 3235 C CA . GLU B 1 165 ? 17.047 29.891 10.969 1 76.81 165 GLU B CA 1
ATOM 3236 C C . GLU B 1 165 ? 17.75 29.031 12.016 1 76.81 165 GLU B C 1
ATOM 3238 O O . GLU B 1 165 ? 18.734 29.469 12.625 1 76.81 165 GLU B O 1
ATOM 3243 N N . LEU B 1 166 ? 17.25 27.859 12.195 1 75.44 166 LEU B N 1
ATOM 3244 C CA . LEU B 1 166 ? 17.875 26.938 13.148 1 75.44 166 LEU B CA 1
ATOM 3245 C C . LEU B 1 166 ? 19.25 26.5 12.672 1 75.44 166 LEU B C 1
ATOM 3247 O O . LEU B 1 166 ? 20.172 26.312 13.477 1 75.44 166 LEU B O 1
ATOM 3251 N N . LEU B 1 167 ? 19.375 26.422 11.438 1 75.5 167 LEU B N 1
ATOM 3252 C CA . LEU B 1 167 ? 20.656 26.031 10.867 1 75.5 167 LEU B CA 1
ATOM 3253 C C . LEU B 1 167 ? 21.688 27.156 10.984 1 75.5 167 LEU B C 1
ATOM 3255 O O . LEU B 1 167 ? 22.859 26.906 11.273 1 75.5 167 LEU B O 1
ATOM 3259 N N . GLU B 1 168 ? 21.219 28.312 10.859 1 76.06 168 GLU B N 1
ATOM 3260 C CA . GLU B 1 168 ? 22.094 29.469 10.984 1 76.06 168 GLU B CA 1
ATOM 3261 C C . GLU B 1 168 ? 22.594 29.641 12.414 1 76.06 168 GLU B C 1
ATOM 3263 O O . GLU B 1 168 ? 23.766 29.969 12.633 1 76.06 168 GLU B O 1
ATOM 3268 N N . VAL B 1 169 ? 21.703 29.344 13.234 1 72.44 169 VAL B N 1
ATOM 3269 C CA . VAL B 1 169 ? 22.062 29.453 14.641 1 72.44 169 VAL B CA 1
ATOM 3270 C C . VAL B 1 169 ? 23.094 28.391 14.992 1 72.44 169 VAL B C 1
ATOM 3272 O O . VAL B 1 169 ? 24.078 28.688 15.695 1 72.44 169 VAL B O 1
ATOM 3275 N N . ALA B 1 170 ? 22.922 27.25 14.477 1 72.31 170 ALA B N 1
ATOM 3276 C CA . ALA B 1 170 ? 23.859 26.156 14.766 1 72.31 170 ALA B CA 1
ATOM 3277 C C . ALA B 1 170 ? 25.234 26.453 14.203 1 72.31 170 ALA B C 1
ATOM 3279 O O . ALA B 1 170 ? 26.25 26.188 14.844 1 72.31 170 ALA B O 1
ATOM 3280 N N . ARG B 1 171 ? 25.219 27.062 13.086 1 73.19 171 ARG B N 1
ATOM 3281 C CA . ARG B 1 171 ? 26.484 27.438 12.477 1 73.19 171 ARG B CA 1
ATOM 3282 C C . ARG B 1 171 ? 27.188 28.531 13.289 1 73.19 171 ARG B C 1
ATOM 3284 O O . ARG B 1 171 ? 28.422 28.5 13.43 1 73.19 171 ARG B O 1
ATOM 3291 N N . SER B 1 172 ? 26.375 29.359 13.75 1 76.06 172 SER B N 1
ATOM 3292 C CA . SER B 1 172 ? 26.922 30.438 14.555 1 76.06 172 SER B CA 1
ATOM 3293 C C . SER B 1 172 ? 27.5 29.906 15.867 1 76.06 172 SER B C 1
ATOM 3295 O O . SER B 1 172 ? 28.406 30.516 16.438 1 76.06 172 SER B O 1
ATOM 3297 N N . LEU B 1 173 ? 27 28.812 16.312 1 74.88 173 LEU B N 1
ATOM 3298 C CA . LEU B 1 173 ? 27.438 28.234 17.578 1 74.88 173 LEU B CA 1
ATOM 3299 C C . LEU B 1 173 ? 28.594 27.266 17.344 1 74.88 173 LEU B C 1
ATOM 3301 O O . LEU B 1 173 ? 29.047 26.594 18.281 1 74.88 173 LEU B O 1
ATOM 3305 N N . GLY B 1 174 ? 29.078 27.25 16.094 1 71.5 174 GLY B N 1
ATOM 3306 C CA . GLY B 1 174 ? 30.328 26.547 15.859 1 71.5 174 GLY B CA 1
ATOM 3307 C C . GLY B 1 174 ? 30.125 25.219 15.141 1 71.5 174 GLY B C 1
ATOM 3308 O O . GLY B 1 174 ? 31.078 24.469 14.945 1 71.5 174 GLY B O 1
ATOM 3309 N N . THR B 1 175 ? 28.938 24.875 15.039 1 67.25 175 THR B N 1
ATOM 3310 C CA . THR B 1 175 ? 28.75 23.641 14.281 1 67.25 175 THR B CA 1
ATOM 3311 C C . THR B 1 175 ? 28.844 23.906 12.781 1 67.25 175 THR B C 1
ATOM 3313 O O . THR B 1 175 ? 27.875 24.328 12.156 1 67.25 175 THR B O 1
ATOM 3316 N N . ASN B 1 176 ? 30.078 23.828 12.234 1 66.94 176 ASN B N 1
ATOM 3317 C CA . ASN B 1 176 ? 30.266 24.312 10.875 1 66.94 176 ASN B CA 1
ATOM 3318 C C . ASN B 1 176 ? 30.359 23.156 9.875 1 66.94 176 ASN B C 1
ATOM 3320 O O . ASN B 1 176 ? 30.219 23.359 8.672 1 66.94 176 ASN B O 1
ATOM 3324 N N . SER B 1 177 ? 30.547 22.016 10.492 1 72.5 177 SER B N 1
ATOM 3325 C CA . SER B 1 177 ? 30.688 20.938 9.523 1 72.5 177 SER B CA 1
ATOM 3326 C C . SER B 1 177 ? 29.344 20.359 9.125 1 72.5 177 SER B C 1
ATOM 3328 O O . SER B 1 177 ? 28.406 20.359 9.93 1 72.5 177 SER B O 1
ATOM 3330 N N . GLY B 1 178 ? 29.203 20.047 7.816 1 73.69 178 GLY B N 1
ATOM 3331 C CA . GLY B 1 178 ? 28 19.422 7.301 1 73.69 178 GLY B CA 1
ATOM 3332 C C . GLY B 1 178 ? 27.547 18.234 8.133 1 73.69 178 GLY B C 1
ATOM 3333 O O . GLY B 1 178 ? 26.344 18.109 8.438 1 73.69 178 GLY B O 1
ATOM 3334 N N . GLN B 1 179 ? 28.484 17.547 8.57 1 76.31 179 GLN B N 1
ATOM 3335 C CA . GLN B 1 179 ? 28.172 16.359 9.359 1 76.31 179 GLN B CA 1
ATOM 3336 C C . GLN B 1 179 ? 27.656 16.734 10.742 1 76.31 179 GLN B C 1
ATOM 3338 O O . GLN B 1 179 ? 26.75 16.094 11.273 1 76.31 179 GLN B O 1
ATOM 3343 N N . GLY B 1 180 ? 28.312 17.766 11.281 1 77.38 180 GLY B N 1
ATOM 3344 C CA . GLY B 1 180 ? 27.875 18.234 12.586 1 77.38 180 GLY B CA 1
ATOM 3345 C C . GLY B 1 180 ? 26.453 18.797 12.57 1 77.38 180 GLY B C 1
ATOM 3346 O O . GLY B 1 180 ? 25.672 18.516 13.484 1 77.38 180 GLY B O 1
ATOM 3347 N N . LEU B 1 181 ? 26.188 19.469 11.562 1 77.25 181 LEU B N 1
ATOM 3348 C CA . LEU B 1 181 ? 24.859 20.078 11.445 1 77.25 181 LEU B CA 1
ATOM 3349 C C . LEU B 1 181 ? 23.797 19 11.234 1 77.25 181 LEU B C 1
ATOM 3351 O O . LEU B 1 181 ? 22.703 19.094 11.805 1 77.25 181 LEU B O 1
ATOM 3355 N N . ILE B 1 182 ? 24.172 18.047 10.461 1 76.56 182 ILE B N 1
ATOM 3356 C CA . ILE B 1 182 ? 23.234 16.953 10.195 1 76.56 182 ILE B CA 1
ATOM 3357 C C . ILE B 1 182 ? 22.922 16.219 11.5 1 76.56 182 ILE B C 1
ATOM 3359 O O . ILE B 1 182 ? 21.766 15.992 11.828 1 76.56 182 ILE B O 1
ATOM 3363 N N . ARG B 1 183 ? 23.875 15.938 12.227 1 79.69 183 ARG B N 1
ATOM 3364 C CA . ARG B 1 183 ? 23.719 15.117 13.43 1 79.69 183 ARG B CA 1
ATOM 3365 C C . ARG B 1 183 ? 23.078 15.914 14.555 1 79.69 183 ARG B C 1
ATOM 3367 O O . ARG B 1 183 ? 22.281 15.367 15.328 1 79.69 183 ARG B O 1
ATOM 3374 N N . ARG B 1 184 ? 23.344 17.203 14.602 1 78.69 184 ARG B N 1
ATOM 3375 C CA . ARG B 1 184 ? 22.953 17.969 15.781 1 78.69 184 ARG B CA 1
ATOM 3376 C C . ARG B 1 184 ? 21.688 18.766 15.523 1 78.69 184 ARG B C 1
ATOM 3378 O O . ARG B 1 184 ? 20.969 19.141 16.453 1 78.69 184 ARG B O 1
ATOM 3385 N N . VAL B 1 185 ? 21.438 18.953 14.312 1 78.88 185 VAL B N 1
ATOM 3386 C CA . VAL B 1 185 ? 20.297 19.828 14.055 1 78.88 185 VAL B CA 1
ATOM 3387 C C . VAL B 1 185 ? 19.312 19.141 13.125 1 78.88 185 VAL B C 1
ATOM 3389 O O . VAL B 1 185 ? 18.141 18.969 13.461 1 78.88 185 VAL B O 1
ATOM 3392 N N . VAL B 1 186 ? 19.812 18.625 12.086 1 82.62 186 VAL B N 1
ATOM 3393 C CA . VAL B 1 186 ? 18.953 18.125 11.023 1 82.62 186 VAL B CA 1
ATOM 3394 C C . VAL B 1 186 ? 18.25 16.844 11.477 1 82.62 186 VAL B C 1
ATOM 3396 O O . VAL B 1 186 ? 17.031 16.75 11.422 1 82.62 186 VAL B O 1
ATOM 3399 N N . LEU B 1 187 ? 19.031 15.93 11.984 1 85.06 187 LEU B N 1
ATOM 3400 C CA . LEU B 1 187 ? 18.469 14.633 12.344 1 85.06 187 LEU B CA 1
ATOM 3401 C C . LEU B 1 187 ? 17.516 14.766 13.523 1 85.06 187 LEU B C 1
ATOM 3403 O O . LEU B 1 187 ? 16.391 14.266 13.469 1 85.06 187 LEU B O 1
ATOM 3407 N N . PRO B 1 188 ? 17.938 15.492 14.508 1 82.62 188 PRO B N 1
ATOM 3408 C CA . PRO B 1 188 ? 17 15.688 15.609 1 82.62 188 PRO B CA 1
ATOM 3409 C C . PRO B 1 188 ? 15.75 16.453 15.188 1 82.62 188 PRO B C 1
ATOM 3411 O O . PRO B 1 188 ? 14.648 16.172 15.68 1 82.62 188 PRO B O 1
ATOM 3414 N N . GLY B 1 189 ? 15.914 17.391 14.344 1 83.56 189 GLY B N 1
ATOM 3415 C CA . GLY B 1 189 ? 14.781 18.172 13.859 1 83.56 189 GLY B CA 1
ATOM 3416 C C . GLY B 1 189 ? 13.844 17.375 12.977 1 83.56 189 GLY B C 1
ATOM 3417 O O . GLY B 1 189 ? 12.648 17.656 12.914 1 83.56 189 GLY B O 1
ATOM 3418 N N . ALA B 1 190 ? 14.398 16.344 12.336 1 89.56 190 ALA B N 1
ATOM 3419 C CA . ALA B 1 190 ? 13.617 15.547 11.398 1 89.56 190 ALA B CA 1
ATOM 3420 C C . ALA B 1 190 ? 13.086 14.289 12.062 1 89.56 190 ALA B C 1
ATOM 3422 O O . ALA B 1 190 ? 12.359 13.508 11.445 1 89.56 190 ALA B O 1
ATOM 3423 N N . LEU B 1 191 ? 13.352 14.086 13.312 1 89.25 191 LEU B N 1
ATOM 3424 C CA . LEU B 1 191 ? 13.055 12.844 14.016 1 89.25 191 LEU B CA 1
ATOM 3425 C C . LEU B 1 191 ? 11.562 12.531 13.977 1 89.25 191 LEU B C 1
ATOM 3427 O O . LEU B 1 191 ? 11.172 11.391 13.727 1 89.25 191 LEU B O 1
ATOM 3431 N N . PRO B 1 192 ? 10.695 13.547 14.195 1 88.25 192 PRO B N 1
ATOM 3432 C CA . PRO B 1 192 ? 9.266 13.242 14.117 1 88.25 192 PRO B CA 1
ATOM 3433 C C . PRO B 1 192 ? 8.852 12.688 12.758 1 88.25 192 PRO B C 1
ATOM 3435 O O . PRO B 1 192 ? 8.086 11.727 12.68 1 88.25 192 PRO B O 1
ATOM 3438 N N . ASP B 1 193 ? 9.43 13.227 11.727 1 91.69 193 ASP B N 1
ATOM 3439 C CA . ASP B 1 193 ? 9.117 12.766 10.383 1 91.69 193 ASP B CA 1
ATOM 3440 C C . ASP B 1 193 ? 9.719 11.383 10.125 1 91.69 193 ASP B C 1
ATOM 3442 O O . ASP B 1 193 ? 9.141 10.57 9.398 1 91.69 193 ASP B O 1
ATOM 3446 N N . LEU B 1 194 ? 10.883 11.203 10.68 1 94.19 194 LEU B N 1
ATOM 3447 C CA . LEU B 1 194 ? 11.508 9.891 10.531 1 94.19 194 LEU B CA 1
ATOM 3448 C C . LEU B 1 194 ? 10.672 8.812 11.203 1 94.19 194 LEU B C 1
ATOM 3450 O O . LEU B 1 194 ? 10.492 7.719 10.656 1 94.19 194 LEU B O 1
ATOM 3454 N N . PHE B 1 195 ? 10.148 9.094 12.367 1 92.62 195 PHE B N 1
ATOM 3455 C CA . PHE B 1 195 ? 9.312 8.133 13.086 1 92.62 195 PHE B CA 1
ATOM 3456 C C . PHE B 1 195 ? 7.992 7.922 12.359 1 92.62 195 PHE B C 1
ATOM 3458 O O . PHE B 1 195 ? 7.492 6.797 12.281 1 92.62 195 PHE B O 1
ATOM 3465 N N . THR B 1 196 ? 7.453 9.016 11.875 1 91.88 196 THR B N 1
ATOM 3466 C CA . THR B 1 196 ? 6.23 8.898 11.094 1 91.88 196 THR B CA 1
ATOM 3467 C C . THR B 1 196 ? 6.449 7.996 9.883 1 91.88 196 THR B C 1
ATOM 3469 O O . THR B 1 196 ? 5.617 7.137 9.578 1 91.88 196 THR B O 1
ATOM 3472 N N . GLY B 1 197 ? 7.566 8.211 9.234 1 95.12 197 GLY B N 1
ATOM 3473 C CA . GLY B 1 197 ? 7.918 7.363 8.102 1 95.12 197 GLY B CA 1
ATOM 3474 C C . GLY B 1 197 ? 8.102 5.906 8.477 1 95.12 197 GLY B C 1
ATOM 3475 O O . GLY B 1 197 ? 7.605 5.012 7.785 1 95.12 197 GLY B O 1
ATOM 3476 N N . PHE B 1 198 ? 8.75 5.707 9.586 1 96.38 198 PHE B N 1
ATOM 3477 C CA . PHE B 1 198 ? 9 4.336 10.023 1 96.38 198 PHE B CA 1
ATOM 3478 C C . PHE B 1 198 ? 7.691 3.646 10.406 1 96.38 198 PHE B C 1
ATOM 3480 O O . PHE B 1 198 ? 7.48 2.479 10.062 1 96.38 198 PHE B O 1
ATOM 3487 N N . ARG B 1 199 ? 6.867 4.309 11.109 1 95 199 ARG B N 1
ATOM 3488 C CA . ARG B 1 199 ? 5.578 3.752 11.508 1 95 199 ARG B CA 1
ATOM 3489 C C . ARG B 1 199 ? 4.723 3.418 10.297 1 95 199 ARG B C 1
ATOM 3491 O O . ARG B 1 199 ? 4.137 2.338 10.219 1 95 199 ARG B O 1
ATOM 3498 N N . THR B 1 200 ? 4.719 4.305 9.359 1 94.12 200 THR B N 1
ATOM 3499 C CA . THR B 1 200 ? 3.967 4.086 8.125 1 94.12 200 THR B CA 1
ATOM 3500 C C . THR B 1 200 ? 4.523 2.893 7.355 1 94.12 200 THR B C 1
ATOM 3502 O O . THR B 1 200 ? 3.766 2.053 6.867 1 94.12 200 THR B O 1
ATOM 3505 N N . ALA B 1 201 ? 5.797 2.869 7.277 1 97.25 201 ALA B N 1
ATOM 3506 C CA . ALA B 1 201 ? 6.449 1.756 6.59 1 97.25 201 ALA B CA 1
ATOM 3507 C C . ALA B 1 201 ? 6.141 0.431 7.281 1 97.25 201 ALA B C 1
ATOM 3509 O O . ALA B 1 201 ? 5.879 -0.576 6.621 1 97.25 201 ALA B O 1
ATOM 3510 N N . ALA B 1 202 ? 6.195 0.482 8.602 1 97.19 202 ALA B N 1
ATOM 3511 C CA . ALA B 1 202 ? 5.934 -0.729 9.375 1 97.19 202 ALA B CA 1
ATOM 3512 C C . ALA B 1 202 ? 4.527 -1.258 9.117 1 97.19 202 ALA B C 1
ATOM 3514 O O . ALA B 1 202 ? 4.32 -2.471 9.023 1 97.19 202 ALA B O 1
ATOM 3515 N N . GLY B 1 203 ? 3.621 -0.393 9.023 1 94.44 203 GLY B N 1
ATOM 3516 C CA . GLY B 1 203 ? 2.254 -0.787 8.727 1 94.44 203 GLY B CA 1
ATOM 3517 C C . GLY B 1 203 ? 2.076 -1.296 7.309 1 94.44 203 GLY B C 1
ATOM 3518 O O . GLY B 1 203 ? 1.518 -2.375 7.098 1 94.44 203 GLY B O 1
ATOM 3519 N N . GLN B 1 204 ? 2.611 -0.568 6.324 1 94.12 204 GLN B N 1
ATOM 3520 C CA . GLN B 1 204 ? 2.432 -0.891 4.91 1 94.12 204 GLN B CA 1
ATOM 3521 C C . GLN B 1 204 ? 3.205 -2.152 4.531 1 94.12 204 GLN B C 1
ATOM 3523 O O . GLN B 1 204 ? 2.82 -2.867 3.605 1 94.12 204 GLN B O 1
ATOM 3528 N N . ALA B 1 205 ? 4.203 -2.406 5.246 1 97.44 205 ALA B N 1
ATOM 3529 C CA . ALA B 1 205 ? 5.043 -3.568 4.965 1 97.44 205 ALA B CA 1
ATOM 3530 C C . ALA B 1 205 ? 4.254 -4.863 5.121 1 97.44 205 ALA B C 1
ATOM 3532 O O . ALA B 1 205 ? 4.539 -5.855 4.445 1 97.44 205 ALA B O 1
ATOM 3533 N N . TRP B 1 206 ? 3.277 -4.887 5.969 1 96.62 206 TRP B N 1
ATOM 3534 C CA . TRP B 1 206 ? 2.49 -6.102 6.168 1 96.62 206 TRP B CA 1
ATOM 3535 C C . TRP B 1 206 ? 1.728 -6.469 4.898 1 96.62 206 TRP B C 1
ATOM 3537 O O . TRP B 1 206 ? 1.527 -7.648 4.609 1 96.62 206 TRP B O 1
ATOM 3547 N N . MET B 1 207 ? 1.276 -5.496 4.152 1 95.12 207 MET B N 1
ATOM 3548 C CA . MET B 1 207 ? 0.619 -5.762 2.877 1 95.12 207 MET B CA 1
ATOM 3549 C C . MET B 1 207 ? 1.572 -6.449 1.906 1 95.12 207 MET B C 1
ATOM 3551 O O . MET B 1 207 ? 1.188 -7.398 1.219 1 95.12 207 MET B O 1
ATOM 3555 N N . VAL B 1 208 ? 2.779 -5.988 1.896 1 97.12 208 VAL B N 1
ATOM 3556 C CA . VAL B 1 208 ? 3.787 -6.539 0.997 1 97.12 208 VAL B CA 1
ATOM 3557 C C . VAL B 1 208 ? 4.176 -7.945 1.453 1 97.12 208 VAL B C 1
ATOM 3559 O O . VAL B 1 208 ? 4.402 -8.828 0.627 1 97.12 208 VAL B O 1
ATOM 3562 N N . VAL B 1 209 ? 4.227 -8.148 2.754 1 97.75 209 VAL B N 1
ATOM 3563 C CA . VAL B 1 209 ? 4.516 -9.469 3.311 1 97.75 209 VAL B CA 1
ATOM 3564 C C . VAL B 1 209 ? 3.459 -10.469 2.85 1 97.75 209 VAL B C 1
ATOM 3566 O O . VAL B 1 209 ? 3.791 -11.555 2.381 1 97.75 209 VAL B O 1
ATOM 3569 N N . VAL B 1 210 ? 2.242 -10.07 2.977 1 97 210 VAL B N 1
ATOM 3570 C CA . VAL B 1 210 ? 1.15 -10.945 2.566 1 97 210 VAL B CA 1
ATOM 3571 C C . VAL B 1 210 ? 1.292 -11.289 1.085 1 97 210 VAL B C 1
ATOM 3573 O O . VAL B 1 210 ? 1.19 -12.453 0.698 1 97 210 VAL B O 1
ATOM 3576 N N . ALA B 1 211 ? 1.564 -10.305 0.281 1 96.5 211 ALA B N 1
ATOM 3577 C CA . ALA B 1 211 ? 1.705 -10.516 -1.157 1 96.5 211 ALA B CA 1
ATOM 3578 C C . ALA B 1 211 ? 2.846 -11.484 -1.456 1 96.5 211 ALA B C 1
ATOM 3580 O O . ALA B 1 211 ? 2.684 -12.422 -2.24 1 96.5 211 ALA B O 1
ATOM 3581 N N . ALA B 1 212 ? 3.965 -11.273 -0.833 1 97.31 212 ALA B N 1
ATOM 3582 C CA . ALA B 1 212 ? 5.137 -12.117 -1.044 1 97.31 212 ALA B CA 1
ATOM 3583 C C . ALA B 1 212 ? 4.852 -13.562 -0.642 1 97.31 212 ALA B C 1
ATOM 3585 O O . ALA B 1 212 ? 5.281 -14.5 -1.318 1 97.31 212 ALA B O 1
ATOM 3586 N N . GLU B 1 213 ? 4.152 -13.711 0.402 1 97.88 213 GLU B N 1
ATOM 3587 C CA . GLU B 1 213 ? 3.881 -15.039 0.94 1 97.88 213 GLU B CA 1
ATOM 3588 C C . GLU B 1 213 ? 2.803 -15.75 0.13 1 97.88 213 GLU B C 1
ATOM 3590 O O . GLU B 1 213 ? 2.814 -16.984 0.018 1 97.88 213 GLU B O 1
ATOM 3595 N N . LEU B 1 214 ? 1.881 -15.031 -0.442 1 96.06 214 LEU B N 1
ATOM 3596 C CA . LEU B 1 214 ? 0.88 -15.625 -1.322 1 96.06 214 LEU B CA 1
ATOM 3597 C C . LEU B 1 214 ? 1.533 -16.219 -2.566 1 96.06 214 LEU B C 1
ATOM 3599 O O . LEU B 1 214 ? 1.036 -17.203 -3.127 1 96.06 214 LEU B O 1
ATOM 3603 N N . ILE B 1 215 ? 2.619 -15.617 -2.916 1 92.88 215 ILE B N 1
ATOM 3604 C CA . ILE B 1 215 ? 3.273 -16.047 -4.145 1 92.88 215 ILE B CA 1
ATOM 3605 C C . ILE B 1 215 ? 4.234 -17.188 -3.842 1 92.88 215 ILE B C 1
ATOM 3607 O O . ILE B 1 215 ? 4.5 -18.031 -4.703 1 92.88 215 ILE B O 1
ATOM 3611 N N . GLY B 1 216 ? 4.812 -17.172 -2.555 1 92.19 216 GLY B N 1
ATOM 3612 C CA . GLY B 1 216 ? 5.598 -18.375 -2.355 1 92.19 216 GLY B CA 1
ATOM 3613 C C . GLY B 1 216 ? 6.484 -18.312 -1.126 1 92.19 216 GLY B C 1
ATOM 3614 O O . GLY B 1 216 ? 6.953 -19.344 -0.64 1 92.19 216 GLY B O 1
ATOM 3615 N N . ALA B 1 217 ? 6.789 -17.203 -0.625 1 96.62 217 ALA B N 1
ATOM 3616 C CA . ALA B 1 217 ? 7.594 -17.125 0.589 1 96.62 217 ALA B CA 1
ATOM 3617 C C . ALA B 1 217 ? 6.871 -17.75 1.773 1 96.62 217 ALA B C 1
ATOM 3619 O O . ALA B 1 217 ? 5.645 -17.703 1.854 1 96.62 217 ALA B O 1
ATOM 3620 N N . PRO B 1 218 ? 7.652 -18.312 2.648 1 97.75 218 PRO B N 1
ATOM 3621 C CA . PRO B 1 218 ? 7.023 -18.938 3.811 1 97.75 218 PRO B CA 1
ATOM 3622 C C . PRO B 1 218 ? 6.383 -17.922 4.758 1 97.75 218 PRO B C 1
ATOM 3624 O O . PRO B 1 218 ? 6.871 -16.797 4.891 1 97.75 218 PRO B O 1
ATOM 3627 N N . GLY B 1 219 ? 5.293 -18.359 5.469 1 98.5 219 GLY B N 1
ATOM 3628 C CA . GLY B 1 219 ? 4.672 -17.516 6.473 1 98.5 219 GLY B CA 1
ATOM 3629 C C . GLY B 1 219 ? 3.158 -17.625 6.492 1 98.5 219 GLY B C 1
ATOM 3630 O O . GLY B 1 219 ? 2.592 -18.594 5.984 1 98.5 219 GLY B O 1
ATOM 3631 N N . ILE B 1 220 ? 2.545 -16.75 7.094 1 98.5 220 ILE B N 1
ATOM 3632 C CA . ILE B 1 220 ? 1.103 -16.719 7.309 1 98.5 220 ILE B CA 1
ATOM 3633 C C . ILE B 1 220 ? 0.382 -16.672 5.965 1 98.5 220 ILE B C 1
ATOM 3635 O O . ILE B 1 220 ? -0.604 -17.375 5.758 1 98.5 220 ILE B O 1
ATOM 3639 N N . GLY B 1 221 ? 0.888 -15.852 5.078 1 97.81 221 GLY B N 1
ATOM 3640 C CA . GLY B 1 221 ? 0.266 -15.711 3.771 1 97.81 221 GLY B CA 1
ATOM 3641 C C . GLY B 1 221 ? 0.265 -17 2.975 1 97.81 221 GLY B C 1
ATOM 3642 O O . GLY B 1 221 ? -0.712 -17.312 2.291 1 97.81 221 GLY B O 1
ATOM 3643 N N . ARG B 1 222 ? 1.321 -17.734 3.025 1 97.25 222 ARG B N 1
ATOM 3644 C CA . ARG B 1 222 ? 1.379 -19.016 2.334 1 97.25 222 ARG B CA 1
ATOM 3645 C C . ARG B 1 222 ? 0.363 -20 2.912 1 97.25 222 ARG B C 1
ATOM 3647 O O . ARG B 1 222 ? -0.292 -20.734 2.17 1 97.25 222 ARG B O 1
ATOM 3654 N N . HIS B 1 223 ? 0.345 -20 4.207 1 97.44 223 HIS B N 1
ATOM 3655 C CA . HIS B 1 223 ? -0.631 -20.844 4.875 1 97.44 223 HIS B CA 1
ATOM 3656 C C . HIS B 1 223 ? -2.055 -20.484 4.469 1 97.44 223 HIS B C 1
ATOM 3658 O O . HIS B 1 223 ? -2.879 -21.359 4.215 1 97.44 223 HIS B O 1
ATOM 3664 N N . LEU B 1 224 ? -2.273 -19.188 4.426 1 96.5 224 LEU B N 1
ATOM 3665 C CA . LEU B 1 224 ? -3.549 -18.656 3.959 1 96.5 224 LEU B CA 1
ATOM 3666 C C . LEU B 1 224 ? -3.846 -19.125 2.537 1 96.5 224 LEU B C 1
ATOM 3668 O O . LEU B 1 224 ? -4.965 -19.547 2.236 1 96.5 224 LEU B O 1
ATOM 3672 N N . TRP B 1 225 ? -2.93 -19.125 1.708 1 95.88 225 TRP B N 1
ATOM 3673 C CA . TRP B 1 225 ? -3.084 -19.5 0.307 1 95.88 225 TRP B CA 1
ATOM 3674 C C . TRP B 1 225 ? -3.373 -20.984 0.175 1 95.88 225 TRP B C 1
ATOM 3676 O O . TRP B 1 225 ? -4.266 -21.391 -0.575 1 95.88 225 TRP B O 1
ATOM 3686 N N . GLU B 1 226 ? -2.633 -21.766 0.89 1 96.94 226 GLU B N 1
ATOM 3687 C CA . GLU B 1 226 ? -2.836 -23.203 0.876 1 96.94 226 GLU B CA 1
ATOM 3688 C C . GLU B 1 226 ? -4.23 -23.578 1.377 1 96.94 226 GLU B C 1
ATOM 3690 O O . GLU B 1 226 ? -4.895 -24.438 0.797 1 96.94 226 GLU B O 1
ATOM 3695 N N . ALA B 1 227 ? -4.629 -22.922 2.43 1 97.56 227 ALA B N 1
ATOM 3696 C CA . ALA B 1 227 ? -5.965 -23.172 2.969 1 97.56 227 ALA B CA 1
ATOM 3697 C C . ALA B 1 227 ? -7.043 -22.797 1.954 1 97.56 227 ALA B C 1
ATOM 3699 O O . ALA B 1 227 ? -8.062 -23.484 1.844 1 97.56 227 ALA B O 1
ATOM 3700 N N . SER B 1 228 ? -6.793 -21.734 1.241 1 96 228 SER B N 1
ATOM 3701 C CA . SER B 1 228 ? -7.738 -21.281 0.222 1 96 228 SER B CA 1
ATOM 3702 C C . SER B 1 228 ? -7.875 -22.312 -0.893 1 96 228 SER B C 1
ATOM 3704 O O . SER B 1 228 ? -8.969 -22.531 -1.424 1 96 228 SER B O 1
ATOM 3706 N N . ASN B 1 229 ? -6.805 -22.984 -1.254 1 94.56 229 ASN B N 1
ATOM 3707 C CA . ASN B 1 229 ? -6.812 -24 -2.305 1 94.56 229 ASN B CA 1
ATOM 3708 C C . ASN B 1 229 ? -7.648 -25.219 -1.908 1 94.56 229 ASN B C 1
ATOM 3710 O O . ASN B 1 229 ? -8.148 -25.938 -2.771 1 94.56 229 ASN B O 1
ATOM 3714 N N . PHE B 1 230 ? -7.789 -25.328 -0.653 1 94.38 230 PHE B N 1
ATOM 3715 C CA . PHE B 1 230 ? -8.609 -26.422 -0.146 1 94.38 230 PHE B CA 1
ATOM 3716 C C . PHE B 1 230 ? -9.984 -25.906 0.281 1 94.38 230 PHE B C 1
ATOM 3718 O O . PHE B 1 230 ? -10.758 -26.641 0.896 1 94.38 230 PHE B O 1
ATOM 3725 N N . LEU B 1 231 ? -10.234 -24.656 0.083 1 95.44 231 LEU B N 1
ATOM 3726 C CA . LEU B 1 231 ? -11.484 -23.969 0.37 1 95.44 231 LEU B CA 1
ATOM 3727 C C . LEU B 1 231 ? -11.781 -23.984 1.865 1 95.44 231 LEU B C 1
ATOM 3729 O O . LEU B 1 231 ? -12.945 -24.016 2.271 1 95.44 231 LEU B O 1
ATOM 3733 N N . SER B 1 232 ? -10.711 -24.109 2.619 1 97.56 232 SER B N 1
ATOM 3734 C CA . SER B 1 232 ? -10.828 -23.938 4.066 1 97.56 232 SER B CA 1
ATOM 3735 C C . SER B 1 232 ? -10.867 -22.469 4.449 1 97.56 232 SER B C 1
ATOM 3737 O O . SER B 1 232 ? -9.914 -21.953 5.035 1 97.56 232 SER B O 1
ATOM 3739 N N . THR B 1 233 ? -12.047 -21.906 4.336 1 97.94 233 THR B N 1
ATOM 3740 C CA . THR B 1 233 ? -12.18 -20.469 4.488 1 97.94 233 THR B CA 1
ATOM 3741 C C . THR B 1 233 ? -12.109 -20.062 5.957 1 97.94 233 THR B C 1
ATOM 3743 O O . THR B 1 233 ? -11.82 -18.922 6.281 1 97.94 233 THR B O 1
ATOM 3746 N N . ASP B 1 234 ? -12.367 -21 6.828 1 98.38 234 ASP B N 1
ATOM 3747 C CA . ASP B 1 234 ? -12.219 -20.719 8.25 1 98.38 234 ASP B CA 1
ATOM 3748 C C . ASP B 1 234 ? -10.766 -20.406 8.602 1 98.38 234 ASP B C 1
ATOM 3750 O O . ASP B 1 234 ? -10.492 -19.453 9.328 1 98.38 234 ASP B O 1
ATOM 3754 N N . VAL B 1 235 ? -9.859 -21.172 7.969 1 98.38 235 VAL B N 1
ATOM 3755 C CA . VAL B 1 235 ? -8.438 -20.922 8.172 1 98.38 235 VAL B CA 1
ATOM 3756 C C . VAL B 1 235 ? -8.055 -19.594 7.535 1 98.38 235 VAL B C 1
ATOM 3758 O O . VAL B 1 235 ? -7.277 -18.828 8.117 1 98.38 235 VAL B O 1
ATOM 3761 N N . VAL B 1 236 ? -8.617 -19.266 6.422 1 98.31 236 VAL B N 1
ATOM 3762 C CA . VAL B 1 236 ? -8.312 -18.031 5.707 1 98.31 236 VAL B CA 1
ATOM 3763 C C . VAL B 1 236 ? -8.695 -16.828 6.566 1 98.31 236 VAL B C 1
ATOM 3765 O O . VAL B 1 236 ? -7.863 -15.945 6.82 1 98.31 236 VAL B O 1
ATOM 3768 N N . VAL B 1 237 ? -9.883 -16.797 7.086 1 98.25 237 VAL B N 1
ATOM 3769 C CA . VAL B 1 237 ? -10.359 -15.68 7.887 1 98.25 237 VAL B CA 1
ATOM 3770 C C . VAL B 1 237 ? -9.57 -15.609 9.195 1 98.25 237 VAL B C 1
ATOM 3772 O O . VAL B 1 237 ? -9.219 -14.523 9.656 1 98.25 237 VAL B O 1
ATOM 3775 N N . ALA B 1 238 ? -9.328 -16.766 9.773 1 98.44 238 ALA B N 1
ATOM 3776 C CA . ALA B 1 238 ? -8.555 -16.812 11.016 1 98.44 238 ALA B CA 1
ATOM 3777 C C . ALA B 1 238 ? -7.215 -16.109 10.852 1 98.44 238 ALA B C 1
ATOM 3779 O O . ALA B 1 238 ? -6.836 -15.273 11.68 1 98.44 238 ALA B O 1
ATOM 3780 N N . TYR B 1 239 ? -6.547 -16.359 9.781 1 98.31 239 TYR B N 1
ATOM 3781 C CA . TYR B 1 239 ? -5.195 -15.836 9.633 1 98.31 239 TYR B CA 1
ATOM 3782 C C . TYR B 1 239 ? -5.219 -14.43 9.047 1 98.31 239 TYR B C 1
ATOM 3784 O O . TYR B 1 239 ? -4.25 -13.68 9.18 1 98.31 239 TYR B O 1
ATOM 3792 N N . MET B 1 240 ? -6.324 -14.023 8.375 1 97.94 240 MET B N 1
ATOM 3793 C CA . MET B 1 240 ? -6.539 -12.609 8.094 1 97.94 240 MET B CA 1
ATOM 3794 C C . MET B 1 240 ? -6.59 -11.805 9.391 1 97.94 240 MET B C 1
ATOM 3796 O O . MET B 1 240 ? -5.992 -10.727 9.477 1 97.94 240 MET B O 1
ATOM 3800 N N . LEU B 1 241 ? -7.27 -12.352 10.344 1 97.25 241 LEU B N 1
ATOM 3801 C CA . LEU B 1 241 ? -7.383 -11.688 11.641 1 97.25 241 LEU B CA 1
ATOM 3802 C C . LEU B 1 241 ? -6.031 -11.648 12.344 1 97.25 241 LEU B C 1
ATOM 3804 O O . LEU B 1 241 ? -5.691 -10.648 12.984 1 97.25 241 LEU B O 1
ATOM 3808 N N . VAL B 1 242 ? -5.281 -12.688 12.219 1 98.12 242 VAL B N 1
ATOM 3809 C CA . VAL B 1 242 ? -3.959 -12.742 12.836 1 98.12 242 VAL B CA 1
ATOM 3810 C C . VAL B 1 242 ? -3.076 -11.641 12.258 1 98.12 242 VAL B C 1
ATOM 3812 O O . VAL B 1 242 ? -2.393 -10.922 12.992 1 98.12 242 VAL B O 1
ATOM 3815 N N . ILE B 1 243 ? -3.086 -11.492 10.977 1 97.56 243 ILE B N 1
ATOM 3816 C CA . ILE B 1 243 ? -2.291 -10.453 10.328 1 97.56 243 ILE B CA 1
ATOM 3817 C C . ILE B 1 243 ? -2.746 -9.078 10.812 1 97.56 243 ILE B C 1
ATOM 3819 O O . ILE B 1 243 ? -1.922 -8.188 11.039 1 97.56 243 ILE B O 1
ATOM 3823 N N . GLY B 1 244 ? -4.047 -8.883 10.922 1 96.62 244 GLY B N 1
ATOM 3824 C CA . GLY B 1 244 ? -4.566 -7.645 11.477 1 96.62 244 GLY B CA 1
ATOM 3825 C C . GLY B 1 244 ? -4.051 -7.352 12.875 1 96.62 244 GLY B C 1
ATOM 3826 O O . GLY B 1 244 ? -3.66 -6.223 13.172 1 96.62 244 GLY B O 1
ATOM 3827 N N . VAL B 1 245 ? -4.023 -8.367 13.688 1 96.25 245 VAL B N 1
ATOM 3828 C CA . VAL B 1 245 ? -3.527 -8.227 15.055 1 96.25 245 VAL B CA 1
ATOM 3829 C C . VAL B 1 245 ? -2.041 -7.879 15.031 1 96.25 245 VAL B C 1
ATOM 3831 O O . VAL B 1 245 ? -1.582 -7.035 15.805 1 96.25 245 VAL B O 1
ATOM 3834 N N . LEU B 1 246 ? -1.303 -8.516 14.18 1 96.69 246 LEU B N 1
ATOM 3835 C CA . LEU B 1 246 ? 0.122 -8.227 14.055 1 96.69 246 LEU B CA 1
ATOM 3836 C C . LEU B 1 246 ? 0.348 -6.789 13.602 1 96.69 246 LEU B C 1
ATOM 3838 O O . LEU B 1 246 ? 1.271 -6.121 14.078 1 96.69 246 LEU B O 1
ATOM 3842 N N . PHE B 1 247 ? -0.453 -6.402 12.734 1 94.12 247 PHE B N 1
ATOM 3843 C CA . PHE B 1 247 ? -0.403 -5.012 12.305 1 94.12 247 PHE B CA 1
ATOM 3844 C C . PHE B 1 247 ? -0.601 -4.074 13.484 1 94.12 247 PHE B C 1
ATOM 3846 O O . PHE B 1 247 ? 0.178 -3.137 13.68 1 94.12 247 PHE B O 1
ATOM 3853 N N . LEU B 1 248 ? -1.578 -4.316 14.281 1 93.44 248 LEU B N 1
ATOM 3854 C CA . LEU B 1 248 ? -1.886 -3.479 15.43 1 93.44 248 LEU B CA 1
ATOM 3855 C C . LEU B 1 248 ? -0.757 -3.527 16.453 1 93.44 248 LEU B C 1
ATOM 3857 O O . LEU B 1 248 ? -0.399 -2.502 17.047 1 93.44 248 LEU B O 1
ATOM 3861 N N . LEU B 1 249 ? -0.265 -4.688 16.609 1 95.06 249 LEU B N 1
ATOM 3862 C CA . LEU B 1 249 ? 0.828 -4.852 17.562 1 95.06 249 LEU B CA 1
ATOM 3863 C C . LEU B 1 249 ? 2.066 -4.09 17.109 1 95.06 249 LEU B C 1
ATOM 3865 O O . LEU B 1 249 ? 2.744 -3.453 17.922 1 95.06 249 LEU B O 1
ATOM 3869 N N . THR B 1 250 ? 2.352 -4.176 15.867 1 95.25 250 THR B N 1
ATOM 3870 C CA . THR B 1 250 ? 3.498 -3.459 15.32 1 95.25 250 THR B CA 1
ATOM 3871 C C . THR B 1 250 ? 3.303 -1.951 15.445 1 95.25 250 THR B C 1
ATOM 3873 O O . THR B 1 250 ? 4.23 -1.229 15.82 1 95.25 250 THR B O 1
ATOM 3876 N N . ASP B 1 251 ? 2.156 -1.548 15.141 1 92.31 251 ASP B N 1
ATOM 3877 C CA . ASP B 1 251 ? 1.834 -0.13 15.273 1 92.31 251 ASP B CA 1
ATOM 3878 C C . ASP B 1 251 ? 2.037 0.35 16.703 1 92.31 251 ASP B C 1
ATOM 3880 O O . ASP B 1 251 ? 2.621 1.412 16.938 1 92.31 251 ASP B O 1
ATOM 3884 N N . ARG B 1 252 ? 1.596 -0.389 17.656 1 91.25 252 ARG B N 1
ATOM 3885 C CA . ARG B 1 252 ? 1.723 -0.044 19.078 1 91.25 252 ARG B CA 1
ATOM 3886 C C . ARG B 1 252 ? 3.184 -0.052 19.516 1 91.25 252 ARG B C 1
ATOM 3888 O O . ARG B 1 252 ? 3.609 0.805 20.281 1 91.25 252 ARG B O 1
ATOM 3895 N N . LEU B 1 253 ? 3.869 -0.996 19.031 1 93.5 253 LEU B N 1
ATOM 3896 C CA . LEU B 1 253 ? 5.281 -1.107 19.391 1 93.5 253 LEU B CA 1
ATOM 3897 C C . LEU B 1 253 ? 6.062 0.103 18.891 1 93.5 253 LEU B C 1
ATOM 3899 O O . LEU B 1 253 ? 6.902 0.645 19.609 1 93.5 253 LEU B O 1
ATOM 3903 N N . VAL B 1 254 ? 5.789 0.518 17.672 1 92.12 254 VAL B N 1
ATOM 3904 C CA . VAL B 1 254 ? 6.484 1.671 17.109 1 92.12 254 VAL B CA 1
ATOM 3905 C C . VAL B 1 254 ? 6.113 2.93 17.891 1 92.12 254 VAL B C 1
ATOM 3907 O O . VAL B 1 254 ? 6.977 3.76 18.188 1 92.12 254 VAL B O 1
ATOM 3910 N N . LEU B 1 255 ? 4.914 3.037 18.328 1 89.19 255 LEU B N 1
ATOM 3911 C CA . LEU B 1 255 ? 4.469 4.191 19.094 1 89.19 255 LEU B CA 1
ATOM 3912 C C . LEU B 1 255 ? 5.152 4.234 20.453 1 89.19 255 LEU B C 1
ATOM 3914 O O . LEU B 1 255 ? 5.504 5.309 20.953 1 89.19 255 LEU B O 1
ATOM 3918 N N . LEU B 1 256 ? 5.32 3.107 21.016 1 88.69 256 LEU B N 1
ATOM 3919 C CA . LEU B 1 256 ? 5.98 3.021 22.312 1 88.69 256 LEU B CA 1
ATOM 3920 C C . LEU B 1 256 ? 7.438 3.465 22.203 1 88.69 256 LEU B C 1
ATOM 3922 O O . LEU B 1 256 ? 7.934 4.18 23.078 1 88.69 256 LEU B O 1
ATOM 3926 N N . VAL B 1 257 ? 7.996 3.076 21.141 1 87.62 257 VAL B N 1
ATOM 3927 C CA . VAL B 1 257 ? 9.391 3.447 20.922 1 87.62 257 VAL B CA 1
ATOM 3928 C C . VAL B 1 257 ? 9.492 4.949 20.656 1 87.62 257 VAL B C 1
ATOM 3930 O O . VAL B 1 257 ? 10.406 5.613 21.141 1 87.62 257 VAL B O 1
ATOM 3933 N N . GLN B 1 258 ? 8.594 5.441 19.891 1 87 258 GLN B N 1
ATOM 3934 C CA . GLN B 1 258 ? 8.555 6.867 19.594 1 87 258 GLN B CA 1
ATOM 3935 C C . GLN B 1 258 ? 8.398 7.695 20.859 1 87 258 GLN B C 1
ATOM 3937 O O . GLN B 1 258 ? 9.086 8.703 21.047 1 87 258 GLN B O 1
ATOM 3942 N N . ARG B 1 259 ? 7.578 7.32 21.734 1 85.56 259 ARG B N 1
ATOM 3943 C CA . ARG B 1 259 ? 7.32 8.047 22.984 1 85.56 259 ARG B CA 1
ATOM 3944 C C . ARG B 1 259 ? 8.555 8.055 23.875 1 85.56 259 ARG B C 1
ATOM 3946 O O . ARG B 1 259 ? 8.867 9.07 24.516 1 85.56 259 ARG B O 1
ATOM 3953 N N . ARG B 1 260 ? 9.219 7.078 23.875 1 83.5 260 ARG B N 1
ATOM 3954 C CA . ARG B 1 260 ? 10.422 6.969 24.703 1 83.5 260 ARG B CA 1
ATOM 3955 C C . ARG B 1 260 ? 11.562 7.797 24.125 1 83.5 260 ARG B C 1
ATOM 3957 O O . ARG B 1 260 ? 12.328 8.414 24.875 1 83.5 260 ARG B O 1
ATOM 3964 N N . ALA B 1 261 ? 11.578 7.77 22.844 1 78.94 261 ALA B N 1
ATOM 3965 C CA . ALA B 1 261 ? 12.664 8.477 22.156 1 78.94 261 ALA B CA 1
ATOM 3966 C C . ALA B 1 261 ? 12.422 9.984 22.172 1 78.94 261 ALA B C 1
ATOM 3968 O O . ALA B 1 261 ? 13.375 10.766 22.25 1 78.94 261 ALA B O 1
ATOM 3969 N N . LEU B 1 262 ? 11.195 10.359 22.109 1 71.5 262 LEU B N 1
ATOM 3970 C CA . LEU B 1 262 ? 10.891 11.781 22.031 1 71.5 262 LEU B CA 1
ATOM 3971 C C . LEU B 1 262 ? 10.688 12.383 23.422 1 71.5 262 LEU B C 1
ATOM 3973 O O . LEU B 1 262 ? 10.641 13.602 23.562 1 71.5 262 LEU B O 1
ATOM 3977 N N . ARG B 1 263 ? 10.492 11.672 24.406 1 64.12 263 ARG B N 1
ATOM 3978 C CA . ARG B 1 263 ? 10.438 12.18 25.766 1 64.12 263 ARG B CA 1
ATOM 3979 C C . ARG B 1 263 ? 11.766 12.828 26.156 1 64.12 263 ARG B C 1
ATOM 3981 O O . ARG B 1 263 ? 11.797 13.719 27.016 1 64.12 263 ARG B O 1
ATOM 3988 N N . TRP B 1 264 ? 12.68 12.352 25.594 1 50.75 264 TRP B N 1
ATOM 3989 C CA . TRP B 1 264 ? 13.938 12.984 25.969 1 50.75 264 TRP B CA 1
ATOM 3990 C C . TRP B 1 264 ? 14.07 14.359 25.328 1 50.75 264 TRP B C 1
ATOM 3992 O O . TRP B 1 264 ? 15.055 15.07 25.562 1 50.75 264 TRP B O 1
ATOM 4002 N N . ARG B 1 265 ? 12.992 14.719 24.547 1 49.59 265 ARG B N 1
ATOM 4003 C CA . ARG B 1 265 ? 13.117 16.094 24.062 1 49.59 265 ARG B CA 1
ATOM 4004 C C . ARG B 1 265 ? 12.25 17.047 24.875 1 49.59 265 ARG B C 1
ATOM 4006 O O . ARG B 1 265 ? 11.211 16.641 25.406 1 49.59 265 ARG B O 1
#

Secondary structure (DSSP, 8-state):
--------SS--------TT-HHHHHHHHHHHHHHHHHHHHHHHTS-TTTS--HHHHHHHHHHHHHHSHHHHHHHHHHHHHHHHHHHHHHHHHHHHHHHHH-HHHHHTHHHHHHHHTTS-GGGGHHHHHHHH-SSHHHHHHHHHHHHHHHHHHHHHHHHHTS-HHHHHHHHHTT--SHHHHIIIIIHHHHHHHHHHHHHHHHHHHHHHHHHHHHHT-SSHHHHHHHHHHTT-HHHHHHHHHHHHHHHHHHHHHHHHHHHHHHTT-/--------SS--------TT-HHHHHHHHHHHHHHHHHHHHHHHTS-TTTS--HHHHHHHHHHHHHHSHHHHHHHHHHHHHHHHHHHHHHHHHHHHHHHHH-HHHHHTHHHHHHHHTTS-GGGGHHHHHHHH-SSHHHHHHHHHHHHHHHHHHHHHHHHHTS-HHHHHHHHHTT--SHHHHIIIIIHHHHHHHHHHHHHHHHHHHHHHHHHHHHHT-SSHHHHHHHHHHTT-HHHHHHHHHHHHHHHHHHHHHHHHHHHHHHTT-

Sequence (530 aa):
MAQRTDSTWGNVPDAVWDLDDVHGLLLQVGALAAFVAVWWVVALASPARILPEPPAVARVLASDVASGQLFLLVGQSLRHYVPGLLVGSGLGIAAGVAVGWSRTAELTLGTVAQVLRPVPPLAWIPFAIIWFGLDHASAAFLVSIVAFWISYYNAEGGVHGIDPELLEVARSLGTNSGQGLIRRVVLPGALPDLFTGFRTAAGQAWMVVVAAELIGAPGIGRHLWEASNFLSTDVVVAYMLVIGVLFLLTDRLVLLVQRRALRWRMAQRTDSTWGNVPDAVWDLDDVHGLLLQVGALAAFVAVWWVVALASPARILPEPPAVARVLASDVASGQLFLLVGQSLRHYVPGLLVGSGLGIAAGVAVGWSRTAELTLGTVAQVLRPVPPLAWIPFAIIWFGLDHASAAFLVSIVAFWISYYNAEGGVHGIDPELLEVARSLGTNSGQGLIRRVVLPGALPDLFTGFRTAAGQAWMVVVAAELIGAPGIGRHLWEASNFLSTDVVVAYMLVIGVLFLLTDRLVLLVQRRALRWR

Foldseek 3Di:
DPPPPPLPDQADPPPPQPPVDPVSNCVVVVVVVVVLVVLQVVCVVDDCLVGNHPVLLVVLLVVCVVVVVQVVQVVQLCLLLVLLLVLLLVLLLVLLQVLLQDVVSCVPVVVVCVVCVVDQLVVCLVVLCVPPNLESSSLSPSLSNLLNNLNNNLNNVQQNPFDVVQLVVCVVVPQPDSVSCCVPPRCVSSVVSNLSSSSRSSLVSLVSSLSSLLVGYGHLNVVLNVCSVVSVVSSNVSSVVVSVVVSVVSNVVSVVVVCVVVVVD/DPPPPPLPDQADPPPPQPPVDPVSNCVVVVVVVVVLVVLQVVCVVDDCLVGNHPVLLVVLLVVCVVVVVQVVQVVQLCLLQVLLLVLLLVLLLVLLQVLLQDVVSCVPVVVVCVVCVVDQLVVCLVVLCVVPNLESSSLSPSLSNLLNNLNNNLNNVQQNPFDVVQLVVCVVVPQPDSVSCCVPPRCVSSVVSNLSSSSRSSLVSLVSSLSSLLVGYGHLNVVLNVCSVVSVVSSNVSSVVVSVVVSVVSNVVSVVVVCVVVVVD

Radius of gyration: 23.97 Å; Cα contacts (8 Å, |Δi|>4): 770; chains: 2; bounding box: 62×58×63 Å

Nearest PDB structures (foldseek):
  7ahh-assembly1_B  TM=7.475E-01  e=6.812E-06  Lactococcus lactis subsp. lactis
  7ahd-assembly1_B  TM=6.746E-01  e=1.387E-06  Lactococcus lactis subsp. lactis
  7ahh-assembly1_A  TM=7.072E-01  e=3.834E-06  Lactococcus lactis subsp. lactis
  7ahd-assembly1_A  TM=6.805E-01  e=4.999E-06  Lactococcus lactis subsp. lactis
  7ahc-assembly1_B  TM=7.238E-01  e=1.802E-05  Lactococcus lactis subsp. lactis

Solvent-accessible surface area (backbone atoms only — not comparable to full-atom values): 25746 Å² total; per-residue (Å²): 132,80,76,76,76,78,63,69,89,54,48,74,71,72,81,76,73,41,75,87,36,67,67,47,38,48,40,32,53,48,34,49,50,47,51,52,50,52,47,36,54,51,16,72,76,38,58,52,61,78,33,40,40,62,68,53,19,51,48,46,48,51,51,28,55,73,73,40,52,48,58,53,28,50,50,42,38,46,63,16,48,51,56,8,39,51,52,12,28,51,54,11,32,54,51,10,39,44,29,36,70,30,70,68,33,30,36,26,58,39,46,48,45,64,67,53,62,47,36,43,53,62,66,43,48,57,55,29,37,72,77,52,34,72,26,53,60,20,35,13,51,45,20,14,48,49,12,16,55,39,12,17,52,26,18,20,49,21,36,60,64,51,57,66,66,59,53,51,50,40,39,72,72,64,40,70,46,73,66,48,35,39,65,70,44,41,48,63,66,15,41,68,33,40,50,52,16,46,46,30,21,60,46,54,30,52,39,45,47,36,52,35,8,56,74,49,13,66,23,52,30,28,52,32,44,55,28,41,76,68,41,36,34,27,53,30,53,36,50,40,50,48,49,17,49,50,40,51,50,50,53,50,52,47,50,53,51,49,52,62,64,50,61,79,102,132,81,77,76,76,76,60,68,89,53,48,74,71,74,81,77,71,40,76,88,35,67,68,46,39,50,40,31,54,46,34,48,49,47,52,52,51,51,48,35,53,52,17,73,75,38,59,52,63,79,34,41,41,64,66,54,20,52,49,46,49,52,50,28,56,73,71,41,53,48,58,53,28,50,50,43,36,46,64,17,48,52,56,8,40,51,52,11,29,51,53,11,32,55,51,10,39,44,29,35,70,29,70,69,34,31,36,25,59,42,47,48,46,64,67,53,60,47,35,42,55,63,68,44,48,58,55,28,37,71,76,52,36,73,27,53,61,18,35,12,51,45,22,13,47,49,11,17,55,41,12,17,54,26,19,20,49,22,38,61,64,50,57,66,65,59,52,51,50,41,40,72,73,62,40,71,45,70,66,48,36,38,64,70,44,42,48,65,67,14,40,68,32,42,50,52,16,47,44,31,22,60,46,55,31,52,39,45,47,36,51,34,9,56,74,48,12,64,24,53,30,29,54,32,45,55,29,42,76,68,42,35,32,26,53,31,52,35,51,38,48,48,49,18,50,51,38,51,50,50,53,51,51,48,50,54,50,48,53,61,63,52,61,78,100

InterPro domains:
  IPR000515 ABC transporter type 1, transmembrane domain MetI-like [PF00528] (89-261)
  IPR000515 ABC transporter type 1, transmembrane domain MetI-like [PS50928] (74-254)
  IPR000515 ABC transporter type 1, transmembrane domain MetI-like [cd06261] (82-250)
  IPR035906 MetI-like superfamily [G3DSA:1.10.3720.10] (71-263)
  IPR035906 MetI-like superfamily [SSF161098] (68-253)